Protein AF-0000000083048872 (afdb_homodimer)

Radius of gyration: 31.87 Å; Cα contacts (8 Å, |Δi|>4): 1337; chains: 2; bounding box: 94×104×68 Å

Organism: Echeneis naucrates (NCBI:txid173247)

pLDDT: mean 91.4, std 7.82, range [51.62, 98.81]

Structure (mmCIF, N/CA/C/O backbone):
data_AF-0000000083048872-model_v1
#
loop_
_entity.id
_entity.type
_entity.pdbx_description
1 polymer 'Arf-GAP with dual PH domain-containing protein 1-like'
#
loop_
_atom_site.group_PDB
_atom_site.id
_atom_site.type_symbol
_atom_site.label_atom_id
_atom_site.label_alt_id
_atom_site.label_comp_id
_atom_site.label_asym_id
_atom_site.label_entity_id
_atom_site.label_seq_id
_atom_site.pdbx_PDB_ins_code
_atom_site.Cartn_x
_atom_site.Cartn_y
_atom_site.Cartn_z
_atom_site.occupancy
_atom_site.B_iso_or_equiv
_atom_site.auth_seq_id
_atom_site.auth_comp_id
_atom_site.auth_asym_id
_atom_site.auth_atom_id
_atom_site.pdbx_PDB_model_num
ATOM 1 N N . MET A 1 1 ? -45.781 -12.523 17.516 1 51.69 1 MET A N 1
ATOM 2 C CA . MET A 1 1 ? -44.875 -11.492 17.031 1 51.69 1 MET A CA 1
ATOM 3 C C . MET A 1 1 ? -44.5 -11.75 15.586 1 51.69 1 MET A C 1
ATOM 5 O O . MET A 1 1 ? -44.094 -12.867 15.234 1 51.69 1 MET A O 1
ATOM 9 N N . SER A 1 2 ? -44.812 -10.898 14.773 1 65.94 2 SER A N 1
ATOM 10 C CA . SER A 1 2 ? -44.469 -11.078 13.367 1 65.94 2 SER A CA 1
ATOM 11 C C . SER A 1 2 ? -42.969 -11.156 13.164 1 65.94 2 SER A C 1
ATOM 13 O O . SER A 1 2 ? -42.188 -10.758 14.039 1 65.94 2 SER A O 1
ATOM 15 N N . ALA A 1 3 ? -42.594 -11.883 12.203 1 63.06 3 ALA A N 1
ATOM 16 C CA . ALA A 1 3 ? -41.188 -12.008 11.867 1 63.06 3 ALA A CA 1
ATOM 17 C C . ALA A 1 3 ? -40.5 -10.648 11.883 1 63.06 3 ALA A C 1
ATOM 19 O O . ALA A 1 3 ? -39.344 -10.523 12.328 1 63.06 3 ALA A O 1
ATOM 20 N N . ASN A 1 4 ? -41.25 -9.75 11.406 1 70.5 4 ASN A N 1
ATOM 21 C CA . ASN A 1 4 ? -40.719 -8.391 11.352 1 70.5 4 ASN A CA 1
ATOM 22 C C . ASN A 1 4 ? -40.531 -7.809 12.75 1 70.5 4 ASN A C 1
ATOM 24 O O . ASN A 1 4 ? -39.531 -7.102 13.008 1 70.5 4 ASN A O 1
ATOM 28 N N . GLU A 1 5 ? -41.438 -8.156 13.648 1 72.94 5 GLU A N 1
ATOM 29 C CA . GLU A 1 5 ? -41.344 -7.664 15.016 1 72.94 5 GLU A CA 1
ATOM 30 C C . GLU A 1 5 ? -40.156 -8.297 15.758 1 72.94 5 GLU A C 1
ATOM 32 O O . GLU A 1 5 ? -39.5 -7.633 16.547 1 72.94 5 GLU A O 1
ATOM 37 N N . ARG A 1 6 ? -40 -9.477 15.555 1 75.31 6 ARG A N 1
ATOM 38 C CA . ARG A 1 6 ? -38.875 -10.18 16.188 1 75.31 6 ARG A CA 1
ATOM 39 C C . ARG A 1 6 ? -37.531 -9.625 15.703 1 75.31 6 ARG A C 1
ATOM 41 O O . ARG A 1 6 ? -36.625 -9.422 16.5 1 75.31 6 ARG A O 1
ATOM 48 N N . ALA A 1 7 ? -37.438 -9.477 14.375 1 74.25 7 ALA A N 1
ATOM 49 C CA . ALA A 1 7 ? -36.188 -8.945 13.797 1 74.25 7 ALA A CA 1
ATOM 50 C C . ALA A 1 7 ? -35.906 -7.551 14.336 1 74.25 7 ALA A C 1
ATOM 52 O O . ALA A 1 7 ? -34.75 -7.23 14.641 1 74.25 7 ALA A O 1
ATOM 53 N N . THR A 1 8 ? -36.969 -6.789 14.547 1 76.5 8 THR A N 1
ATOM 54 C CA . THR A 1 8 ? -36.781 -5.434 15.055 1 76.5 8 THR A CA 1
ATOM 55 C C . THR A 1 8 ? -36.312 -5.453 16.5 1 76.5 8 THR A C 1
ATOM 57 O O . THR A 1 8 ? -35.469 -4.648 16.891 1 76.5 8 THR A O 1
ATOM 60 N N . ARG A 1 9 ? -36.938 -6.348 17.234 1 79.06 9 ARG A N 1
ATOM 61 C CA . ARG A 1 9 ? -36.531 -6.473 18.641 1 79.06 9 ARG A CA 1
ATOM 62 C C . ARG A 1 9 ? -35.094 -6.945 18.75 1 79.06 9 ARG A C 1
ATOM 64 O O . ARG A 1 9 ? -34.312 -6.438 19.578 1 79.06 9 ARG A O 1
ATOM 71 N N . ALA A 1 10 ? -34.781 -7.93 17.984 1 80 10 ALA A N 1
ATOM 72 C CA . ALA A 1 10 ? -33.406 -8.453 17.984 1 80 10 ALA A CA 1
ATOM 73 C C . ALA A 1 10 ? -32.406 -7.363 17.625 1 80 10 ALA A C 1
ATOM 75 O O . ALA A 1 10 ? -31.344 -7.258 18.234 1 80 10 ALA A O 1
ATOM 76 N N . LEU A 1 11 ? -32.75 -6.562 16.656 1 83.5 11 LEU A N 1
ATOM 77 C CA . LEU A 1 11 ? -31.891 -5.48 16.203 1 83.5 11 LEU A CA 1
ATOM 78 C C . LEU A 1 11 ? -31.688 -4.445 17.312 1 83.5 11 LEU A C 1
ATOM 80 O O . LEU A 1 11 ? -30.578 -3.949 17.5 1 83.5 11 LEU A O 1
ATOM 84 N N . ARG A 1 12 ? -32.75 -4.195 18.047 1 81.81 12 ARG A N 1
ATOM 85 C CA . ARG A 1 12 ? -32.688 -3.242 19.141 1 81.81 12 ARG A CA 1
ATOM 86 C C . ARG A 1 12 ? -31.766 -3.752 20.25 1 81.81 12 ARG A C 1
ATOM 88 O O . ARG A 1 12 ? -31.047 -2.971 20.875 1 81.81 12 ARG A O 1
ATOM 95 N N . GLU A 1 13 ? -31.828 -5.023 20.438 1 84.94 13 GLU A N 1
ATOM 96 C CA . GLU A 1 13 ? -30.984 -5.625 21.469 1 84.94 13 GLU A CA 1
ATOM 97 C C . GLU A 1 13 ? -29.516 -5.555 21.078 1 84.94 13 GLU A C 1
ATOM 99 O O . GLU A 1 13 ? -28.656 -5.254 21.922 1 84.94 13 GLU A O 1
ATOM 104 N N . ILE A 1 14 ? -29.266 -5.824 19.891 1 87.12 14 ILE A N 1
ATOM 105 C CA . ILE A 1 14 ? -27.891 -5.805 19.406 1 87.12 14 ILE A CA 1
ATOM 106 C C . ILE A 1 14 ? -27.344 -4.379 19.469 1 87.12 14 ILE A C 1
ATOM 108 O O . ILE A 1 14 ? -26.172 -4.164 19.797 1 87.12 14 ILE A O 1
ATOM 112 N N . LEU A 1 15 ? -28.188 -3.439 19.188 1 87.69 15 LEU A N 1
ATOM 113 C CA . LEU A 1 15 ? -27.812 -2.029 19.172 1 87.69 15 LEU A CA 1
ATOM 114 C C . LEU A 1 15 ? -27.375 -1.568 20.562 1 87.69 15 LEU A C 1
ATOM 116 O O . LEU A 1 15 ? -26.625 -0.609 20.688 1 87.69 15 LEU A O 1
ATOM 120 N N . GLN A 1 16 ? -27.797 -2.312 21.547 1 88.56 16 GLN A N 1
ATOM 121 C CA . GLN A 1 16 ? -27.484 -1.927 22.922 1 88.56 16 GLN A CA 1
ATOM 122 C C . GLN A 1 16 ? -26.141 -2.479 23.359 1 88.56 16 GLN A C 1
ATOM 124 O O . GLN A 1 16 ? -25.594 -2.053 24.375 1 88.56 16 GLN A O 1
ATOM 129 N N . ASN A 1 17 ? -25.641 -3.373 22.531 1 90 17 ASN A N 1
ATOM 130 C CA . ASN A 1 17 ? -24.328 -3.887 22.875 1 90 17 ASN A CA 1
ATOM 131 C C . ASN A 1 17 ? -23.266 -2.783 22.844 1 90 17 ASN A C 1
ATOM 133 O O . ASN A 1 17 ? -23.344 -1.87 22.016 1 90 17 ASN A O 1
ATOM 137 N N . PRO A 1 18 ? -22.281 -2.906 23.781 1 89.5 18 PRO A N 1
ATOM 138 C CA . PRO A 1 18 ? -21.219 -1.899 23.812 1 89.5 18 PRO A CA 1
ATOM 139 C C . PRO A 1 18 ? -20.531 -1.732 22.453 1 89.5 18 PRO A C 1
ATOM 141 O O . PRO A 1 18 ? -20.281 -2.721 21.766 1 89.5 18 PRO A O 1
ATOM 144 N N . GLY A 1 19 ? -20.391 -0.463 22.078 1 92.19 19 GLY A N 1
ATOM 145 C CA . GLY A 1 19 ? -19.688 -0.167 20.844 1 92.19 19 GLY A CA 1
ATOM 146 C C . GLY A 1 19 ? -20.609 0.177 19.688 1 92.19 19 GLY A C 1
ATOM 147 O O . GLY A 1 19 ? -20.188 0.778 18.703 1 92.19 19 GLY A O 1
ATOM 148 N N . ASN A 1 20 ? -21.859 -0.234 19.828 1 94.19 20 ASN A N 1
ATOM 149 C CA . ASN A 1 20 ? -22.797 -0.035 18.734 1 94.19 20 ASN A CA 1
ATOM 150 C C . ASN A 1 20 ? -23.438 1.355 18.781 1 94.19 20 ASN A C 1
ATOM 152 O O . ASN A 1 20 ? -24.234 1.708 17.906 1 94.19 20 ASN A O 1
ATOM 156 N N . ASP A 1 21 ? -23.031 2.15 19.75 1 95 21 ASP A N 1
ATOM 157 C CA . ASP A 1 21 ? -23.594 3.488 19.922 1 95 21 ASP A CA 1
ATOM 158 C C . ASP A 1 21 ? -22.812 4.516 19.109 1 95 21 ASP A C 1
ATOM 160 O O . ASP A 1 21 ? -23.141 5.707 19.125 1 95 21 ASP A O 1
ATOM 164 N N . ALA A 1 22 ? -21.812 3.986 18.469 1 96.31 22 ALA A N 1
ATOM 165 C CA . ALA A 1 22 ? -20.984 4.844 17.609 1 96.31 22 ALA A CA 1
ATOM 166 C C . ALA A 1 22 ? -20.797 4.215 16.234 1 96.31 22 ALA A C 1
ATOM 168 O O . ALA A 1 22 ? -20.703 2.992 16.109 1 96.31 22 ALA A O 1
ATOM 169 N N . CYS A 1 23 ? -20.75 5.031 15.266 1 96.75 23 CYS A N 1
ATOM 170 C CA . CYS A 1 23 ? -20.547 4.578 13.891 1 96.75 23 CYS A CA 1
ATOM 171 C C . CYS A 1 23 ? -19.281 3.736 13.773 1 96.75 23 CYS A C 1
ATOM 173 O O . CYS A 1 23 ? -18.234 4.113 14.305 1 96.75 23 CYS A O 1
ATOM 175 N N . ALA A 1 24 ? -19.359 2.652 13.07 1 94.62 24 ALA A N 1
ATOM 176 C CA . ALA A 1 24 ? -18.234 1.73 12.922 1 94.62 24 ALA A CA 1
ATOM 177 C C . ALA A 1 24 ? -17.094 2.371 12.125 1 94.62 24 ALA A C 1
ATOM 179 O O . ALA A 1 24 ? -15.922 2.053 12.328 1 94.62 24 ALA A O 1
ATOM 180 N N . ASP A 1 25 ? -17.422 3.26 11.203 1 95.38 25 ASP A N 1
ATOM 181 C CA . ASP A 1 25 ? -16.438 3.816 10.281 1 95.38 25 ASP A CA 1
ATOM 182 C C . ASP A 1 25 ? -15.805 5.082 10.844 1 95.38 25 ASP A C 1
ATOM 184 O O . ASP A 1 25 ? -14.594 5.266 10.766 1 95.38 25 ASP A O 1
ATOM 188 N N . CYS A 1 26 ? -16.656 5.996 11.461 1 96.75 26 CYS A N 1
ATOM 189 C CA . CYS A 1 26 ? -16.125 7.324 11.758 1 96.75 26 CYS A CA 1
ATOM 190 C C . CYS A 1 26 ? -16.344 7.68 13.227 1 96.75 26 CYS A C 1
ATOM 192 O O . CYS A 1 26 ? -15.945 8.758 13.664 1 96.75 26 CYS A O 1
ATOM 194 N N . GLY A 1 27 ? -17.109 6.887 13.945 1 96.31 27 GLY A N 1
ATOM 195 C CA . GLY A 1 27 ? -17.281 7.098 15.375 1 96.31 27 GLY A CA 1
ATOM 196 C C . GLY A 1 27 ? -18.406 8.07 15.695 1 96.31 27 GLY A C 1
ATOM 197 O O . GLY A 1 27 ? -18.641 8.375 16.875 1 96.31 27 GLY A O 1
ATOM 198 N N . ALA A 1 28 ? -19.109 8.578 14.695 1 97.62 28 ALA A N 1
ATOM 199 C CA . ALA A 1 28 ? -20.25 9.461 14.961 1 97.62 28 ALA A CA 1
ATOM 200 C C . ALA A 1 28 ? -21.25 8.797 15.906 1 97.62 28 ALA A C 1
ATOM 202 O O . ALA A 1 28 ? -21.5 7.594 15.805 1 97.62 28 ALA A O 1
ATOM 203 N N . PRO A 1 29 ? -21.859 9.523 16.766 1 96.88 29 PRO A N 1
ATOM 204 C CA . PRO A 1 29 ? -22.781 8.922 17.734 1 96.88 29 PRO A CA 1
ATOM 205 C C . PRO A 1 29 ? -24.109 8.516 17.109 1 96.88 29 PRO A C 1
ATOM 207 O O . PRO A 1 29 ? -24.5 9.047 16.062 1 96.88 29 PRO A O 1
ATOM 210 N N . ASP A 1 30 ? -24.688 7.547 17.703 1 94.31 30 ASP A N 1
ATOM 211 C CA . ASP A 1 30 ? -26.062 7.125 17.453 1 94.31 30 ASP A CA 1
ATOM 212 C C . ASP A 1 30 ? -26.266 6.777 15.977 1 94.31 30 ASP A C 1
ATOM 214 O O . ASP A 1 30 ? -27.125 7.359 15.32 1 94.31 30 ASP A O 1
ATOM 218 N N . PRO A 1 31 ? -25.594 5.742 15.57 1 96.06 31 PRO A N 1
ATOM 219 C CA . PRO A 1 31 ? -25.781 5.348 14.172 1 96.06 31 PRO A CA 1
ATOM 220 C C . PRO A 1 31 ? -27.203 4.879 13.883 1 96.06 31 PRO A C 1
ATOM 222 O O . PRO A 1 31 ? -27.812 4.168 14.688 1 96.06 31 PRO A O 1
ATOM 225 N N . GLY A 1 32 ? -27.781 5.332 12.734 1 95.31 32 GLY A N 1
ATOM 226 C CA . GLY A 1 32 ? -29.141 5 12.336 1 95.31 32 GLY A CA 1
ATOM 227 C C . GLY A 1 32 ? -29.203 4.074 11.133 1 95.31 32 GLY A C 1
ATOM 228 O O . GLY A 1 32 ? -30.281 3.75 10.656 1 95.31 32 GLY A O 1
ATOM 229 N N . TRP A 1 33 ? -28.078 3.631 10.695 1 95.56 33 TRP A N 1
ATOM 230 C CA . TRP A 1 33 ? -27.984 2.744 9.539 1 95.56 33 TRP A CA 1
ATOM 231 C C . TRP A 1 33 ? -27.125 1.525 9.859 1 95.56 33 TRP A C 1
ATOM 233 O O . TRP A 1 33 ? -26.438 1.494 10.883 1 95.56 33 TRP A O 1
ATOM 243 N N . GLY A 1 34 ? -27.25 0.498 8.977 1 93.56 34 GLY A N 1
ATOM 244 C CA . GLY A 1 34 ? -26.422 -0.688 9.109 1 93.56 34 GLY A CA 1
ATOM 245 C C . GLY A 1 34 ? -25.969 -1.253 7.77 1 93.56 34 GLY A C 1
ATOM 246 O O . GLY A 1 34 ? -26.656 -1.088 6.762 1 93.56 34 GLY A O 1
ATOM 247 N N . SER A 1 35 ? -24.812 -1.734 7.734 1 91.88 35 SER A N 1
ATOM 248 C CA . SER A 1 35 ? -24.375 -2.547 6.605 1 91.88 35 SER A CA 1
ATOM 249 C C . SER A 1 35 ? -24.75 -4.012 6.801 1 91.88 35 SER A C 1
ATOM 251 O O . SER A 1 35 ? -24.25 -4.672 7.711 1 91.88 35 SER A O 1
ATOM 253 N N . CYS A 1 36 ? -25.562 -4.562 5.91 1 87.94 36 CYS A N 1
ATOM 254 C CA . CYS A 1 36 ? -26.031 -5.938 6.051 1 87.94 36 CYS A CA 1
ATOM 255 C C . CYS A 1 36 ? -24.938 -6.926 5.633 1 87.94 36 CYS A C 1
ATOM 257 O O . CYS A 1 36 ? -24.938 -8.07 6.082 1 87.94 36 CYS A O 1
ATOM 259 N N . SER A 1 37 ? -24.047 -6.453 4.805 1 84.06 37 SER A N 1
ATOM 260 C CA . SER A 1 37 ? -22.969 -7.309 4.336 1 84.06 37 SER A CA 1
ATOM 261 C C . SER A 1 37 ? -21.844 -7.395 5.363 1 84.06 37 SER A C 1
ATOM 263 O O . SER A 1 37 ? -21.188 -8.43 5.488 1 84.06 37 SER A O 1
ATOM 265 N N . LEU A 1 38 ? -21.656 -6.336 6.16 1 85.06 38 LEU A N 1
ATOM 266 C CA . LEU A 1 38 ? -20.531 -6.285 7.102 1 85.06 38 LEU A CA 1
ATOM 267 C C . LEU A 1 38 ? -21.016 -6.562 8.523 1 85.06 38 LEU A C 1
ATOM 269 O O . LEU A 1 38 ? -20.219 -6.949 9.383 1 85.06 38 LEU A O 1
ATOM 273 N N . GLY A 1 39 ? -22.297 -6.352 8.742 1 87.94 39 GLY A N 1
ATOM 274 C CA . GLY A 1 39 ? -22.859 -6.547 10.07 1 87.94 39 GLY A CA 1
ATOM 275 C C . GLY A 1 39 ? -22.453 -5.465 11.055 1 87.94 39 GLY A C 1
ATOM 276 O O . GLY A 1 39 ? -22.109 -5.762 12.203 1 87.94 39 GLY A O 1
ATOM 277 N N . VAL A 1 40 ? -22.406 -4.203 10.57 1 92.56 40 VAL A N 1
ATOM 278 C CA . VAL A 1 40 ? -22 -3.105 11.438 1 92.56 40 VAL A CA 1
ATOM 279 C C . VAL A 1 40 ? -23.031 -1.985 11.383 1 92.56 40 VAL A C 1
ATOM 281 O O . VAL A 1 40 ? -23.812 -1.896 10.43 1 92.56 40 VAL A O 1
ATOM 284 N N . PHE A 1 41 ? -23 -1.194 12.445 1 95.31 41 PHE A N 1
ATOM 285 C CA . PHE A 1 41 ? -23.828 -0.005 12.523 1 95.31 41 PHE A CA 1
ATOM 286 C C . PHE A 1 41 ? -23.047 1.235 12.102 1 95.31 41 PHE A C 1
ATOM 288 O O . PHE A 1 41 ? -21.906 1.434 12.523 1 95.31 41 PHE A O 1
ATOM 295 N N . ILE A 1 42 ? -23.703 2.053 11.25 1 96.38 42 ILE A N 1
ATOM 296 C CA . ILE A 1 42 ? -22.984 3.195 10.695 1 96.38 42 ILE A CA 1
ATOM 297 C C . ILE A 1 42 ? -23.906 4.418 10.664 1 96.38 42 ILE A C 1
ATOM 299 O O . ILE A 1 42 ? -25.125 4.289 10.766 1 96.38 42 ILE A O 1
ATOM 303 N N . CYS A 1 43 ? -23.328 5.57 10.602 1 97.75 43 CYS A N 1
ATOM 304 C CA . CYS A 1 43 ? -24.078 6.816 10.578 1 97.75 43 CYS A CA 1
ATOM 305 C C . CYS A 1 43 ? -24.625 7.105 9.18 1 97.75 43 CYS A C 1
ATOM 307 O O . CYS A 1 43 ? -24.297 6.387 8.234 1 97.75 43 CYS A O 1
ATOM 309 N N . LEU A 1 44 ? -25.406 8.133 9.086 1 97.12 44 LEU A N 1
ATOM 310 C CA . LEU A 1 44 ? -26.047 8.508 7.828 1 97.12 44 LEU A CA 1
ATOM 311 C C . LEU A 1 44 ? -25 8.891 6.789 1 97.12 44 LEU A C 1
ATOM 313 O O . LEU A 1 44 ? -25.078 8.453 5.637 1 97.12 44 LEU A O 1
ATOM 317 N N . ALA A 1 45 ? -24 9.68 7.188 1 97.12 45 ALA A N 1
ATOM 318 C CA . ALA A 1 45 ? -22.969 10.133 6.262 1 97.12 45 ALA A CA 1
ATOM 319 C C . ALA A 1 45 ? -22.188 8.945 5.688 1 97.12 45 ALA A C 1
ATOM 321 O O . ALA A 1 45 ? -21.984 8.859 4.477 1 97.12 45 ALA A O 1
ATOM 322 N N . CYS A 1 46 ? -21.781 7.992 6.551 1 97.31 46 CYS A N 1
ATOM 323 C CA . CYS A 1 46 ? -21.016 6.828 6.109 1 97.31 46 CYS A CA 1
ATOM 324 C C . CYS A 1 46 ? -21.891 5.887 5.289 1 97.31 46 CYS A C 1
ATOM 326 O O . CYS A 1 46 ? -21.422 5.242 4.355 1 97.31 46 CYS A O 1
ATOM 328 N N . SER A 1 47 ? -23.141 5.777 5.625 1 97.12 47 SER A N 1
ATOM 329 C CA . SER A 1 47 ? -24.047 4.965 4.812 1 97.12 47 SER A CA 1
ATOM 330 C C . SER A 1 47 ? -24.094 5.461 3.371 1 97.12 47 SER A C 1
ATOM 332 O O . SER A 1 47 ? -24.188 4.668 2.436 1 97.12 47 SER A O 1
ATOM 334 N N . GLY A 1 48 ? -24.078 6.785 3.25 1 96.62 48 GLY A N 1
ATOM 335 C CA . GLY A 1 48 ? -24 7.355 1.915 1 96.62 48 GLY A CA 1
ATOM 336 C C . GLY A 1 48 ? -22.766 6.906 1.15 1 96.62 48 GLY A C 1
ATOM 337 O O . GLY A 1 48 ? -22.844 6.617 -0.045 1 96.62 48 GLY A O 1
ATOM 338 N N . ILE A 1 49 ? -21.641 6.797 1.812 1 96.38 49 ILE A N 1
ATOM 339 C CA . ILE A 1 49 ? -20.406 6.352 1.204 1 96.38 49 ILE A CA 1
ATOM 340 C C . ILE A 1 49 ? -20.516 4.879 0.811 1 96.38 49 ILE A C 1
ATOM 342 O O . ILE A 1 49 ? -20.141 4.5 -0.302 1 96.38 49 ILE A O 1
ATOM 346 N N . HIS A 1 50 ? -21.062 4.074 1.69 1 94.88 50 HIS A N 1
ATOM 347 C CA . HIS A 1 50 ? -21.25 2.648 1.436 1 94.88 50 HIS A CA 1
ATOM 348 C C . HIS A 1 50 ? -22.125 2.414 0.211 1 94.88 50 HIS A C 1
ATOM 350 O O . HIS A 1 50 ? -21.859 1.518 -0.59 1 94.88 50 HIS A O 1
ATOM 356 N N . ARG A 1 51 ? -23.125 3.207 0.049 1 94.19 51 ARG A N 1
ATOM 357 C CA . ARG A 1 51 ? -24.062 3.051 -1.057 1 94.19 51 ARG A CA 1
ATOM 358 C C . ARG A 1 51 ? -23.375 3.25 -2.398 1 94.19 51 ARG A C 1
ATOM 360 O O . ARG A 1 51 ? -23.781 2.668 -3.406 1 94.19 51 ARG A O 1
ATOM 367 N N . ASN A 1 52 ? -22.297 4.016 -2.342 1 91.12 52 ASN A N 1
ATOM 368 C CA . ASN A 1 52 ? -21.562 4.312 -3.566 1 91.12 52 ASN A CA 1
ATOM 369 C C . ASN A 1 52 ? -20.547 3.223 -3.889 1 91.12 52 ASN A C 1
ATOM 371 O O . ASN A 1 52 ? -19.875 3.277 -4.922 1 91.12 52 ASN A O 1
ATOM 375 N N . ILE A 1 53 ? -20.422 2.211 -3.041 1 88.38 53 ILE A N 1
ATOM 376 C CA . ILE A 1 53 ? -19.5 1.114 -3.277 1 88.38 53 ILE A CA 1
ATOM 377 C C . ILE A 1 53 ? -20.203 -0.221 -3.039 1 88.38 53 ILE A C 1
ATOM 379 O O . ILE A 1 53 ? -19.781 -1.004 -2.182 1 88.38 53 ILE A O 1
ATOM 383 N N . PRO A 1 54 ? -21.109 -0.53 -3.832 1 84.88 54 PRO A N 1
ATOM 384 C CA . PRO A 1 54 ? -21.984 -1.684 -3.611 1 84.88 54 PRO A CA 1
ATOM 385 C C . PRO A 1 54 ? -21.219 -3.01 -3.631 1 84.88 54 PRO A C 1
ATOM 387 O O . PRO A 1 54 ? -21.688 -4 -3.062 1 84.88 54 PRO A O 1
ATOM 390 N N . ASP A 1 55 ? -20.141 -3.039 -4.207 1 80.75 55 ASP A N 1
ATOM 391 C CA . ASP A 1 55 ? -19.359 -4.27 -4.246 1 80.75 55 ASP A CA 1
ATOM 392 C C . ASP A 1 55 ? -18.781 -4.602 -2.871 1 80.75 55 ASP A C 1
ATOM 394 O O . ASP A 1 55 ? -18.406 -5.746 -2.607 1 80.75 55 ASP A O 1
ATOM 398 N N . ILE A 1 56 ? -18.781 -3.607 -2.018 1 81.06 56 ILE A N 1
ATOM 399 C CA . ILE A 1 56 ? -18.156 -3.779 -0.711 1 81.06 56 ILE A CA 1
ATOM 400 C C . ILE A 1 56 ? -19.234 -3.939 0.358 1 81.06 56 ILE A C 1
ATOM 402 O O . ILE A 1 56 ? -19.078 -4.738 1.286 1 81.06 56 ILE A O 1
ATOM 406 N N . SER A 1 57 ? -20.312 -3.113 0.149 1 85.38 57 SER A N 1
ATOM 407 C CA . SER A 1 57 ? -21.25 -3.082 1.262 1 85.38 57 SER A CA 1
ATOM 408 C C . SER A 1 57 ? -22.656 -2.723 0.786 1 85.38 57 SER A C 1
ATOM 410 O O . SER A 1 57 ? -22.828 -1.887 -0.105 1 85.38 57 SER A O 1
ATOM 412 N N . LYS A 1 58 ? -23.625 -3.441 1.361 1 90.5 58 LYS A N 1
ATOM 413 C CA . LYS A 1 58 ? -25.031 -3.1 1.229 1 90.5 58 LYS A CA 1
ATOM 414 C C . LYS A 1 58 ? -25.594 -2.539 2.533 1 90.5 58 LYS A C 1
ATOM 416 O O . LYS A 1 58 ? -25.359 -3.104 3.605 1 90.5 58 LYS A O 1
ATOM 421 N N . VAL A 1 59 ? -26.328 -1.398 2.43 1 95.06 59 VAL A N 1
ATOM 422 C CA . VAL A 1 59 ? -26.719 -0.72 3.66 1 95.06 59 VAL A CA 1
ATOM 423 C C . VAL A 1 59 ? -28.234 -0.603 3.725 1 95.06 59 VAL A C 1
ATOM 425 O O . VAL A 1 59 ? -28.906 -0.618 2.691 1 95.06 59 VAL A O 1
ATOM 428 N N . LYS A 1 60 ? -28.75 -0.594 4.91 1 94.38 60 LYS A N 1
ATOM 429 C CA . LYS A 1 60 ? -30.172 -0.437 5.207 1 94.38 60 LYS A CA 1
ATOM 430 C C . LYS A 1 60 ? -30.391 0.529 6.371 1 94.38 60 LYS A C 1
ATOM 432 O O . LYS A 1 60 ? -29.516 0.673 7.23 1 94.38 60 LYS A O 1
ATOM 437 N N . SER A 1 61 ? -31.562 1.158 6.336 1 94.31 61 SER A N 1
ATOM 438 C CA . SER A 1 61 ? -31.969 1.962 7.484 1 94.31 61 SER A CA 1
ATOM 439 C C . SER A 1 61 ? -32.406 1.08 8.648 1 94.31 61 SER A C 1
ATOM 441 O O . SER A 1 61 ? -33.094 0.072 8.445 1 94.31 61 SER A O 1
ATOM 443 N N . LEU A 1 62 ? -32 1.467 9.836 1 91.12 62 LEU A N 1
ATOM 444 C CA . LEU A 1 62 ? -32.375 0.669 11 1 91.12 62 LEU A CA 1
ATOM 445 C C . LEU A 1 62 ? -33.844 0.827 11.32 1 91.12 62 LEU A C 1
ATOM 447 O O . LEU A 1 62 ? -34.469 -0.086 11.867 1 91.12 62 LEU A O 1
ATOM 451 N N . SER A 1 63 ? -34.406 1.95 10.992 1 89.19 63 SER A N 1
ATOM 452 C CA . SER A 1 63 ? -35.781 2.254 11.398 1 89.19 63 SER A CA 1
ATOM 453 C C . SER A 1 63 ? -36.781 1.932 10.281 1 89.19 63 SER A C 1
ATOM 455 O O . SER A 1 63 ? -37.938 1.61 10.547 1 89.19 63 SER A O 1
ATOM 457 N N . LEU A 1 64 ? -36.281 1.933 9.055 1 88.88 64 LEU A N 1
ATOM 458 C CA . LEU A 1 64 ? -37.25 1.901 7.953 1 88.88 64 LEU A CA 1
ATOM 459 C C . LEU A 1 64 ? -37.188 0.565 7.223 1 88.88 64 LEU A C 1
ATOM 461 O O . LEU A 1 64 ? -38.125 0.207 6.5 1 88.88 64 LEU A O 1
ATOM 465 N N . SER A 1 65 ? -36.156 -0.153 7.359 1 89.31 65 SER A N 1
ATOM 466 C CA . SER A 1 65 ? -35.938 -1.347 6.547 1 89.31 65 SER A CA 1
ATOM 467 C C . SER A 1 65 ? -36.219 -2.615 7.34 1 89.31 65 SER A C 1
ATOM 469 O O . SER A 1 65 ? -36.219 -2.598 8.57 1 89.31 65 SER A O 1
ATOM 471 N N . ARG A 1 66 ? -36.469 -3.678 6.559 1 85.81 66 ARG A N 1
ATOM 472 C CA . ARG A 1 66 ? -36.625 -5.008 7.145 1 85.81 66 ARG A CA 1
ATOM 473 C C . ARG A 1 66 ? -35.25 -5.711 7.215 1 85.81 66 ARG A C 1
ATOM 475 O O . ARG A 1 66 ? -34.469 -5.668 6.258 1 85.81 66 ARG A O 1
ATOM 482 N N . TRP A 1 67 ? -34.969 -6.262 8.391 1 86.31 67 TRP A N 1
ATOM 483 C CA . TRP A 1 67 ? -33.688 -6.957 8.594 1 86.31 67 TRP A CA 1
ATOM 484 C C . TRP A 1 67 ? -33.938 -8.445 8.805 1 86.31 67 TRP A C 1
ATOM 486 O O . TRP A 1 67 ? -34.906 -8.852 9.445 1 86.31 67 TRP A O 1
ATOM 496 N N . GLU A 1 68 ? -33.062 -9.164 8.211 1 82.06 68 GLU A N 1
ATOM 497 C CA . GLU A 1 68 ? -33.031 -10.602 8.461 1 82.06 68 GLU A CA 1
ATOM 498 C C . GLU A 1 68 ? -32.094 -10.961 9.594 1 82.06 68 GLU A C 1
ATOM 500 O O . GLU A 1 68 ? -31.125 -10.234 9.852 1 82.06 68 GLU A O 1
ATOM 505 N N . ASP A 1 69 ? -32.281 -12.117 10.211 1 72.94 69 ASP A N 1
ATOM 506 C CA . ASP A 1 69 ? -31.516 -12.531 11.383 1 72.94 69 ASP A CA 1
ATOM 507 C C . ASP A 1 69 ? -30.031 -12.633 11.055 1 72.94 69 ASP A C 1
ATOM 509 O O . ASP A 1 69 ? -29.188 -12.297 11.891 1 72.94 69 ASP A O 1
ATOM 513 N N . HIS A 1 70 ? -29.688 -13 9.906 1 76.31 70 HIS A N 1
ATOM 514 C CA . HIS A 1 70 ? -28.281 -13.273 9.594 1 76.31 70 HIS A CA 1
ATOM 515 C C . HIS A 1 70 ? -27.531 -11.984 9.242 1 76.31 70 HIS A C 1
ATOM 517 O O . HIS A 1 70 ? -26.312 -11.961 9.242 1 76.31 70 HIS A O 1
ATOM 523 N N . GLU A 1 71 ? -28.203 -10.812 9.102 1 78.5 71 GLU A N 1
ATOM 524 C CA . GLU A 1 71 ? -27.594 -9.594 8.586 1 78.5 71 GLU A CA 1
ATOM 525 C C . GLU A 1 71 ? -26.891 -8.82 9.688 1 78.5 71 GLU A C 1
ATOM 527 O O . GLU A 1 71 ? -25.953 -8.055 9.422 1 78.5 71 GLU A O 1
ATOM 532 N N . MET A 1 72 ? -27.266 -8.961 10.945 1 73.75 72 MET A N 1
ATOM 533 C CA . MET A 1 72 ? -26.656 -8.156 12 1 73.75 72 MET A CA 1
ATOM 534 C C . MET A 1 72 ? -26.141 -9.039 13.133 1 73.75 72 MET A C 1
ATOM 536 O O . MET A 1 72 ? -26.672 -9.016 14.234 1 73.75 72 MET A O 1
ATOM 540 N N . GLN A 1 73 ? -25.156 -9.859 12.797 1 67.88 73 GLN A N 1
ATOM 541 C CA . GLN A 1 73 ? -24.766 -10.812 13.828 1 67.88 73 GLN A CA 1
ATOM 542 C C . GLN A 1 73 ? -23.469 -10.383 14.508 1 67.88 73 GLN A C 1
ATOM 544 O O . GLN A 1 73 ? -23.188 -10.773 15.648 1 67.88 73 GLN A O 1
ATOM 549 N N . ASN A 1 74 ? -22.734 -9.523 14.086 1 76.25 74 ASN A N 1
ATOM 550 C CA . ASN A 1 74 ? -21.375 -9.336 14.609 1 76.25 74 ASN A CA 1
ATOM 551 C C . ASN A 1 74 ? -21.281 -8.086 15.477 1 76.25 74 ASN A C 1
ATOM 553 O O . ASN A 1 74 ? -21 -8.172 16.672 1 76.25 74 ASN A O 1
ATOM 557 N N . GLY A 1 75 ? -21.891 -6.918 15.055 1 86.75 75 GLY A N 1
ATOM 558 C CA . GLY A 1 75 ? -21.781 -5.66 15.773 1 86.75 75 GLY A CA 1
ATOM 559 C C . GLY A 1 75 ? -20.484 -4.926 15.484 1 86.75 75 GLY A C 1
ATOM 560 O O . GLY A 1 75 ? -19.562 -5.488 14.898 1 86.75 75 GLY A O 1
ATOM 561 N N . ASN A 1 76 ? -20.344 -3.723 15.992 1 92.69 76 ASN A N 1
ATOM 562 C CA . ASN A 1 76 ? -19.234 -2.84 15.625 1 92.69 76 ASN A CA 1
ATOM 563 C C . ASN A 1 76 ? -17.938 -3.248 16.312 1 92.69 76 ASN A C 1
ATOM 565 O O . ASN A 1 76 ? -16.859 -3.18 15.711 1 92.69 76 ASN A O 1
ATOM 569 N N . GLU A 1 77 ? -18 -3.742 17.5 1 89.88 77 GLU A N 1
ATOM 570 C CA . GLU A 1 77 ? -16.781 -4.078 18.234 1 89.88 77 GLU A CA 1
ATOM 571 C C . GLU A 1 77 ? -16.094 -5.305 17.641 1 89.88 77 GLU A C 1
ATOM 573 O O . GLU A 1 77 ? -14.875 -5.312 17.469 1 89.88 77 GLU A O 1
ATOM 578 N N . LEU A 1 78 ? -16.891 -6.336 17.406 1 84.88 78 LEU A N 1
ATOM 579 C CA . LEU A 1 78 ? -16.344 -7.555 16.828 1 84.88 78 LEU A CA 1
ATOM 580 C C . LEU A 1 78 ? -15.75 -7.281 15.445 1 84.88 78 LEU A C 1
ATOM 582 O O . LEU A 1 78 ? -14.648 -7.73 15.141 1 84.88 78 LEU A O 1
ATOM 586 N N . MET A 1 79 ? -16.453 -6.547 14.68 1 82.94 79 MET A N 1
ATOM 587 C CA . MET A 1 79 ? -16.016 -6.293 13.312 1 82.94 79 MET A CA 1
ATOM 588 C C . MET A 1 79 ? -14.781 -5.391 13.297 1 82.94 79 MET A C 1
ATOM 590 O O . MET A 1 79 ? -13.906 -5.547 12.445 1 82.94 79 MET A O 1
ATOM 594 N N . LYS A 1 80 ? -14.773 -4.445 14.203 1 86.12 80 LYS A N 1
ATOM 595 C CA . LYS A 1 80 ? -13.586 -3.611 14.359 1 86.12 80 LYS A CA 1
ATOM 596 C C . LYS A 1 80 ? -12.344 -4.461 14.609 1 86.12 80 LYS A C 1
ATOM 598 O O . LYS A 1 80 ? -11.297 -4.242 13.992 1 86.12 80 LYS A O 1
ATOM 603 N N . SER A 1 81 ? -12.5 -5.402 15.453 1 83.5 81 SER A N 1
ATOM 604 C CA . SER A 1 81 ? -11.375 -6.266 15.805 1 83.5 81 SER A CA 1
ATOM 605 C C . SER A 1 81 ? -10.922 -7.094 14.602 1 83.5 81 SER A C 1
ATOM 607 O O . SER A 1 81 ? -9.727 -7.277 14.383 1 83.5 81 SER A O 1
ATOM 609 N N . LYS A 1 82 ? -11.789 -7.504 13.82 1 77.19 82 LYS A N 1
ATOM 610 C CA . LYS A 1 82 ? -11.484 -8.344 12.664 1 77.19 82 LYS A CA 1
ATOM 611 C C . LYS A 1 82 ? -10.883 -7.52 11.531 1 77.19 82 LYS A C 1
ATOM 613 O O . LYS A 1 82 ? -9.836 -7.871 10.984 1 77.19 82 LYS A O 1
ATOM 618 N N . TYR A 1 83 ? -11.477 -6.449 11.273 1 77.69 83 TYR A N 1
ATOM 619 C CA . TYR A 1 83 ? -11.117 -5.66 10.102 1 77.69 83 TYR A CA 1
ATOM 620 C C . TYR A 1 83 ? -9.859 -4.832 10.367 1 77.69 83 TYR A C 1
ATOM 622 O O . TYR A 1 83 ? -9.062 -4.594 9.461 1 77.69 83 TYR A O 1
ATOM 630 N N . GLU A 1 84 ? -9.703 -4.441 11.586 1 82.81 84 GLU A N 1
ATOM 631 C CA . GLU A 1 84 ? -8.586 -3.549 11.883 1 82.81 84 GLU A CA 1
ATOM 632 C C . GLU A 1 84 ? -7.336 -4.336 12.258 1 82.81 84 GLU A C 1
ATOM 634 O O . GLU A 1 84 ? -6.25 -3.766 12.383 1 82.81 84 GLU A O 1
ATOM 639 N N . ALA A 1 85 ? -7.504 -5.645 12.336 1 75.75 85 ALA A N 1
ATOM 640 C CA . ALA A 1 85 ? -6.379 -6.473 12.758 1 75.75 85 ALA A CA 1
ATOM 641 C C . ALA A 1 85 ? -5.223 -6.375 11.766 1 75.75 85 ALA A C 1
ATOM 643 O O . ALA A 1 85 ? -4.055 -6.406 12.164 1 75.75 85 ALA A O 1
ATOM 644 N N . ALA A 1 86 ? -5.52 -6.102 10.539 1 75.88 86 ALA A N 1
ATOM 645 C CA . ALA A 1 86 ? -4.469 -6.125 9.523 1 75.88 86 ALA A CA 1
ATOM 646 C C . ALA A 1 86 ? -4.066 -4.707 9.117 1 75.88 86 ALA A C 1
ATOM 648 O O . ALA A 1 86 ? -3.18 -4.523 8.281 1 75.88 86 ALA A O 1
ATOM 649 N N . VAL A 1 87 ? -4.691 -3.746 9.75 1 85.31 87 VAL A N 1
ATOM 650 C CA . VAL A 1 87 ? -4.391 -2.361 9.398 1 85.31 87 VAL A CA 1
ATOM 651 C C . VAL A 1 87 ? -3.143 -1.898 10.141 1 85.31 87 VAL A C 1
ATOM 653 O O . VAL A 1 87 ? -3.061 -2.018 11.367 1 85.31 87 VAL A O 1
ATOM 656 N N . PRO A 1 88 ? -2.168 -1.415 9.375 1 85.75 88 PRO A N 1
ATOM 657 C CA . PRO A 1 88 ? -0.968 -0.928 10.055 1 85.75 88 PRO A CA 1
ATOM 658 C C . PRO A 1 88 ? -1.266 0.2 11.039 1 85.75 88 PRO A C 1
ATOM 660 O O . PRO A 1 88 ? -2.182 0.995 10.812 1 85.75 88 PRO A O 1
ATOM 663 N N . VAL A 1 89 ? -0.473 0.29 12.016 1 90.06 89 VAL A N 1
ATOM 664 C CA . VAL A 1 89 ? -0.709 1.216 13.117 1 90.06 89 VAL A CA 1
ATOM 665 C C . VAL A 1 89 ? -0.597 2.654 12.617 1 90.06 89 VAL A C 1
ATOM 667 O O . VAL A 1 89 ? -1.229 3.561 13.164 1 90.06 89 VAL A O 1
ATOM 670 N N . TYR A 1 90 ? 0.187 2.83 11.555 1 93.38 90 TYR A N 1
ATOM 671 C CA . TYR A 1 90 ? 0.413 4.184 11.055 1 93.38 90 TYR A CA 1
ATOM 672 C C . TYR A 1 90 ? -0.785 4.68 10.258 1 93.38 90 TYR A C 1
ATOM 674 O O . TYR A 1 90 ? -0.896 5.871 9.969 1 93.38 90 TYR A O 1
ATOM 682 N N . TYR A 1 91 ? -1.624 3.738 9.828 1 95.25 91 TYR A N 1
ATOM 683 C CA . TYR A 1 91 ? -2.746 4.117 8.969 1 95.25 91 TYR A CA 1
ATOM 684 C C . TYR A 1 91 ? -3.744 4.977 9.734 1 95.25 91 TYR A C 1
ATOM 686 O O . TYR A 1 91 ? -4.164 4.625 10.836 1 95.25 91 TYR A O 1
ATOM 694 N N . TYR A 1 92 ? -4.168 6.082 9.148 1 96.62 92 TYR A N 1
ATOM 695 C CA . TYR A 1 92 ? -5.043 7.043 9.805 1 96.62 92 TYR A CA 1
ATOM 696 C C . TYR A 1 92 ? -6.484 6.547 9.828 1 96.62 92 TYR A C 1
ATOM 698 O O . TYR A 1 92 ? -7.055 6.227 8.789 1 96.62 92 TYR A O 1
ATOM 706 N N . LYS A 1 93 ? -7.008 6.41 11.055 1 94.5 93 LYS A N 1
ATOM 707 C CA . LYS A 1 93 ? -8.43 6.105 11.219 1 94.5 93 LYS A CA 1
ATOM 708 C C . LYS A 1 93 ? -9.258 7.379 11.289 1 94.5 93 LYS A C 1
ATOM 710 O O . LYS A 1 93 ? -9.133 8.156 12.234 1 94.5 93 LYS A O 1
ATOM 715 N N . PRO A 1 94 ? -10.172 7.551 10.344 1 96.31 94 PRO A N 1
ATOM 716 C CA . PRO A 1 94 ? -10.914 8.812 10.281 1 96.31 94 PRO A CA 1
ATOM 717 C C . PRO A 1 94 ? -11.961 8.938 11.391 1 96.31 94 PRO A C 1
ATOM 7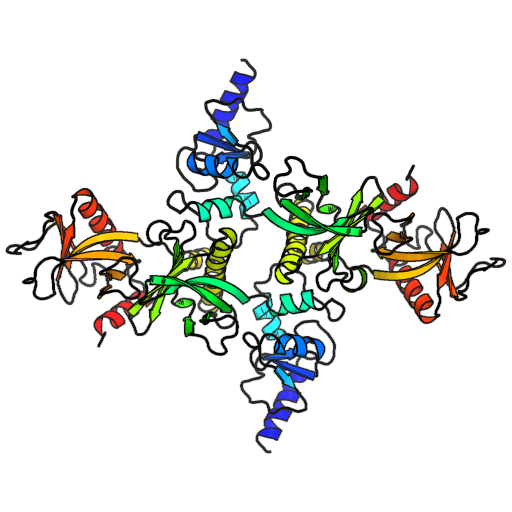19 O O . PRO A 1 94 ? -12.422 7.93 11.93 1 96.31 94 PRO A O 1
ATOM 722 N N . THR A 1 95 ? -12.289 10.18 11.719 1 96.38 95 THR A N 1
ATOM 723 C CA . THR A 1 95 ? -13.414 10.539 12.578 1 96.38 95 THR A CA 1
ATOM 724 C C . THR A 1 95 ? -14.523 11.195 11.766 1 96.38 95 THR A C 1
ATOM 726 O O . THR A 1 95 ? -14.344 11.484 10.578 1 96.38 95 THR A O 1
ATOM 729 N N . HIS A 1 96 ? -15.656 11.391 12.438 1 96.44 96 HIS A N 1
ATOM 730 C CA . HIS A 1 96 ? -16.797 11.977 11.75 1 96.44 96 HIS A CA 1
ATOM 731 C C . HIS A 1 96 ? -16.531 13.414 11.344 1 96.44 96 HIS A C 1
ATOM 733 O O . HIS A 1 96 ? -17.266 13.992 10.539 1 96.44 96 HIS A O 1
ATOM 739 N N . LYS A 1 97 ? -15.414 14.008 11.828 1 94.75 97 LYS A N 1
ATOM 740 C CA . LYS A 1 97 ? -15.055 15.383 11.5 1 94.75 97 LYS A CA 1
ATOM 741 C C . LYS A 1 97 ? -14.156 15.445 10.266 1 94.75 97 LYS A C 1
ATOM 743 O O . LYS A 1 97 ? -13.93 16.516 9.703 1 94.75 97 LYS A O 1
ATOM 748 N N . ASP A 1 98 ? -13.648 14.281 9.828 1 96.62 98 ASP A N 1
ATOM 749 C CA . ASP A 1 98 ? -12.703 14.234 8.719 1 96.62 98 ASP A CA 1
ATOM 750 C C . ASP A 1 98 ? -13.422 14.32 7.375 1 96.62 98 ASP A C 1
ATOM 752 O O . ASP A 1 98 ? -14.633 14.102 7.293 1 96.62 98 ASP A O 1
ATOM 756 N N . CYS A 1 99 ? -12.664 14.703 6.414 1 96.62 99 CYS A N 1
ATOM 757 C CA . CYS A 1 99 ? -13.219 14.875 5.074 1 96.62 99 CYS A CA 1
ATOM 758 C C . CYS A 1 99 ? -13.641 13.539 4.477 1 96.62 99 CYS A C 1
ATOM 760 O O . CYS A 1 99 ? -13.266 12.484 4.984 1 96.62 99 CYS A O 1
ATOM 762 N N . GLN A 1 100 ? -14.375 13.539 3.439 1 96.19 100 GLN A N 1
ATOM 763 C CA . GLN A 1 100 ? -15.016 12.367 2.846 1 96.19 100 GLN A CA 1
ATOM 764 C C . GLN A 1 100 ? -13.977 11.391 2.299 1 96.19 100 GLN A C 1
ATOM 766 O O . GLN A 1 100 ? -14.133 10.18 2.428 1 96.19 100 GLN A O 1
ATOM 771 N N . VAL A 1 101 ? -12.922 11.906 1.705 1 97.56 101 VAL A N 1
ATOM 772 C CA . VAL A 1 101 ? -11.953 11.039 1.034 1 97.56 101 VAL A CA 1
ATOM 773 C C . VAL A 1 101 ? -11.289 10.117 2.055 1 97.56 101 VAL A C 1
ATOM 775 O O . VAL A 1 101 ? -11.016 8.953 1.767 1 97.56 101 VAL A O 1
ATOM 778 N N . LEU A 1 102 ? -11.023 10.625 3.232 1 97.69 102 LEU A N 1
ATOM 779 C CA . LEU A 1 102 ? -10.422 9.812 4.285 1 97.69 102 LEU A CA 1
ATOM 780 C C . LEU A 1 102 ? -11.367 8.688 4.699 1 97.69 102 LEU A C 1
ATOM 782 O O . LEU A 1 102 ? -10.945 7.531 4.82 1 97.69 102 LEU A O 1
ATOM 786 N N . ARG A 1 103 ? -12.609 8.984 4.887 1 96.56 103 ARG A N 1
ATOM 787 C CA . ARG A 1 103 ? -13.594 7.992 5.297 1 96.56 103 ARG A CA 1
ATOM 788 C C . ARG A 1 103 ? -13.828 6.965 4.191 1 96.56 103 ARG A C 1
ATOM 790 O O . ARG A 1 103 ? -13.938 5.77 4.465 1 96.56 103 ARG A O 1
ATOM 797 N N . GLU A 1 104 ? -13.883 7.473 3.029 1 96.38 104 GLU A N 1
ATOM 798 C CA . GLU A 1 104 ? -14.094 6.586 1.888 1 96.38 104 GLU A CA 1
ATOM 799 C C . GLU A 1 104 ? -12.969 5.555 1.775 1 96.38 104 GLU A C 1
ATOM 801 O O . GLU A 1 104 ? -13.234 4.367 1.588 1 96.38 104 GLU A O 1
ATOM 806 N N . GLN A 1 105 ? -11.734 6.008 1.863 1 95.81 105 GLN A N 1
ATOM 807 C CA . GLN A 1 105 ? -10.602 5.094 1.708 1 95.81 105 GLN A CA 1
ATOM 808 C C . GLN A 1 105 ? -10.484 4.156 2.908 1 95.81 105 GLN A C 1
ATOM 810 O O . GLN A 1 105 ? -10.047 3.014 2.768 1 95.81 105 GLN A O 1
ATOM 815 N N . TRP A 1 106 ? -10.93 4.621 4.066 1 94.94 106 TRP A N 1
ATOM 816 C CA . TRP A 1 106 ? -11.008 3.75 5.234 1 94.94 106 TRP A CA 1
ATOM 817 C C . TRP A 1 106 ? -11.984 2.604 4.992 1 94.94 106 TRP A C 1
ATOM 819 O O . TRP A 1 106 ? -11.68 1.445 5.281 1 94.94 106 TRP A O 1
ATOM 829 N N . ILE A 1 107 ? -13.117 2.939 4.422 1 92.62 107 ILE A N 1
ATOM 830 C CA . ILE A 1 107 ? -14.164 1.955 4.152 1 92.62 107 ILE A CA 1
ATOM 831 C C . ILE A 1 107 ? -13.68 0.977 3.082 1 92.62 107 ILE A C 1
ATOM 833 O O . ILE A 1 107 ? -14.008 -0.211 3.127 1 92.62 107 ILE A O 1
ATOM 837 N N . ARG A 1 108 ? -12.82 1.47 2.232 1 92 108 ARG A N 1
ATOM 838 C CA . ARG A 1 108 ? -12.32 0.654 1.129 1 92 108 ARG A CA 1
ATOM 839 C C . ARG A 1 108 ? -11.117 -0.172 1.56 1 92 108 ARG A C 1
ATOM 841 O O . ARG A 1 108 ? -10.648 -1.037 0.814 1 92 108 ARG A O 1
ATOM 848 N N . GLU A 1 109 ? -10.617 0.148 2.746 1 89.12 109 GLU A N 1
ATOM 849 C CA . GLU A 1 109 ? -9.43 -0.568 3.195 1 89.12 109 GLU A CA 1
ATOM 850 C C . GLU A 1 109 ? -9.648 -2.078 3.178 1 89.12 109 GLU A C 1
ATOM 852 O O . GLU A 1 109 ? -10.727 -2.555 3.543 1 89.12 109 GLU A O 1
ATOM 857 N N . GLY A 1 110 ? -8.75 -2.85 2.639 1 84 110 GLY A N 1
ATOM 858 C CA . GLY A 1 110 ? -8.883 -4.293 2.523 1 84 110 GLY A CA 1
ATOM 859 C C . GLY A 1 110 ? -9.422 -4.738 1.176 1 84 110 GLY A C 1
ATOM 860 O O . GLY A 1 110 ? -9.594 -5.934 0.935 1 84 110 GLY A O 1
ATOM 861 N N . THR A 1 111 ? -9.742 -3.777 0.433 1 89.25 111 THR A N 1
ATOM 862 C CA . THR A 1 111 ? -10.227 -4.066 -0.913 1 89.25 111 THR A CA 1
ATOM 863 C C . THR A 1 111 ? -9.297 -3.465 -1.962 1 89.25 111 THR A C 1
ATOM 865 O O . THR A 1 111 ? -8.797 -2.35 -1.791 1 89.25 111 THR A O 1
ATOM 868 N N . ARG A 1 112 ? -8.992 -4.211 -2.922 1 92.75 112 ARG A N 1
ATOM 869 C CA . ARG A 1 112 ? -8.281 -3.678 -4.082 1 92.75 112 ARG A CA 1
ATOM 870 C C . ARG A 1 112 ? -9.172 -3.697 -5.32 1 92.75 112 ARG A C 1
ATOM 872 O O . ARG A 1 112 ? -9.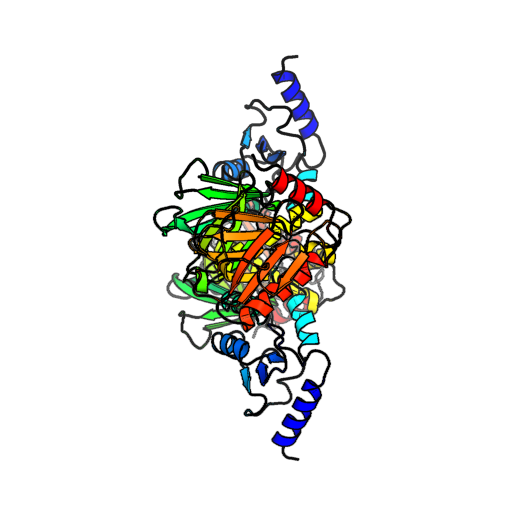789 -4.719 -5.633 1 92.75 112 ARG A O 1
ATOM 879 N N . ASP A 1 113 ? -9.258 -2.541 -5.918 1 92.75 113 ASP A N 1
ATOM 880 C CA . ASP A 1 113 ? -10.086 -2.324 -7.102 1 92.75 113 ASP A CA 1
ATOM 881 C C . ASP A 1 113 ? -9.289 -1.634 -8.203 1 92.75 113 ASP A C 1
ATOM 883 O O . ASP A 1 113 ? -8.734 -0.553 -7.996 1 92.75 113 ASP A O 1
ATOM 887 N N . GLY A 1 114 ? -9.234 -2.342 -9.375 1 93.25 114 GLY A N 1
ATOM 888 C CA . GLY A 1 114 ? -8.461 -1.74 -10.453 1 93.25 114 GLY A CA 1
ATOM 889 C C . GLY A 1 114 ? -8.617 -2.469 -11.773 1 93.25 114 GLY A C 1
ATOM 890 O O . GLY A 1 114 ? -9.297 -3.494 -11.852 1 93.25 114 GLY A O 1
ATOM 891 N N . MET A 1 115 ? -7.973 -1.874 -12.789 1 96 115 MET A N 1
ATOM 892 C CA . MET A 1 115 ? -8.047 -2.426 -14.141 1 96 115 MET A CA 1
ATOM 893 C C . MET A 1 115 ? -6.785 -3.213 -14.477 1 96 115 MET A C 1
ATOM 895 O O . MET A 1 115 ? -5.68 -2.799 -14.125 1 96 115 MET A O 1
ATOM 899 N N . LEU A 1 116 ? -6.93 -4.367 -15.07 1 97.94 116 LEU A N 1
ATOM 900 C CA . LEU A 1 116 ? -5.828 -5.156 -15.609 1 97.94 116 LEU A CA 1
ATOM 901 C C . LEU A 1 116 ? -6.121 -5.59 -17.047 1 97.94 116 LEU A C 1
ATOM 903 O O . LEU A 1 116 ? -7.285 -5.75 -17.422 1 97.94 116 LEU A O 1
ATOM 907 N N . MET A 1 117 ? -5.062 -5.629 -17.828 1 98.19 117 MET A N 1
ATOM 908 C CA . MET A 1 117 ? -5.195 -6.254 -19.141 1 98.19 117 MET A CA 1
ATOM 909 C C . MET A 1 117 ? -5.262 -7.773 -19.016 1 98.19 117 MET A C 1
ATOM 911 O O . MET A 1 117 ? -4.352 -8.398 -18.469 1 98.19 117 MET A O 1
ATOM 915 N N . LYS A 1 118 ? -6.285 -8.32 -19.438 1 97.88 118 LYS A N 1
ATOM 916 C CA . LYS A 1 118 ? -6.496 -9.766 -19.344 1 97.88 118 LYS A CA 1
ATOM 917 C C . LYS A 1 118 ? -6.586 -10.398 -20.734 1 97.88 118 LYS A C 1
ATOM 919 O O . LYS A 1 118 ? -7.258 -9.867 -21.625 1 97.88 118 LYS A O 1
ATOM 924 N N . ARG A 1 119 ? -5.926 -11.516 -20.891 1 97.62 119 ARG A N 1
ATOM 925 C CA . ARG A 1 119 ? -5.977 -12.234 -22.156 1 97.62 119 ARG A CA 1
ATOM 926 C C . ARG A 1 119 ? -7.309 -12.961 -22.312 1 97.62 119 ARG A C 1
ATOM 928 O O . ARG A 1 119 ? -7.777 -13.617 -21.391 1 97.62 119 ARG A O 1
ATOM 935 N N . GLY A 1 120 ? -7.867 -12.727 -23.547 1 94.62 120 GLY A N 1
ATOM 936 C CA . GLY A 1 120 ? -9.094 -13.453 -23.828 1 94.62 120 GLY A CA 1
ATOM 937 C C . GLY A 1 120 ? -8.883 -14.953 -23.969 1 94.62 120 GLY A C 1
ATOM 938 O O . GLY A 1 120 ? -7.871 -15.398 -24.5 1 94.62 120 GLY A O 1
ATOM 939 N N . ARG A 1 121 ? -9.828 -15.695 -23.562 1 87.38 121 ARG A N 1
ATOM 940 C CA . ARG A 1 121 ? -9.75 -17.156 -23.578 1 87.38 121 ARG A CA 1
ATOM 941 C C . ARG A 1 121 ? -9.648 -17.672 -25 1 87.38 121 ARG A C 1
ATOM 943 O O . ARG A 1 121 ? -8.805 -18.531 -25.297 1 87.38 121 ARG A O 1
ATOM 950 N N . ASP A 1 122 ? -10.438 -17.062 -25.891 1 84.88 122 ASP A N 1
ATOM 951 C CA . ASP A 1 122 ? -10.578 -17.641 -27.234 1 84.88 122 ASP A CA 1
ATOM 952 C C . ASP A 1 122 ? -9.836 -16.797 -28.266 1 84.88 122 ASP A C 1
ATOM 954 O O . ASP A 1 122 ? -9.148 -17.328 -29.141 1 84.88 122 ASP A O 1
ATOM 958 N N . ASN A 1 123 ? -9.898 -15.484 -28.125 1 86.19 123 ASN A N 1
ATOM 959 C CA . ASN A 1 123 ? -9.367 -14.617 -29.156 1 86.19 123 ASN A CA 1
ATOM 960 C C . ASN A 1 123 ? -7.91 -14.25 -28.891 1 86.19 123 ASN A C 1
ATOM 962 O O . ASN A 1 123 ? -7.219 -13.75 -29.781 1 86.19 123 ASN A O 1
ATOM 966 N N . GLY A 1 124 ? -7.41 -14.469 -27.719 1 89.44 124 GLY A N 1
ATOM 967 C CA . GLY A 1 124 ? -6.012 -14.258 -27.391 1 89.44 124 GLY A CA 1
ATOM 968 C C . GLY A 1 124 ? -5.648 -12.789 -27.25 1 89.44 124 GLY A C 1
ATOM 969 O O . GLY A 1 124 ? -4.484 -12.453 -27.016 1 89.44 124 GLY A O 1
ATOM 970 N N . GLN A 1 125 ? -6.621 -11.898 -27.359 1 94.62 125 GLN A N 1
ATOM 971 C CA . GLN A 1 125 ? -6.379 -10.469 -27.234 1 94.62 125 GLN A CA 1
ATOM 972 C C . GLN A 1 125 ? -6.484 -10.008 -25.797 1 94.62 125 GLN A C 1
ATOM 974 O O . GLN A 1 125 ? -7.352 -10.469 -25.047 1 94.62 125 GLN A O 1
ATOM 979 N N . PHE A 1 126 ? -5.574 -9.117 -25.469 1 97.31 126 PHE A N 1
ATOM 980 C CA . PHE A 1 126 ? -5.656 -8.555 -24.141 1 97.31 126 PHE A CA 1
ATOM 981 C C . PHE A 1 126 ? -6.652 -7.398 -24.094 1 97.31 126 PHE A C 1
ATOM 983 O O . PHE A 1 126 ? -6.547 -6.453 -24.875 1 97.31 126 PHE A O 1
ATOM 990 N N . LEU A 1 127 ? -7.59 -7.527 -23.188 1 96.69 127 LEU A N 1
ATOM 991 C CA . LEU A 1 127 ? -8.586 -6.484 -23 1 96.69 127 LEU A CA 1
ATOM 992 C C . LEU A 1 127 ? -8.602 -6.012 -21.547 1 96.69 127 LEU A C 1
ATOM 994 O O . LEU A 1 127 ? -8.336 -6.797 -20.625 1 96.69 127 LEU A O 1
ATOM 998 N N . SER A 1 128 ? -8.898 -4.738 -21.453 1 96.81 128 SER A N 1
ATOM 999 C CA . SER A 1 128 ? -8.953 -4.164 -20.109 1 96.81 128 SER A CA 1
ATOM 1000 C C . SER A 1 128 ? -10.156 -4.688 -19.328 1 96.81 128 SER A C 1
ATOM 1002 O O . SER A 1 128 ? -11.289 -4.617 -19.812 1 96.81 128 SER A O 1
ATOM 1004 N N . ARG A 1 129 ? -9.93 -5.328 -18.156 1 97.5 129 ARG A N 1
ATOM 1005 C CA . ARG A 1 129 ? -10.969 -5.824 -17.266 1 97.5 129 ARG A CA 1
ATOM 1006 C C . ARG A 1 129 ? -10.805 -5.27 -15.859 1 97.5 129 ARG A C 1
ATOM 1008 O O . ARG A 1 129 ? -9.688 -4.973 -15.43 1 97.5 129 ARG A O 1
ATOM 1015 N N . ARG A 1 130 ? -11.953 -5.082 -15.188 1 95.94 130 ARG A N 1
ATOM 1016 C CA . ARG A 1 130 ? -11.93 -4.613 -13.812 1 95.94 130 ARG A CA 1
ATOM 1017 C C . ARG A 1 130 ? -11.812 -5.781 -12.836 1 95.94 130 ARG A C 1
ATOM 1019 O O . ARG A 1 130 ? -12.547 -6.762 -12.945 1 95.94 130 ARG A O 1
ATOM 1026 N N . PHE A 1 131 ? -10.891 -5.691 -11.938 1 97 131 PHE A N 1
ATOM 1027 C CA . PHE A 1 131 ? -10.695 -6.711 -10.914 1 97 131 PHE A CA 1
ATOM 1028 C C . PHE A 1 131 ? -10.953 -6.145 -9.523 1 97 131 PHE A C 1
ATOM 1030 O O . PHE A 1 131 ? -10.625 -4.992 -9.242 1 97 131 PHE A O 1
ATOM 1037 N N . VAL A 1 132 ? -11.625 -6.922 -8.703 1 95 132 VAL A N 1
ATOM 1038 C CA . VAL A 1 132 ? -11.898 -6.535 -7.324 1 95 132 VAL A CA 1
ATOM 1039 C C . VAL A 1 132 ? -11.484 -7.66 -6.379 1 95 132 VAL A C 1
ATOM 1041 O O . VAL A 1 132 ? -11.969 -8.789 -6.488 1 95 132 VAL A O 1
ATOM 1044 N N . LEU A 1 133 ? -10.516 -7.379 -5.551 1 95.94 133 LEU A N 1
ATOM 1045 C CA . LEU A 1 133 ? -10.062 -8.297 -4.508 1 95.94 133 LEU A CA 1
ATOM 1046 C C . LEU A 1 133 ? -10.617 -7.891 -3.146 1 95.94 133 LEU A C 1
ATOM 1048 O O . LEU A 1 133 ? -10.367 -6.777 -2.678 1 95.94 133 LEU A O 1
ATOM 1052 N N . LEU A 1 134 ? -11.391 -8.75 -2.557 1 91.5 134 LEU A N 1
ATOM 1053 C CA . LEU A 1 134 ? -12.031 -8.461 -1.278 1 91.5 134 LEU A CA 1
ATOM 1054 C C . LEU A 1 134 ? -11.469 -9.352 -0.175 1 91.5 134 LEU A C 1
ATOM 1056 O O . LEU A 1 134 ? -11.688 -10.57 -0.185 1 91.5 134 LEU A O 1
ATOM 1060 N N . GLU A 1 135 ? -10.836 -8.789 0.739 1 87.88 135 GLU A N 1
ATOM 1061 C CA . GLU A 1 135 ? -10.242 -9.539 1.842 1 87.88 135 GLU A CA 1
ATOM 1062 C C . GLU A 1 135 ? -11.305 -10.188 2.715 1 87.88 135 GLU A C 1
ATOM 1064 O O . GLU A 1 135 ? -11.164 -11.344 3.121 1 87.88 135 GLU A O 1
ATOM 1069 N N . ARG A 1 136 ? -12.359 -9.547 2.936 1 80.5 136 ARG A N 1
ATOM 1070 C CA . ARG A 1 136 ? -13.406 -10.031 3.832 1 80.5 136 ARG A CA 1
ATOM 1071 C C . ARG A 1 136 ? -14.055 -11.289 3.281 1 80.5 136 ARG A C 1
ATOM 1073 O O . ARG A 1 136 ? -14.375 -12.211 4.035 1 80.5 136 ARG A O 1
ATOM 1080 N N . GLU A 1 137 ? -14.25 -11.266 1.967 1 84.69 137 GLU A N 1
ATOM 1081 C CA . GLU A 1 137 ? -14.906 -12.398 1.319 1 84.69 137 GLU A CA 1
ATOM 1082 C C . GLU A 1 137 ? -13.891 -13.445 0.885 1 84.69 137 GLU A C 1
ATOM 1084 O O . GLU A 1 137 ? -14.258 -14.594 0.599 1 84.69 137 GLU A O 1
ATOM 1089 N N . GLY A 1 138 ? -12.648 -13.039 0.846 1 90.94 138 GLY A N 1
ATOM 1090 C CA . GLY A 1 138 ? -11.633 -13.945 0.333 1 90.94 138 GLY A CA 1
ATOM 1091 C C . GLY A 1 138 ? -11.844 -14.312 -1.124 1 90.94 138 GLY A C 1
ATOM 1092 O O . GLY A 1 138 ? -11.773 -15.484 -1.49 1 90.94 138 GLY A O 1
ATOM 1093 N N . THR A 1 139 ? -12.18 -13.273 -1.909 1 94.69 139 THR A N 1
ATOM 1094 C CA . THR A 1 139 ? -12.477 -13.578 -3.307 1 94.69 139 THR A CA 1
ATOM 1095 C C . THR A 1 139 ? -11.82 -12.547 -4.227 1 94.69 139 THR A C 1
ATOM 1097 O O . THR A 1 139 ? -11.609 -11.398 -3.836 1 94.69 139 THR A O 1
ATOM 1100 N N . LEU A 1 140 ? -11.438 -13 -5.359 1 97.25 140 LEU A N 1
ATOM 1101 C CA . LEU A 1 140 ? -11.039 -12.18 -6.504 1 97.25 140 LEU A CA 1
ATOM 1102 C C . LEU A 1 140 ? -12.094 -12.242 -7.605 1 97.25 140 LEU A C 1
ATOM 1104 O O . LEU A 1 140 ? -12.406 -13.328 -8.109 1 97.25 140 LEU A O 1
ATOM 1108 N N . LYS A 1 141 ? -12.633 -11.109 -7.945 1 96.19 141 LYS A N 1
ATOM 1109 C CA . LYS A 1 141 ? -13.641 -11.016 -8.992 1 96.19 141 LYS A CA 1
ATOM 1110 C C . LYS A 1 141 ? -13.133 -10.195 -10.172 1 96.19 141 LYS A C 1
ATOM 1112 O O . LYS A 1 141 ? -12.281 -9.32 -10.008 1 96.19 141 LYS A O 1
ATOM 1117 N N . TYR A 1 142 ? -13.531 -10.609 -11.344 1 95.88 142 TYR A N 1
ATOM 1118 C CA . TYR A 1 142 ? -13.273 -9.68 -12.438 1 95.88 142 TYR A CA 1
ATOM 1119 C C . TYR A 1 142 ? -14.523 -9.461 -13.281 1 95.88 142 TYR A C 1
ATOM 1121 O O . TYR A 1 142 ? -15.438 -10.289 -13.273 1 95.88 142 TYR A O 1
ATOM 1129 N N . PHE A 1 143 ? -14.57 -8.234 -13.867 1 95.62 143 PHE A N 1
ATOM 1130 C CA . PHE A 1 143 ? -15.703 -7.738 -14.641 1 95.62 143 PHE A CA 1
ATOM 1131 C C . PHE A 1 143 ? -15.266 -7.395 -16.062 1 95.62 143 PHE A C 1
ATOM 1133 O O . PHE A 1 143 ? -14.141 -6.945 -16.281 1 95.62 143 PHE A O 1
ATOM 1140 N N . THR A 1 144 ? -16.125 -7.574 -17 1 92.81 144 THR A N 1
ATOM 1141 C CA . THR A 1 144 ? -15.797 -7.359 -18.406 1 92.81 144 THR A CA 1
ATOM 1142 C C . THR A 1 144 ? -15.68 -5.871 -18.719 1 92.81 144 THR A C 1
ATOM 1144 O O . THR A 1 144 ? -14.992 -5.477 -19.656 1 92.81 144 THR A O 1
ATOM 1147 N N . LYS A 1 145 ? -16.406 -5.086 -18 1 87.5 145 LYS A N 1
ATOM 1148 C CA . LYS A 1 145 ? -16.328 -3.633 -18.141 1 87.5 145 LYS A CA 1
ATOM 1149 C C . LYS A 1 145 ? -16.438 -2.947 -16.781 1 87.5 145 LYS A C 1
ATOM 1151 O O . LYS A 1 145 ? -16.828 -3.566 -15.797 1 87.5 145 LYS A O 1
ATOM 1156 N N . TYR A 1 146 ? -16.047 -1.74 -16.734 1 82.69 146 TYR A N 1
ATOM 1157 C CA . TYR A 1 146 ? -15.961 -0.976 -15.5 1 82.69 146 TYR A CA 1
ATOM 1158 C C . TYR A 1 146 ? -17.328 -0.872 -14.828 1 82.69 146 TYR A C 1
ATOM 1160 O O . TYR A 1 146 ? -17.438 -0.959 -13.602 1 82.69 146 TYR A O 1
ATOM 1168 N N . ASP A 1 147 ? -18.391 -0.785 -15.586 1 83.62 147 ASP A N 1
ATOM 1169 C CA . ASP A 1 147 ? -19.703 -0.543 -15.023 1 83.62 147 ASP A CA 1
ATOM 1170 C C . ASP A 1 147 ? -20.562 -1.813 -15.047 1 83.62 147 ASP A C 1
ATOM 1172 O O . ASP A 1 147 ? -21.781 -1.754 -14.891 1 83.62 147 ASP A O 1
ATOM 1176 N N . ALA A 1 148 ? -19.859 -2.943 -15.219 1 88.19 148 ALA A N 1
ATOM 1177 C CA . ALA A 1 148 ? -20.594 -4.199 -15.234 1 88.19 148 ALA A CA 1
ATOM 1178 C C . ALA A 1 148 ? -21.219 -4.492 -13.867 1 88.19 148 ALA A C 1
ATOM 1180 O O . ALA A 1 148 ? -20.562 -4.289 -12.836 1 88.19 148 ALA A O 1
ATOM 1181 N N . LYS A 1 149 ? -22.406 -4.902 -13.828 1 84.19 149 LYS A N 1
ATOM 1182 C CA . LYS A 1 149 ? -23.141 -5.148 -12.586 1 84.19 149 LYS A CA 1
ATOM 1183 C C . LYS A 1 149 ? -22.766 -6.492 -11.977 1 84.19 149 LYS A C 1
ATOM 1185 O O . LYS A 1 149 ? -22.641 -6.617 -10.758 1 84.19 149 LYS A O 1
ATOM 1190 N N . GLU A 1 150 ? -22.516 -7.488 -12.867 1 92.19 150 GLU A N 1
ATOM 1191 C CA . GLU A 1 150 ? -22.188 -8.828 -12.391 1 92.19 150 GLU A CA 1
ATOM 1192 C C . GLU A 1 150 ? -20.781 -9.234 -12.82 1 92.19 150 GLU A C 1
ATOM 1194 O O . GLU A 1 150 ? -20.344 -8.938 -13.938 1 92.19 150 GLU A O 1
ATOM 1199 N N . PRO A 1 151 ? -20.125 -9.875 -11.875 1 94.44 151 PRO A N 1
ATOM 1200 C CA . PRO A 1 151 ? -18.797 -10.336 -12.242 1 94.44 151 PRO A CA 1
ATOM 1201 C C . PRO A 1 151 ? -18.828 -11.492 -13.242 1 94.44 151 PRO A C 1
ATOM 1203 O O . PRO A 1 151 ? -19.766 -12.289 -13.234 1 94.44 151 PRO A O 1
ATOM 1206 N N . LYS A 1 152 ? -17.859 -11.492 -14.117 1 95.12 152 LYS A N 1
ATOM 1207 C CA . LYS A 1 152 ? -17.703 -12.609 -15.039 1 95.12 152 LYS A CA 1
ATOM 1208 C C . LYS A 1 152 ? -17.203 -13.859 -14.312 1 95.12 152 LYS A C 1
ATOM 1210 O O . LYS A 1 152 ? -17.562 -14.977 -14.688 1 95.12 152 LYS A O 1
ATOM 1215 N N . ALA A 1 153 ? -16.422 -13.656 -13.227 1 94.81 153 ALA A N 1
ATOM 1216 C CA . ALA A 1 153 ? -15.914 -14.766 -12.414 1 94.81 153 ALA A CA 1
ATOM 1217 C C . ALA A 1 153 ? -15.703 -14.344 -10.969 1 94.81 153 ALA A C 1
ATOM 1219 O O . ALA A 1 153 ? -15.383 -13.18 -10.695 1 94.81 153 ALA A O 1
ATOM 1220 N N . VAL A 1 154 ? -16.016 -15.234 -10.109 1 95.62 154 VAL A N 1
ATOM 1221 C CA . VAL A 1 154 ? -15.734 -15.102 -8.688 1 95.62 154 VAL A CA 1
ATOM 1222 C C . VAL A 1 154 ? -14.805 -16.234 -8.242 1 95.62 154 VAL A C 1
ATOM 1224 O O . VAL A 1 154 ? -15.203 -17.391 -8.188 1 95.62 154 VAL A O 1
ATOM 1227 N N . ILE A 1 155 ? -13.602 -15.875 -7.859 1 96.88 155 ILE A N 1
ATOM 1228 C CA . ILE A 1 155 ? -12.578 -16.859 -7.555 1 96.88 155 ILE A CA 1
ATOM 1229 C C . ILE A 1 155 ? -12.234 -16.812 -6.07 1 96.88 155 ILE A C 1
ATOM 1231 O O . ILE A 1 155 ? -11.883 -15.75 -5.543 1 96.88 155 ILE A O 1
ATOM 1235 N N . LYS A 1 156 ? -12.281 -17.938 -5.457 1 95.19 156 LYS A N 1
ATOM 1236 C CA . LYS A 1 156 ? -11.852 -18 -4.062 1 95.19 156 LYS A CA 1
ATOM 1237 C C . LYS A 1 156 ? -10.328 -17.906 -3.959 1 95.19 156 LYS A C 1
ATOM 1239 O O . LYS A 1 156 ? -9.609 -18.625 -4.668 1 95.19 156 LYS A O 1
ATOM 1244 N N . VAL A 1 157 ? -9.875 -17.094 -3.076 1 94.5 157 VAL A N 1
ATOM 1245 C CA . VAL A 1 157 ? -8.461 -16.766 -3.027 1 94.5 157 VAL A CA 1
ATOM 1246 C C . VAL A 1 157 ? -7.656 -17.969 -2.559 1 94.5 157 VAL A C 1
ATOM 1248 O O . VAL A 1 157 ? -6.48 -18.125 -2.904 1 94.5 157 VAL A O 1
ATOM 1251 N N . ASP A 1 158 ? -8.25 -18.828 -1.806 1 91.19 158 ASP A N 1
ATOM 1252 C CA . ASP A 1 158 ? -7.547 -20 -1.293 1 91.19 158 ASP A CA 1
ATOM 1253 C C . ASP A 1 158 ? -7.242 -21 -2.412 1 91.19 158 ASP A C 1
ATOM 1255 O O . ASP A 1 158 ? -6.406 -21.891 -2.248 1 91.19 158 ASP A O 1
ATOM 1259 N N . SER A 1 159 ? -7.863 -20.844 -3.564 1 91.94 159 SER A N 1
ATOM 1260 C CA . SER A 1 159 ? -7.625 -21.734 -4.695 1 91.94 159 SER A CA 1
ATOM 1261 C C . SER A 1 159 ? -6.676 -21.094 -5.707 1 91.94 159 SER A C 1
ATOM 1263 O O . SER A 1 159 ? -6.293 -21.734 -6.688 1 91.94 159 SER A O 1
ATOM 1265 N N . ILE A 1 160 ? -6.25 -19.938 -5.438 1 96.06 160 ILE A N 1
ATOM 1266 C CA . ILE A 1 160 ? -5.516 -19.156 -6.426 1 96.06 160 ILE A CA 1
ATOM 1267 C C . ILE A 1 160 ? -4.016 -19.391 -6.254 1 96.06 160 ILE A C 1
ATOM 1269 O O . ILE A 1 160 ? -3.516 -19.469 -5.129 1 96.06 160 ILE A O 1
ATOM 1273 N N . ASN A 1 161 ? -3.342 -19.594 -7.324 1 97 161 ASN A N 1
ATOM 1274 C CA . ASN A 1 161 ? -1.902 -19.375 -7.418 1 97 161 ASN A CA 1
ATOM 1275 C C . ASN A 1 161 ? -1.568 -18.25 -8.398 1 97 161 ASN A C 1
ATOM 1277 O O . ASN A 1 161 ? -2.342 -17.969 -9.312 1 97 161 ASN A O 1
ATOM 1281 N N . ALA A 1 162 ? -0.522 -17.531 -8.117 1 98.19 162 ALA A N 1
ATOM 1282 C CA . ALA A 1 162 ? -0.084 -16.438 -8.992 1 98.19 162 ALA A CA 1
ATOM 1283 C C . ALA A 1 162 ? 1.428 -16.484 -9.203 1 98.19 162 ALA A C 1
ATOM 1285 O O . ALA A 1 162 ? 2.186 -16.641 -8.242 1 98.19 162 ALA A O 1
ATOM 1286 N N . THR A 1 163 ? 1.827 -16.422 -10.438 1 97.75 163 THR A N 1
ATOM 1287 C CA . THR A 1 163 ? 3.244 -16.469 -10.781 1 97.75 163 THR A CA 1
ATOM 1288 C C . THR A 1 163 ? 3.557 -15.547 -11.953 1 97.75 163 THR A C 1
ATOM 1290 O O . THR A 1 163 ? 2.828 -15.531 -12.945 1 97.75 163 THR A O 1
ATOM 1293 N N . PHE A 1 164 ? 4.625 -14.781 -11.805 1 98.44 164 PHE A N 1
ATOM 1294 C CA . PHE A 1 164 ? 5.031 -13.922 -12.914 1 98.44 164 PHE A CA 1
ATOM 1295 C C . PHE A 1 164 ? 5.621 -14.75 -14.047 1 98.44 164 PHE A C 1
ATOM 1297 O O . PHE A 1 164 ? 6.488 -15.594 -13.828 1 98.44 164 PHE A O 1
ATOM 1304 N N . GLN A 1 165 ? 5.082 -14.492 -15.266 1 97.69 165 GLN A N 1
ATOM 1305 C CA . GLN A 1 165 ? 5.5 -15.195 -16.484 1 97.69 165 GLN A CA 1
ATOM 1306 C C . GLN A 1 165 ? 5.695 -14.227 -17.641 1 97.69 165 GLN A C 1
ATOM 1308 O O . GLN A 1 165 ? 5.023 -14.336 -18.672 1 97.69 165 GLN A O 1
ATOM 1313 N N . PRO A 1 166 ? 6.727 -13.359 -17.562 1 97.81 166 PRO A N 1
ATOM 1314 C CA . PRO A 1 166 ? 6.875 -12.328 -18.594 1 97.81 166 PRO A CA 1
ATOM 1315 C C . PRO A 1 166 ? 7.191 -12.914 -19.969 1 97.81 166 PRO A C 1
ATOM 1317 O O . PRO A 1 166 ? 6.637 -12.477 -20.969 1 97.81 166 PRO A O 1
ATOM 1320 N N . GLU A 1 167 ? 8.07 -13.883 -20.047 1 96.69 167 GLU A N 1
ATOM 1321 C CA . GLU A 1 167 ? 8.461 -14.469 -21.328 1 96.69 167 GLU A CA 1
ATOM 1322 C C . GLU A 1 167 ? 7.289 -15.195 -21.984 1 96.69 167 GLU A C 1
ATOM 1324 O O . GLU A 1 167 ? 7.039 -15.023 -23.188 1 96.69 167 GLU A O 1
ATOM 1329 N N . LYS A 1 168 ? 6.605 -15.977 -21.234 1 96.75 168 LYS A N 1
ATOM 1330 C CA . LYS A 1 168 ? 5.461 -16.734 -21.719 1 96.75 168 LYS A CA 1
ATOM 1331 C C . LYS A 1 168 ? 4.363 -15.805 -22.234 1 96.75 168 LYS A C 1
ATOM 1333 O O . LYS A 1 168 ? 3.785 -16.047 -23.297 1 96.75 168 LYS A O 1
ATOM 1338 N N . ILE A 1 169 ? 4.094 -14.742 -21.516 1 97.5 169 ILE A N 1
ATOM 1339 C CA . ILE A 1 169 ? 2.98 -13.836 -21.781 1 97.5 169 ILE A CA 1
ATOM 1340 C C . ILE A 1 169 ? 3.416 -12.773 -22.797 1 97.5 169 ILE A C 1
ATOM 1342 O O . ILE A 1 169 ? 2.58 -12.188 -23.484 1 97.5 169 ILE A O 1
ATOM 1346 N N . GLY A 1 170 ? 4.723 -12.578 -22.922 1 96.88 170 GLY A N 1
ATOM 1347 C CA . GLY A 1 170 ? 5.227 -11.562 -23.844 1 96.88 170 GLY A CA 1
ATOM 1348 C C . GLY A 1 170 ? 5.109 -10.156 -23.297 1 96.88 170 GLY A C 1
ATOM 1349 O O . GLY A 1 170 ? 4.898 -9.203 -24.047 1 96.88 170 GLY A O 1
ATOM 1350 N N . ASN A 1 171 ? 5.016 -9.961 -22.031 1 97.62 171 ASN A N 1
ATOM 1351 C CA . ASN A 1 171 ? 4.969 -8.695 -21.312 1 97.62 171 ASN A CA 1
ATOM 1352 C C . ASN A 1 171 ? 5.809 -8.742 -20.047 1 97.62 171 ASN A C 1
ATOM 1354 O O . ASN A 1 171 ? 5.688 -9.664 -19.234 1 97.62 171 ASN A O 1
ATOM 1358 N N . PRO A 1 172 ? 6.684 -7.785 -19.828 1 97.81 172 PRO A N 1
ATOM 1359 C CA . PRO A 1 172 ? 7.574 -7.812 -18.672 1 97.81 172 PRO A CA 1
ATOM 1360 C C . PRO A 1 172 ? 6.82 -7.832 -17.344 1 97.81 172 PRO A C 1
ATOM 1362 O O . PRO A 1 172 ? 7.375 -8.227 -16.312 1 97.81 172 PRO A O 1
ATOM 1365 N N . ASN A 1 173 ? 5.527 -7.449 -17.391 1 98.44 173 ASN A N 1
ATOM 1366 C CA . ASN A 1 173 ? 4.703 -7.418 -16.188 1 98.44 173 ASN A CA 1
ATOM 1367 C C . ASN A 1 173 ? 3.605 -8.477 -16.219 1 98.44 173 ASN A C 1
ATOM 1369 O O . ASN A 1 173 ? 2.543 -8.305 -15.625 1 98.44 173 ASN A O 1
ATOM 1373 N N . GLY A 1 174 ? 3.854 -9.5 -16.969 1 98.69 174 GLY A N 1
ATOM 1374 C CA . GLY A 1 174 ? 2.85 -10.539 -17.141 1 98.69 174 GLY A CA 1
ATOM 1375 C C . GLY A 1 174 ? 2.727 -11.445 -15.93 1 98.69 174 GLY A C 1
ATOM 1376 O O . GLY A 1 174 ? 3.725 -11.984 -15.438 1 98.69 174 GLY A O 1
ATOM 1377 N N . LEU A 1 175 ? 1.518 -11.602 -15.43 1 98.81 175 LEU A N 1
ATOM 1378 C CA . LEU A 1 175 ? 1.186 -12.438 -14.281 1 98.81 175 LEU A CA 1
ATOM 1379 C C . LEU A 1 175 ? 0.208 -13.539 -14.672 1 98.81 175 LEU A C 1
ATOM 1381 O O . LEU A 1 175 ? -0.811 -13.273 -15.312 1 98.81 175 LEU A O 1
ATOM 1385 N N . GLN A 1 176 ? 0.562 -14.75 -14.383 1 98.69 176 GLN A N 1
ATOM 1386 C CA . GLN A 1 176 ? -0.34 -15.875 -14.586 1 98.69 176 GLN A CA 1
ATOM 1387 C C . GLN A 1 176 ? -1.055 -16.25 -13.289 1 98.69 176 GLN A C 1
ATOM 1389 O O . GLN A 1 176 ? -0.41 -16.5 -12.266 1 98.69 176 GLN A O 1
ATOM 1394 N N . ILE A 1 177 ? -2.305 -16.234 -13.359 1 98.44 177 ILE A N 1
ATOM 1395 C CA . ILE A 1 177 ? -3.139 -16.641 -12.234 1 98.44 177 ILE A CA 1
ATOM 1396 C C . ILE A 1 177 ? -3.793 -17.984 -12.547 1 98.44 177 ILE A C 1
ATOM 1398 O O . ILE A 1 177 ? -4.367 -18.172 -13.625 1 98.44 177 ILE A O 1
ATOM 1402 N N . THR A 1 178 ? -3.633 -18.922 -11.672 1 97.5 178 THR A N 1
ATOM 1403 C CA . THR A 1 178 ? -4.266 -20.234 -11.82 1 97.5 178 THR A CA 1
ATOM 1404 C C . THR A 1 178 ? -5.211 -20.516 -10.656 1 97.5 178 THR A C 1
ATOM 1406 O O . THR A 1 178 ? -4.953 -20.094 -9.531 1 97.5 178 THR A O 1
ATOM 1409 N N . TYR A 1 179 ? -6.258 -21.094 -10.977 1 95.56 179 TYR A N 1
ATOM 1410 C CA . TYR A 1 179 ? -7.203 -21.484 -9.938 1 95.56 179 TYR A CA 1
ATOM 1411 C C . TYR A 1 179 ? -8.008 -22.703 -10.367 1 95.56 179 TYR A C 1
ATOM 1413 O O . TYR A 1 179 ? -8.031 -23.047 -11.555 1 95.56 179 TYR A O 1
ATOM 1421 N N . LEU A 1 180 ? -8.602 -23.375 -9.391 1 89 180 LEU A N 1
ATOM 1422 C CA . LEU A 1 180 ? -9.383 -24.562 -9.68 1 89 180 LEU A CA 1
ATOM 1423 C C . LEU A 1 180 ? -10.828 -24.203 -10.016 1 89 180 LEU A C 1
ATOM 1425 O O . LEU A 1 180 ? -11.477 -23.469 -9.273 1 89 180 LEU A O 1
ATOM 1429 N N . LYS A 1 181 ? -11.266 -24.578 -11.18 1 87.88 181 LYS A N 1
ATOM 1430 C CA . LYS A 1 181 ? -12.656 -24.453 -11.617 1 87.88 181 LYS A CA 1
ATOM 1431 C C . LYS A 1 181 ? -13.203 -25.797 -12.086 1 87.88 181 LYS A C 1
ATOM 1433 O O . LYS A 1 181 ? -12.727 -26.359 -13.078 1 87.88 181 LYS A O 1
ATOM 1438 N N . ASP A 1 182 ? -14.227 -26.281 -11.469 1 82.94 182 ASP A N 1
ATOM 1439 C CA . ASP A 1 182 ? -14.844 -27.562 -11.82 1 82.94 182 ASP A CA 1
ATOM 1440 C C . ASP A 1 182 ? -13.797 -28.672 -11.906 1 82.94 182 ASP A C 1
ATOM 1442 O O . ASP A 1 182 ? -13.734 -29.406 -12.898 1 82.94 182 ASP A O 1
ATOM 1446 N N . TYR A 1 183 ? -12.805 -28.734 -11.016 1 79.62 183 TYR A N 1
ATOM 1447 C CA . TYR A 1 183 ? -11.805 -29.781 -10.82 1 79.62 183 TYR A CA 1
ATOM 1448 C C . TYR A 1 183 ? -10.695 -29.672 -11.859 1 79.62 183 TYR A C 1
ATOM 1450 O O . TYR A 1 183 ? -9.859 -30.562 -11.984 1 79.62 183 TYR A O 1
ATOM 1458 N N . SER A 1 184 ? -10.789 -28.578 -12.609 1 88.25 184 SER A N 1
ATOM 1459 C CA . SER A 1 184 ? -9.719 -28.328 -13.57 1 88.25 184 SER A CA 1
ATOM 1460 C C . SER A 1 184 ? -9.023 -27 -13.289 1 88.25 184 SER A C 1
ATOM 1462 O O . SER A 1 184 ? -9.648 -26.062 -12.789 1 88.25 184 SER A O 1
ATOM 1464 N N . THR A 1 185 ? -7.77 -27.031 -13.609 1 92.75 185 THR A N 1
ATOM 1465 C CA . THR A 1 185 ? -7.008 -25.797 -13.406 1 92.75 185 THR A CA 1
ATOM 1466 C C . THR A 1 185 ? -7.273 -24.797 -14.523 1 92.75 185 THR A C 1
ATOM 1468 O O . THR A 1 185 ? -7.121 -25.125 -15.703 1 92.75 185 THR A O 1
ATOM 1471 N N . ARG A 1 186 ? -7.73 -23.688 -14.156 1 95.88 186 ARG A N 1
ATOM 1472 C CA . ARG A 1 186 ? -7.949 -22.594 -15.094 1 95.88 186 ARG A CA 1
ATOM 1473 C C . ARG A 1 186 ? -6.789 -21.594 -15.062 1 95.88 186 ARG A C 1
ATOM 1475 O O . ARG A 1 186 ? -6.355 -21.172 -13.984 1 95.88 186 ARG A O 1
ATOM 1482 N N . ASN A 1 187 ? -6.234 -21.312 -16.297 1 97.38 187 ASN A N 1
ATOM 1483 C CA . ASN A 1 187 ? -5.18 -20.312 -16.422 1 97.38 187 ASN A CA 1
ATOM 1484 C C . ASN A 1 187 ? -5.738 -18.953 -16.844 1 97.38 187 ASN A C 1
ATOM 1486 O O . ASN A 1 187 ? -6.59 -18.875 -17.719 1 97.38 187 ASN A O 1
ATOM 1490 N N . MET A 1 188 ? -5.34 -17.969 -16.141 1 97.62 188 MET A N 1
ATOM 1491 C CA . MET A 1 188 ? -5.637 -16.578 -16.5 1 97.62 188 MET A CA 1
ATOM 1492 C C . MET A 1 188 ? -4.355 -15.758 -16.609 1 97.62 188 MET A C 1
ATOM 1494 O O . MET A 1 188 ? -3.465 -15.875 -15.773 1 97.62 188 MET A O 1
ATOM 1498 N N . PHE A 1 189 ? -4.262 -15.008 -17.703 1 98.62 189 PHE A N 1
ATOM 1499 C CA . PHE A 1 189 ? -3.068 -14.203 -17.953 1 98.62 189 PHE A CA 1
ATOM 1500 C C . PHE A 1 189 ? -3.4 -12.719 -17.938 1 98.62 189 PHE A C 1
ATOM 1502 O O . PHE A 1 189 ? -4.258 -12.258 -18.688 1 98.62 189 PHE A O 1
ATOM 1509 N N . VAL A 1 190 ? -2.68 -11.992 -17.047 1 98.69 190 VAL A N 1
ATOM 1510 C CA . VAL A 1 190 ? -2.967 -10.57 -16.922 1 98.69 190 VAL A CA 1
ATOM 1511 C C . VAL A 1 190 ? -1.659 -9.773 -16.891 1 98.69 190 VAL A C 1
ATOM 1513 O O . VAL A 1 190 ? -0.585 -10.352 -16.688 1 98.69 190 VAL A O 1
ATOM 1516 N N . TYR A 1 191 ? -1.723 -8.508 -17.219 1 98.75 191 TYR A N 1
ATOM 1517 C CA . TYR A 1 191 ? -0.601 -7.602 -16.984 1 98.75 191 TYR A CA 1
ATOM 1518 C C . TYR A 1 191 ? -1.09 -6.18 -16.75 1 98.75 191 TYR A C 1
ATOM 1520 O O . TYR A 1 191 ? -2.275 -5.887 -16.906 1 98.75 191 TYR A O 1
ATOM 1528 N N . HIS A 1 192 ? -0.361 -5.402 -16.156 1 98.44 192 HIS A N 1
ATOM 1529 C CA . HIS A 1 192 ? -0.522 -3.955 -16.062 1 98.44 192 HIS A CA 1
ATOM 1530 C C . HIS A 1 192 ? 0.684 -3.23 -16.656 1 98.44 192 HIS A C 1
ATOM 1532 O O . HIS A 1 192 ? 1.809 -3.729 -16.578 1 98.44 192 HIS A O 1
ATOM 1538 N N . GLU A 1 193 ? 0.434 -2.113 -17.281 1 96.88 193 GLU A N 1
ATOM 1539 C CA . GLU A 1 193 ? 1.539 -1.365 -17.875 1 96.88 193 GLU A CA 1
ATOM 1540 C C . GLU A 1 193 ? 2.523 -0.895 -16.812 1 96.88 193 GLU A C 1
ATOM 1542 O O . GLU A 1 193 ? 3.727 -0.806 -17.062 1 96.88 193 GLU A O 1
ATOM 1547 N N . ASN A 1 194 ? 1.99 -0.589 -15.688 1 94.75 194 ASN A N 1
ATOM 1548 C CA . ASN A 1 194 ? 2.807 -0.143 -14.562 1 94.75 194 ASN A CA 1
ATOM 1549 C C . ASN A 1 194 ? 3.273 -1.318 -13.703 1 94.75 194 ASN A C 1
ATOM 1551 O O . ASN A 1 194 ? 2.453 -2.039 -13.133 1 94.75 194 ASN A O 1
ATOM 1555 N N . GLY A 1 195 ? 4.578 -1.479 -13.57 1 96.44 195 GLY A N 1
ATOM 1556 C CA . GLY A 1 195 ? 5.148 -2.576 -12.805 1 96.44 195 GLY A CA 1
ATOM 1557 C C . GLY A 1 195 ? 4.75 -2.549 -11.336 1 96.44 195 GLY A C 1
ATOM 1558 O O . GLY A 1 195 ? 4.555 -3.6 -10.727 1 96.44 195 GLY A O 1
ATOM 1559 N N . LYS A 1 196 ? 4.609 -1.396 -10.773 1 94.56 196 LYS A N 1
ATOM 1560 C CA . LYS A 1 196 ? 4.207 -1.279 -9.375 1 94.56 196 LYS A CA 1
ATOM 1561 C C . LYS A 1 196 ? 2.791 -1.812 -9.164 1 94.56 196 LYS A C 1
ATOM 1563 O O . LYS A 1 196 ? 2.521 -2.5 -8.18 1 94.56 196 LYS A O 1
ATOM 1568 N N . GLU A 1 197 ? 1.921 -1.545 -10.133 1 95.5 197 GLU A N 1
ATOM 1569 C CA . GLU A 1 197 ? 0.526 -1.957 -10.008 1 95.5 197 GLU A CA 1
ATOM 1570 C C . GLU A 1 197 ? 0.395 -3.477 -10.023 1 95.5 197 GLU A C 1
ATOM 1572 O O . GLU A 1 197 ? -0.323 -4.055 -9.203 1 95.5 197 GLU A O 1
ATOM 1577 N N . ILE A 1 198 ? 1.061 -4.117 -10.93 1 98.25 198 ILE A N 1
ATOM 1578 C CA . ILE A 1 198 ? 0.918 -5.562 -11.055 1 98.25 198 ILE A CA 1
ATOM 1579 C C . ILE A 1 198 ? 1.524 -6.254 -9.836 1 98.25 198 ILE A C 1
ATOM 1581 O O . ILE A 1 198 ? 0.987 -7.25 -9.344 1 98.25 198 ILE A O 1
ATOM 1585 N N . VAL A 1 199 ? 2.648 -5.727 -9.32 1 97.94 199 VAL A N 1
ATOM 1586 C CA . VAL A 1 199 ? 3.279 -6.312 -8.141 1 97.94 199 VAL A CA 1
ATOM 1587 C C . VAL A 1 199 ? 2.41 -6.066 -6.914 1 97.94 199 VAL A C 1
ATOM 1589 O O . VAL A 1 199 ? 2.322 -6.918 -6.027 1 97.94 199 VAL A O 1
ATOM 1592 N N . ASP A 1 200 ? 1.762 -4.922 -6.863 1 95.81 200 ASP A N 1
ATOM 1593 C CA . ASP A 1 200 ? 0.822 -4.645 -5.781 1 95.81 200 ASP A CA 1
ATOM 1594 C C . ASP A 1 200 ? -0.341 -5.633 -5.797 1 95.81 200 ASP A C 1
ATOM 1596 O O . ASP A 1 200 ? -0.789 -6.094 -4.746 1 95.81 200 ASP A O 1
ATOM 1600 N N . TRP A 1 201 ? -0.843 -5.922 -6.977 1 98 201 TRP A N 1
ATOM 1601 C CA . TRP A 1 201 ? -1.895 -6.926 -7.102 1 98 201 TRP A CA 1
ATOM 1602 C C . TRP A 1 201 ? -1.409 -8.281 -6.609 1 98 201 TRP A C 1
ATOM 1604 O O . TRP A 1 201 ? -2.111 -8.969 -5.859 1 98 201 TRP A O 1
ATOM 1614 N N . PHE A 1 202 ? -0.241 -8.625 -7.012 1 98.5 202 PHE A N 1
ATOM 1615 C CA . PHE A 1 202 ? 0.377 -9.891 -6.621 1 98.5 202 PHE A CA 1
ATOM 1616 C C . PHE A 1 202 ? 0.475 -10 -5.105 1 98.5 202 PHE A C 1
ATOM 1618 O O . PHE A 1 202 ? 0.044 -10.992 -4.52 1 98.5 202 PHE A O 1
ATOM 1625 N N . ASN A 1 203 ? 0.948 -8.961 -4.48 1 97.06 203 ASN A N 1
ATOM 1626 C CA . ASN A 1 203 ? 1.119 -8.977 -3.033 1 97.06 203 ASN A CA 1
ATOM 1627 C C . ASN A 1 203 ? -0.217 -8.852 -2.309 1 97.06 203 ASN A C 1
ATOM 1629 O O . ASN A 1 203 ? -0.377 -9.359 -1.196 1 97.06 203 ASN A O 1
ATOM 1633 N N . ALA A 1 204 ? -1.15 -8.172 -2.959 1 96.31 204 ALA A N 1
ATOM 1634 C CA . ALA A 1 204 ? -2.488 -8.117 -2.375 1 96.31 204 ALA A CA 1
ATOM 1635 C C . ALA A 1 204 ? -3.105 -9.516 -2.299 1 96.31 204 ALA A C 1
ATOM 1637 O O . ALA A 1 204 ? -3.748 -9.859 -1.306 1 96.31 204 ALA A O 1
ATOM 1638 N N . ILE A 1 205 ? -2.924 -10.281 -3.334 1 97.69 205 ILE A N 1
ATOM 1639 C CA . ILE A 1 205 ? -3.406 -11.656 -3.334 1 97.69 205 ILE A CA 1
ATOM 1640 C C . ILE A 1 205 ? -2.748 -12.43 -2.195 1 97.69 205 ILE A C 1
ATOM 1642 O O . ILE A 1 205 ? -3.428 -13.133 -1.439 1 97.69 205 ILE A O 1
ATOM 1646 N N . ARG A 1 206 ? -1.482 -12.25 -2.035 1 97 206 ARG A N 1
ATOM 1647 C CA . ARG A 1 206 ? -0.734 -12.922 -0.977 1 97 206 ARG A CA 1
ATOM 1648 C C . ARG A 1 206 ? -1.231 -12.492 0.4 1 97 206 ARG A C 1
ATOM 1650 O O . ARG A 1 206 ? -1.349 -13.32 1.307 1 97 206 ARG A O 1
ATOM 1657 N N . ALA A 1 207 ? -1.531 -11.219 0.517 1 94.25 207 ALA A N 1
ATOM 1658 C CA . ALA A 1 207 ? -2.029 -10.695 1.789 1 94.25 207 ALA A CA 1
ATOM 1659 C C . ALA A 1 207 ? -3.367 -11.336 2.154 1 94.25 207 ALA A C 1
ATOM 1661 O O . ALA A 1 207 ? -3.57 -11.75 3.299 1 94.25 207 ALA A O 1
ATOM 1662 N N . VAL A 1 208 ? -4.258 -11.398 1.204 1 94.25 208 VAL A N 1
ATOM 1663 C CA . VAL A 1 208 ? -5.578 -11.961 1.449 1 94.25 208 VAL A CA 1
ATOM 1664 C C . VAL A 1 208 ? -5.457 -13.461 1.724 1 94.25 208 VAL A C 1
ATOM 1666 O O . VAL A 1 208 ? -6.16 -14 2.582 1 94.25 208 VAL A O 1
ATOM 1669 N N . GLN A 1 209 ? -4.547 -14.109 1.041 1 95.75 209 GLN A N 1
ATOM 1670 C CA . GLN A 1 209 ? -4.293 -15.523 1.299 1 95.75 209 GLN A CA 1
ATOM 1671 C C . GLN A 1 209 ? -3.785 -15.734 2.721 1 95.75 209 GLN A C 1
ATOM 1673 O O . GLN A 1 209 ? -4.227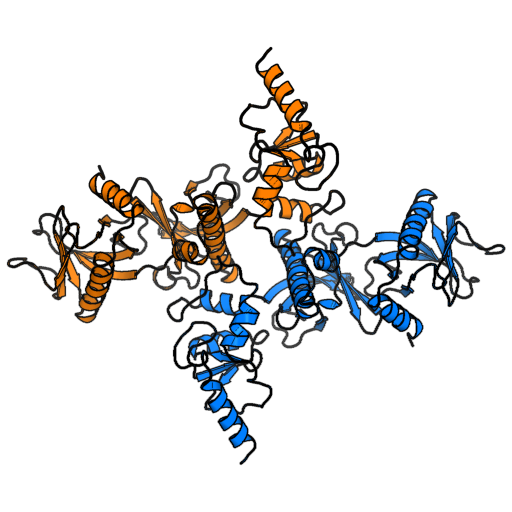 -16.656 3.41 1 95.75 209 GLN A O 1
ATOM 1678 N N . LEU A 1 210 ? -2.859 -14.938 3.109 1 93.38 210 LEU A N 1
ATOM 1679 C CA . LEU A 1 210 ? -2.312 -15.055 4.457 1 93.38 210 LEU A CA 1
ATOM 1680 C C . LEU A 1 210 ? -3.406 -14.867 5.504 1 93.38 210 LEU A C 1
ATOM 1682 O O . LEU A 1 210 ? -3.471 -15.617 6.48 1 93.38 210 LEU A O 1
ATOM 1686 N N . HIS A 1 211 ? -4.184 -13.883 5.254 1 89.38 211 HIS A N 1
ATOM 1687 C CA . HIS A 1 211 ? -5.297 -13.648 6.168 1 89.38 211 HIS A CA 1
ATOM 1688 C C . HIS A 1 211 ? -6.211 -14.859 6.246 1 89.38 211 HIS A C 1
ATOM 1690 O O . HIS A 1 211 ? -6.613 -15.273 7.34 1 89.38 211 HIS A O 1
ATOM 1696 N N . TYR A 1 212 ? -6.57 -15.367 5.137 1 90.38 212 TYR A N 1
ATOM 1697 C CA . TYR A 1 212 ? -7.406 -16.562 5.07 1 90.38 212 TYR A CA 1
ATOM 1698 C C . TYR A 1 212 ? -6.789 -17.703 5.863 1 90.38 212 TYR A C 1
ATOM 1700 O O . TYR A 1 212 ? -7.469 -18.359 6.656 1 90.38 212 TYR A O 1
ATOM 1708 N N . LEU A 1 213 ? -5.52 -17.922 5.715 1 92.12 213 LEU A N 1
ATOM 1709 C CA . LEU A 1 213 ? -4.82 -19.031 6.352 1 92.12 213 LEU A CA 1
ATOM 1710 C C . LEU A 1 213 ? -4.723 -18.828 7.859 1 92.12 213 LEU A C 1
ATOM 1712 O O . LEU A 1 213 ? -4.836 -19.781 8.633 1 92.12 213 LEU A O 1
ATOM 1716 N N . LYS A 1 214 ? -4.5 -17.578 8.242 1 89.38 214 LYS A N 1
ATOM 1717 C CA . LYS A 1 214 ? -4.414 -17.281 9.664 1 89.38 214 LYS A CA 1
ATOM 1718 C C . LYS A 1 214 ? -5.738 -17.562 10.367 1 89.38 214 LYS A C 1
ATOM 1720 O O . LYS A 1 214 ? -5.758 -17.984 11.523 1 89.38 214 LYS A O 1
ATOM 1725 N N . VAL A 1 215 ? -6.828 -17.344 9.664 1 85 215 VAL A N 1
ATOM 1726 C CA . VAL A 1 215 ? -8.156 -17.609 10.219 1 85 215 VAL A CA 1
ATOM 1727 C C . VAL A 1 215 ? -8.422 -19.109 10.219 1 85 215 VAL A C 1
ATOM 1729 O O . VAL A 1 215 ? -8.953 -19.641 11.195 1 85 215 VAL A O 1
ATOM 1732 N N . ALA A 1 216 ? -8.023 -19.766 9.219 1 87.25 216 ALA A N 1
ATOM 1733 C CA . ALA A 1 216 ? -8.266 -21.203 9.07 1 87.25 216 ALA A CA 1
ATOM 1734 C C . ALA A 1 216 ? -7.363 -22 10.008 1 87.25 216 ALA A C 1
ATOM 1736 O O . ALA A 1 216 ? -7.754 -23.062 10.5 1 87.25 216 ALA A O 1
ATOM 1737 N N . PHE A 1 217 ? -6.164 -21.422 10.297 1 90.56 217 PHE A N 1
ATOM 1738 C CA . PHE A 1 217 ? -5.188 -22.094 11.141 1 90.56 217 PHE A CA 1
ATOM 1739 C C . PHE A 1 217 ? -4.645 -21.141 12.203 1 90.56 217 PHE A C 1
ATOM 1741 O O . PHE A 1 217 ? -3.467 -20.781 12.18 1 90.56 217 PHE A O 1
ATOM 1748 N N . PRO A 1 218 ? -5.355 -20.828 13.281 1 89.38 218 PRO A N 1
ATOM 1749 C CA . PRO A 1 218 ? -4.977 -19.828 14.273 1 89.38 218 PRO A CA 1
ATOM 1750 C C . PRO A 1 218 ? -3.707 -20.203 15.031 1 89.38 218 PRO A C 1
ATOM 1752 O O . PRO A 1 218 ? -2.994 -19.312 15.523 1 89.38 218 PRO A O 1
ATOM 1755 N N . GLY A 1 219 ? -3.324 -21.375 15.039 1 90.88 219 GLY A N 1
ATOM 1756 C CA . GLY A 1 219 ? -2.139 -21.781 15.781 1 90.88 219 GLY A CA 1
ATOM 1757 C C . GLY A 1 219 ? -0.887 -21.828 14.93 1 90.88 219 GLY A C 1
ATOM 1758 O O . GLY A 1 219 ? 0.22 -21.984 15.445 1 90.88 219 GLY A O 1
ATOM 1759 N N . ALA A 1 220 ? -1.017 -21.516 13.664 1 93.12 220 ALA A N 1
ATOM 1760 C CA . ALA A 1 220 ? 0.123 -21.609 12.75 1 93.12 220 ALA A CA 1
ATOM 1761 C C . ALA A 1 220 ? 0.964 -20.328 12.797 1 93.12 220 ALA A C 1
ATOM 1763 O O . ALA A 1 220 ? 0.432 -19.234 12.977 1 93.12 220 ALA A O 1
ATOM 1764 N N . THR A 1 221 ? 2.271 -20.453 12.688 1 94.69 221 THR A N 1
ATOM 1765 C CA . THR A 1 221 ? 3.189 -19.328 12.641 1 94.69 221 THR A CA 1
ATOM 1766 C C . THR A 1 221 ? 3.312 -18.781 11.219 1 94.69 221 THR A C 1
ATOM 1768 O O . THR A 1 221 ? 2.967 -19.469 10.258 1 94.69 221 THR A O 1
ATOM 1771 N N . ASP A 1 222 ? 3.791 -17.562 11.094 1 91.81 222 ASP A N 1
ATOM 1772 C CA . ASP A 1 222 ? 4.043 -16.969 9.781 1 91.81 222 ASP A CA 1
ATOM 1773 C C . ASP A 1 222 ? 5.004 -17.844 8.961 1 91.81 222 ASP A C 1
ATOM 1775 O O . ASP A 1 222 ? 4.832 -17.984 7.754 1 91.81 222 ASP A O 1
ATOM 1779 N N . ALA A 1 223 ? 5.938 -18.422 9.633 1 92.44 223 ALA A N 1
ATOM 1780 C CA . ALA A 1 223 ? 6.945 -19.234 8.961 1 92.44 223 ALA A CA 1
ATOM 1781 C C . ALA A 1 223 ? 6.312 -20.469 8.312 1 92.44 223 ALA A C 1
ATOM 1783 O O . ALA A 1 223 ? 6.766 -20.922 7.266 1 92.44 223 ALA A O 1
ATOM 1784 N N . GLU A 1 224 ? 5.242 -20.891 8.844 1 92.69 224 GLU A N 1
ATOM 1785 C CA . GLU A 1 224 ? 4.547 -22.062 8.32 1 92.69 224 GLU A CA 1
ATOM 1786 C C . GLU A 1 224 ? 3.592 -21.688 7.195 1 92.69 224 GLU A C 1
ATOM 1788 O O . GLU A 1 224 ? 3.342 -22.484 6.293 1 92.69 224 GLU A O 1
ATOM 1793 N N . LEU A 1 225 ? 3.098 -20.453 7.277 1 94.06 225 LEU A N 1
ATOM 1794 C CA . LEU A 1 225 ? 2.012 -20.062 6.387 1 94.06 225 LEU A CA 1
ATOM 1795 C C . LEU A 1 225 ? 2.557 -19.438 5.105 1 94.06 225 LEU A C 1
ATOM 1797 O O . LEU A 1 225 ? 1.978 -19.609 4.031 1 94.06 225 LEU A O 1
ATOM 1801 N N . VAL A 1 226 ? 3.674 -18.797 5.16 1 93.5 226 VAL A N 1
ATOM 1802 C CA . VAL A 1 226 ? 4.203 -18 4.059 1 93.5 226 VAL A CA 1
ATOM 1803 C C . VAL A 1 226 ? 4.488 -18.891 2.857 1 93.5 226 VAL A C 1
ATOM 1805 O O . VAL A 1 226 ? 4.141 -18.547 1.725 1 93.5 226 VAL A O 1
ATOM 1808 N N . PRO A 1 227 ? 4.98 -20.141 3.102 1 90.25 227 PRO A N 1
ATOM 1809 C CA . PRO A 1 227 ? 5.254 -21.016 1.956 1 90.25 227 PRO A CA 1
ATOM 1810 C C . PRO A 1 227 ? 3.979 -21.484 1.263 1 90.25 227 PRO A C 1
ATOM 1812 O O . PRO A 1 227 ? 4.043 -22.047 0.168 1 90.25 227 PRO A O 1
ATOM 1815 N N . LYS A 1 228 ? 2.871 -21.219 1.83 1 91.25 228 LYS A N 1
ATOM 1816 C CA . LYS A 1 228 ? 1.604 -21.703 1.295 1 91.25 228 LYS A CA 1
ATOM 1817 C C . LYS A 1 228 ? 0.891 -20.625 0.489 1 91.25 228 LYS A C 1
ATOM 1819 O O . LYS A 1 228 ? -0.197 -20.859 -0.043 1 91.25 228 LYS A O 1
ATOM 1824 N N . LEU A 1 229 ? 1.476 -19.484 0.405 1 95.62 229 LEU A N 1
ATOM 1825 C CA . LEU A 1 229 ? 0.853 -18.422 -0.366 1 95.62 229 LEU A CA 1
ATOM 1826 C C . LEU A 1 229 ? 1.029 -18.656 -1.863 1 95.62 229 LEU A C 1
ATOM 1828 O O . LEU A 1 229 ? 0.712 -19.734 -2.367 1 95.62 229 LEU A O 1
ATOM 1832 N N . THR A 1 230 ? 1.493 -17.797 -2.625 1 96.19 230 THR A N 1
ATOM 1833 C CA . THR A 1 230 ? 1.761 -18.016 -4.043 1 96.19 230 THR A CA 1
ATOM 1834 C C . THR A 1 230 ? 3.115 -18.688 -4.234 1 96.19 230 THR A C 1
ATOM 1836 O O . THR A 1 230 ? 3.998 -18.578 -3.385 1 96.19 230 THR A O 1
ATOM 1839 N N . ARG A 1 231 ? 3.209 -19.453 -5.309 1 93.69 231 ARG A N 1
ATOM 1840 C CA . ARG A 1 231 ? 4.449 -20.188 -5.562 1 93.69 231 ARG A CA 1
ATOM 1841 C C . ARG A 1 231 ? 4.781 -20.188 -7.051 1 93.69 231 ARG A C 1
ATOM 1843 O O . ARG A 1 231 ? 3.889 -20.078 -7.891 1 93.69 231 ARG A O 1
ATOM 1850 N N . ASN A 1 232 ? 6.027 -20.312 -7.266 1 95.81 232 ASN A N 1
ATOM 1851 C CA . ASN A 1 232 ? 6.469 -20.516 -8.641 1 95.81 232 ASN A CA 1
ATOM 1852 C C . ASN A 1 232 ? 6.281 -21.953 -9.094 1 95.81 232 ASN A C 1
ATOM 1854 O O . ASN A 1 232 ? 6.285 -22.875 -8.273 1 95.81 232 ASN A O 1
ATOM 1858 N N . PHE A 1 233 ? 6.102 -22.078 -10.398 1 97.06 233 PHE A N 1
ATOM 1859 C CA . PHE A 1 233 ? 6.09 -23.422 -10.953 1 97.06 233 PHE A CA 1
ATOM 1860 C C . PHE A 1 233 ? 7.461 -24.078 -10.812 1 97.06 233 PHE A C 1
ATOM 1862 O O . PHE A 1 233 ? 8.492 -23.406 -10.945 1 97.06 233 PHE A O 1
ATOM 1869 N N . LEU A 1 234 ? 7.453 -25.375 -10.539 1 96.88 234 LEU A N 1
ATOM 1870 C CA . LEU A 1 234 ? 8.711 -26.094 -10.406 1 96.88 234 LEU A CA 1
ATOM 1871 C C . LEU A 1 234 ? 9.445 -26.172 -11.734 1 96.88 234 LEU A C 1
ATOM 1873 O O . LEU A 1 234 ? 10.672 -26.047 -11.781 1 96.88 234 LEU A O 1
ATOM 1877 N N . LYS A 1 235 ? 8.68 -26.391 -12.742 1 97.56 235 LYS A N 1
ATOM 1878 C CA . LYS A 1 235 ? 9.266 -26.438 -14.086 1 97.56 235 LYS A CA 1
ATOM 1879 C C . LYS A 1 235 ? 8.188 -26.281 -15.156 1 97.56 235 LYS A C 1
ATOM 1881 O O . LYS A 1 235 ? 7.059 -26.734 -14.984 1 97.56 235 LYS A O 1
ATOM 1886 N N . GLU A 1 236 ? 8.547 -25.609 -16.203 1 97.88 236 GLU A N 1
ATOM 1887 C CA . GLU A 1 236 ? 7.727 -25.531 -17.406 1 97.88 236 GLU A CA 1
ATOM 1888 C C . GLU A 1 236 ? 8.562 -25.812 -18.656 1 97.88 236 GLU A C 1
ATOM 1890 O O . GLU A 1 236 ? 9.766 -25.547 -18.688 1 97.88 236 GLU A O 1
ATOM 1895 N N . GLY A 1 237 ? 7.938 -26.375 -19.656 1 97.44 237 GLY A N 1
ATOM 1896 C CA . GLY A 1 237 ? 8.641 -26.641 -20.906 1 97.44 237 GLY A CA 1
ATOM 1897 C C . GLY A 1 237 ? 7.914 -27.609 -21.797 1 97.44 237 GLY A C 1
ATOM 1898 O O . GLY A 1 237 ? 6.891 -28.188 -21.422 1 97.44 237 GLY A O 1
ATOM 1899 N N . TYR A 1 238 ? 8.516 -27.812 -22.953 1 97.19 238 TYR A N 1
ATOM 1900 C CA . TYR A 1 238 ? 7.914 -28.719 -23.938 1 97.19 238 TYR A CA 1
ATOM 1901 C C . TYR A 1 238 ? 8.398 -30.141 -23.734 1 97.19 238 TYR A C 1
ATOM 1903 O O . TYR A 1 238 ? 9.57 -30.375 -23.438 1 97.19 238 TYR A O 1
ATOM 1911 N N . MET A 1 239 ? 7.508 -31.031 -23.859 1 97.56 239 MET A N 1
ATOM 1912 C CA . MET A 1 239 ? 7.75 -32.469 -24.047 1 97.56 239 MET A CA 1
ATOM 1913 C C . MET A 1 239 ? 6.75 -33.062 -25.031 1 97.56 239 MET A C 1
ATOM 1915 O O . MET A 1 239 ? 5.797 -32.406 -25.438 1 97.56 239 MET A O 1
ATOM 1919 N N . GLU A 1 240 ? 7.117 -34.219 -25.469 1 96.31 240 GLU A N 1
ATOM 1920 C CA . GLU A 1 240 ? 6.129 -34.969 -26.234 1 96.31 240 GLU A CA 1
ATOM 1921 C C . GLU A 1 240 ? 5.484 -36.062 -25.375 1 96.31 240 GLU A C 1
ATOM 1923 O O . GLU A 1 240 ? 6.125 -36.625 -24.484 1 96.31 240 GLU A O 1
ATOM 1928 N N . LYS A 1 241 ? 4.297 -36.25 -25.672 1 94.5 241 LYS A N 1
ATOM 1929 C CA . LYS A 1 241 ? 3.6 -37.312 -24.953 1 94.5 241 LYS A CA 1
ATOM 1930 C C . LYS A 1 241 ? 2.744 -38.156 -25.906 1 94.5 241 LYS A C 1
ATOM 1932 O O . LYS A 1 241 ? 2.326 -37.656 -26.953 1 94.5 241 LYS A O 1
ATOM 1937 N N . THR A 1 242 ? 2.51 -39.406 -25.5 1 92 242 THR A N 1
ATOM 1938 C CA . THR A 1 242 ? 1.604 -40.281 -26.266 1 92 242 THR A CA 1
ATOM 1939 C C . THR A 1 242 ? 0.302 -40.5 -25.5 1 92 242 THR A C 1
ATOM 1941 O O . THR A 1 242 ? 0.169 -40.062 -24.344 1 92 242 THR A O 1
ATOM 1944 N N . GLY A 1 243 ? -0.724 -41.031 -26.156 1 87.31 243 GLY A N 1
ATOM 1945 C CA . GLY A 1 243 ? -2.031 -41.25 -25.562 1 87.31 243 GLY A CA 1
ATOM 1946 C C . GLY A 1 243 ? -2.062 -42.469 -24.625 1 87.31 243 GLY A C 1
ATOM 1947 O O . GLY A 1 243 ? -1.052 -43.125 -24.438 1 87.31 243 GLY A O 1
ATOM 1948 N N . PRO A 1 244 ? -3.234 -42.625 -23.984 1 82.06 244 PRO A N 1
ATOM 1949 C CA . PRO A 1 244 ? -3.365 -43.688 -23 1 82.06 244 PRO A CA 1
ATOM 1950 C C . PRO A 1 244 ? -3.139 -45.062 -23.578 1 82.06 244 PRO A C 1
ATOM 1952 O O . PRO A 1 244 ? -2.732 -46 -22.875 1 82.06 244 PRO A O 1
ATOM 1955 N N . ARG A 1 245 ? -3.449 -45.219 -24.875 1 82.19 245 ARG A N 1
ATOM 1956 C CA . ARG A 1 245 ? -3.299 -46.531 -25.516 1 82.19 245 ARG A CA 1
ATOM 1957 C C . ARG A 1 245 ? -1.853 -46.75 -25.938 1 82.19 245 ARG A C 1
ATOM 1959 O O . ARG A 1 245 ? -1.464 -47.875 -26.234 1 82.19 245 ARG A O 1
ATOM 1966 N N . GLN A 1 246 ? -1.041 -45.656 -25.922 1 77 246 GLN A N 1
ATOM 1967 C CA . GLN A 1 246 ? 0.384 -45.719 -26.219 1 77 246 GLN A CA 1
ATOM 1968 C C . GLN A 1 246 ? 0.618 -46.25 -27.641 1 77 246 GLN A C 1
ATOM 1970 O O . GLN A 1 246 ? 1.644 -46.875 -27.922 1 77 246 GLN A O 1
ATOM 1975 N N . THR A 1 247 ? -0.338 -46.25 -28.375 1 77.69 247 THR A N 1
ATOM 1976 C CA . THR A 1 247 ? -0.238 -46.625 -29.781 1 77.69 247 THR A CA 1
ATOM 1977 C C . THR A 1 247 ? -0.285 -45.375 -30.672 1 77.69 247 THR A C 1
ATOM 1979 O O . THR A 1 247 ? 0.094 -45.438 -31.844 1 77.69 247 THR A O 1
ATOM 1982 N N . GLU A 1 248 ? -0.646 -44.375 -30.031 1 81.31 248 GLU A N 1
ATOM 1983 C CA . GLU A 1 248 ? -0.736 -43.125 -30.75 1 81.31 248 GLU A CA 1
ATOM 1984 C C . GLU A 1 248 ? 0.629 -42.469 -30.859 1 81.31 248 GLU A C 1
ATOM 1986 O O . GLU A 1 248 ? 1.539 -42.75 -30.094 1 81.31 248 GLU A O 1
ATOM 1991 N N . GLY A 1 249 ? 0.765 -41.594 -31.828 1 86.31 249 GLY A N 1
ATOM 1992 C CA . GLY A 1 249 ? 2 -40.844 -32 1 86.31 249 GLY A CA 1
ATOM 1993 C C . GLY A 1 249 ? 2.264 -39.875 -30.875 1 86.31 249 GLY A C 1
ATOM 1994 O O . GLY A 1 249 ? 1.333 -39.438 -30.188 1 86.31 249 GLY A O 1
ATOM 1995 N N . PHE A 1 250 ? 3.525 -39.656 -30.641 1 92.94 250 PHE A N 1
ATOM 1996 C CA . PHE A 1 250 ? 3.92 -38.656 -29.656 1 92.94 250 PHE A CA 1
ATOM 1997 C C . PHE A 1 250 ? 3.609 -37.25 -30.156 1 92.94 250 PHE A C 1
ATOM 1999 O O . PHE A 1 250 ? 3.895 -36.938 -31.312 1 92.94 250 PHE A O 1
ATOM 2006 N N . LYS A 1 251 ? 2.953 -36.531 -29.359 1 93.5 251 LYS A N 1
ATOM 2007 C CA . LYS A 1 251 ? 2.6 -35.156 -29.703 1 93.5 251 LYS A CA 1
ATOM 2008 C C . LYS A 1 251 ? 3.258 -34.156 -28.75 1 93.5 251 LYS A C 1
ATOM 2010 O O . LYS A 1 251 ? 3.33 -34.375 -27.547 1 93.5 251 LYS A O 1
ATOM 2015 N N . LYS A 1 252 ? 3.715 -33.062 -29.312 1 95.88 252 LYS A N 1
ATOM 2016 C CA . LYS A 1 252 ? 4.359 -32 -28.547 1 95.88 252 LYS A CA 1
ATOM 2017 C C . LYS A 1 252 ? 3.336 -31.234 -27.734 1 95.88 252 LYS A C 1
ATOM 2019 O O . LYS A 1 252 ? 2.312 -30.797 -28.266 1 95.88 252 LYS A O 1
ATOM 2024 N N . ARG A 1 253 ? 3.566 -31.078 -26.422 1 97.38 253 ARG A N 1
ATOM 2025 C CA . ARG A 1 253 ? 2.715 -30.328 -25.516 1 97.38 253 ARG A CA 1
ATOM 2026 C C . ARG A 1 253 ? 3.551 -29.469 -24.578 1 97.38 253 ARG A C 1
ATOM 2028 O O . ARG A 1 253 ? 4.738 -29.734 -24.375 1 97.38 253 ARG A O 1
ATOM 2035 N N . TRP A 1 254 ? 2.955 -28.391 -24.109 1 98.19 254 TRP A N 1
ATOM 2036 C CA . TRP A 1 254 ? 3.562 -27.562 -23.078 1 98.19 254 TRP A CA 1
ATOM 2037 C C . TRP A 1 254 ? 3.23 -28.094 -21.688 1 98.19 254 TRP A C 1
ATOM 2039 O O . TRP A 1 254 ? 2.059 -28.234 -21.328 1 98.19 254 TRP A O 1
ATOM 2049 N N . PHE A 1 255 ? 4.27 -28.359 -20.922 1 98.5 255 PHE A N 1
ATOM 2050 C CA . PHE A 1 255 ? 4.051 -28.938 -19.609 1 98.5 255 PHE A CA 1
ATOM 2051 C C . PHE A 1 255 ? 4.355 -27.922 -18.516 1 98.5 255 PHE A C 1
ATOM 2053 O O . PHE A 1 255 ? 5.309 -27.156 -18.625 1 98.5 255 PHE A O 1
ATOM 2060 N N . THR A 1 256 ? 3.529 -27.875 -17.484 1 98.2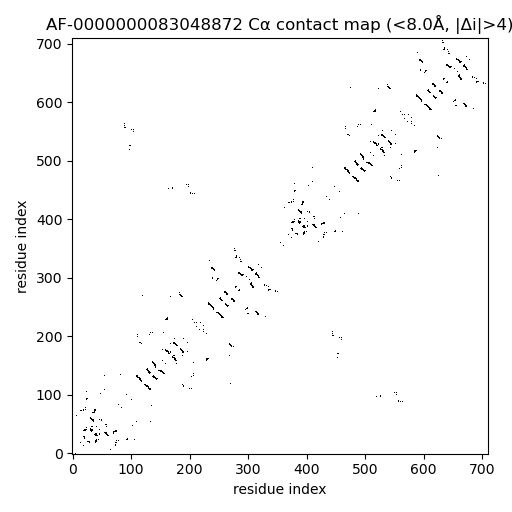5 256 THR A N 1
ATOM 2061 C CA . THR A 1 256 ? 3.736 -27.094 -16.266 1 98.25 256 THR A CA 1
ATOM 2062 C C . THR A 1 256 ? 3.643 -27.984 -15.039 1 98.25 256 THR A C 1
ATOM 2064 O O . THR A 1 256 ? 2.633 -28.656 -14.828 1 98.25 256 THR A O 1
ATOM 2067 N N . LEU A 1 257 ? 4.703 -28.016 -14.305 1 98.12 257 LEU A N 1
ATOM 2068 C CA . LEU A 1 257 ? 4.695 -28.734 -13.039 1 98.12 257 LEU A CA 1
ATOM 2069 C C . LEU A 1 257 ? 4.465 -27.781 -11.867 1 98.12 257 LEU A C 1
ATOM 2071 O O . LEU A 1 257 ? 5.367 -27.031 -11.492 1 98.12 257 LEU A O 1
ATOM 2075 N N . ASP A 1 258 ? 3.301 -27.828 -11.336 1 95.31 258 ASP A N 1
ATOM 2076 C CA . ASP A 1 258 ? 2.904 -27.047 -10.172 1 95.31 258 ASP A CA 1
ATOM 2077 C C . ASP A 1 258 ? 2.76 -27.922 -8.93 1 95.31 258 ASP A C 1
ATOM 2079 O O . ASP A 1 258 ? 1.655 -28.344 -8.594 1 95.31 258 ASP A O 1
ATOM 2083 N N . HIS A 1 259 ? 3.852 -28 -8.203 1 92.19 259 HIS A N 1
ATOM 2084 C CA . HIS A 1 259 ? 3.91 -28.891 -7.039 1 92.19 259 HIS A CA 1
ATOM 2085 C C . HIS A 1 259 ? 3.625 -30.328 -7.434 1 92.19 259 HIS A C 1
ATOM 2087 O O . HIS A 1 259 ? 4.418 -30.953 -8.141 1 92.19 259 HIS A O 1
ATOM 2093 N N . ARG A 1 260 ? 2.398 -30.859 -7.031 1 94.88 260 ARG A N 1
ATOM 2094 C CA . ARG A 1 260 ? 2.104 -32.25 -7.32 1 94.88 260 ARG A CA 1
ATOM 2095 C C . ARG A 1 260 ? 1.202 -32.375 -8.547 1 94.88 260 ARG A C 1
ATOM 2097 O O . ARG A 1 260 ? 0.716 -33.469 -8.852 1 94.88 260 ARG A O 1
ATOM 2104 N N . ARG A 1 261 ? 1.043 -31.297 -9.258 1 94.38 261 ARG A N 1
ATOM 2105 C CA . ARG A 1 261 ? 0.168 -31.281 -10.422 1 94.38 261 ARG A CA 1
ATOM 2106 C C . ARG A 1 261 ? 0.965 -31.047 -11.703 1 94.38 261 ARG A C 1
ATOM 2108 O O . ARG A 1 261 ? 1.609 -30.016 -11.859 1 94.38 261 ARG A O 1
ATOM 2115 N N . LEU A 1 262 ? 0.925 -32.031 -12.562 1 97 262 LEU A N 1
ATOM 2116 C CA . LEU A 1 262 ? 1.531 -31.906 -13.883 1 97 262 LEU A CA 1
ATOM 2117 C C . LEU A 1 262 ? 0.467 -31.656 -14.945 1 97 262 LEU A C 1
ATOM 2119 O O . LEU A 1 262 ? -0.382 -32.5 -15.195 1 97 262 LEU A O 1
ATOM 2123 N N . MET A 1 263 ? 0.553 -30.5 -15.531 1 97.12 263 MET A N 1
ATOM 2124 C CA . MET A 1 263 ? -0.415 -30.141 -16.562 1 97.12 263 MET A CA 1
ATOM 2125 C C . MET A 1 263 ? 0.24 -30.109 -17.938 1 97.12 263 MET A C 1
ATOM 2127 O O . MET A 1 263 ? 1.424 -29.797 -18.062 1 97.12 263 MET A O 1
ATOM 2131 N N . TYR A 1 264 ? -0.522 -30.516 -18.906 1 97.38 264 TYR A N 1
ATOM 2132 C CA . TYR A 1 264 ? -0.029 -30.359 -20.281 1 97.38 264 TYR A CA 1
ATOM 2133 C C . TYR A 1 264 ? -1.058 -29.641 -21.156 1 97.38 264 TYR A C 1
ATOM 2135 O O . TYR A 1 264 ? -2.262 -29.859 -21 1 97.38 264 TYR A O 1
ATOM 2143 N N . LEU A 1 265 ? -0.537 -28.719 -21.906 1 97.31 265 LEU A N 1
ATOM 2144 C CA . LEU A 1 265 ? -1.349 -27.844 -22.75 1 97.31 265 LEU A CA 1
ATOM 2145 C C . LEU A 1 265 ? -0.891 -27.906 -24.203 1 97.31 265 LEU A C 1
ATOM 2147 O O . LEU A 1 265 ? 0.258 -28.25 -24.484 1 97.31 265 LEU A O 1
ATOM 2151 N N . LYS A 1 266 ? -1.814 -27.641 -25.078 1 96.12 266 LYS A N 1
ATOM 2152 C CA . LYS A 1 266 ? -1.431 -27.484 -26.484 1 96.12 266 LYS A CA 1
ATOM 2153 C C . LYS A 1 266 ? -0.621 -26.203 -26.688 1 96.12 266 LYS A C 1
ATOM 2155 O O . LYS A 1 266 ? 0.442 -26.234 -27.312 1 96.12 266 LYS A O 1
ATOM 2160 N N . ASP A 1 267 ? -1.171 -25.125 -26.203 1 95.12 267 ASP A N 1
ATOM 2161 C CA . ASP A 1 267 ? -0.513 -23.828 -26.219 1 95.12 267 ASP A CA 1
ATOM 2162 C C . ASP A 1 267 ? -0.22 -23.359 -24.797 1 95.12 267 ASP A C 1
ATOM 2164 O O . ASP A 1 267 ? -1.051 -23.516 -23.891 1 95.12 267 ASP A O 1
ATOM 2168 N N . PRO A 1 268 ? 0.995 -22.797 -24.609 1 96.94 268 PRO A N 1
ATOM 2169 C CA . PRO A 1 268 ? 1.357 -22.344 -23.266 1 96.94 268 PRO A CA 1
ATOM 2170 C C . PRO A 1 268 ? 0.344 -21.359 -22.688 1 96.94 268 PRO A C 1
ATOM 2172 O O . PRO A 1 268 ? 0.239 -21.219 -21.469 1 96.94 268 PRO A O 1
ATOM 2175 N N . LEU A 1 269 ? -0.436 -20.688 -23.547 1 97.56 269 LEU A N 1
ATOM 2176 C CA . LEU A 1 269 ? -1.348 -19.656 -23.062 1 97.56 269 LEU A CA 1
ATOM 2177 C C . LEU A 1 269 ? -2.791 -20.141 -23.094 1 97.56 269 LEU A C 1
ATOM 2179 O O . LEU A 1 269 ? -3.725 -19.344 -23.062 1 97.56 269 LEU A O 1
ATOM 2183 N N . ASP A 1 270 ? -2.971 -21.422 -23.172 1 96.31 270 ASP A N 1
ATOM 2184 C CA . ASP A 1 270 ? -4.32 -21.969 -23.141 1 96.31 270 ASP A CA 1
ATOM 2185 C C . ASP A 1 270 ? -4.961 -21.766 -21.766 1 96.31 270 ASP A C 1
ATOM 2187 O O . ASP A 1 270 ? -4.289 -21.891 -20.734 1 96.31 270 ASP A O 1
ATOM 2191 N N . ALA A 1 271 ? -6.238 -21.547 -21.766 1 95.62 271 ALA A N 1
ATOM 2192 C CA . ALA A 1 271 ? -6.996 -21.312 -20.547 1 95.62 271 ALA A CA 1
ATOM 2193 C C . ALA A 1 271 ? -7.109 -22.594 -19.719 1 95.62 271 ALA A C 1
ATOM 2195 O O . ALA A 1 271 ? -7.188 -22.547 -18.484 1 95.62 271 ALA A O 1
ATOM 2196 N N . TYR A 1 272 ? -7.18 -23.703 -20.453 1 95.06 272 TYR A N 1
ATOM 2197 C CA . TYR A 1 272 ? -7.293 -24.984 -19.781 1 95.06 272 TYR A CA 1
ATOM 2198 C C . TYR A 1 272 ? -6.262 -25.969 -20.312 1 95.06 272 TYR A C 1
ATOM 2200 O O . TYR A 1 272 ? -5.941 -25.969 -21.5 1 95.06 272 TYR A O 1
ATOM 2208 N N . ALA A 1 273 ? -5.836 -26.766 -19.359 1 94.12 273 ALA A N 1
ATOM 2209 C CA . ALA A 1 273 ? -4.961 -27.859 -19.766 1 94.12 273 ALA A CA 1
ATOM 2210 C C . ALA A 1 273 ? -5.746 -28.953 -20.5 1 94.12 273 ALA A C 1
ATOM 2212 O O . ALA A 1 273 ? -6.941 -29.141 -20.234 1 94.12 273 ALA A O 1
ATOM 2213 N N . LYS A 1 274 ? -5.145 -29.547 -21.422 1 93.62 274 LYS A N 1
ATOM 2214 C CA . LYS A 1 274 ? -5.734 -30.719 -22.078 1 93.62 274 LYS A CA 1
ATOM 2215 C C . LYS A 1 274 ? -5.875 -31.875 -21.094 1 93.62 274 LYS A C 1
ATOM 2217 O O . LYS A 1 274 ? -6.785 -32.688 -21.234 1 93.62 274 LYS A O 1
ATOM 2222 N N . GLY A 1 275 ? -4.953 -31.859 -20.156 1 93.44 275 GLY A N 1
ATOM 2223 C CA . GLY A 1 275 ? -4.973 -32.875 -19.109 1 93.44 275 GLY A CA 1
ATOM 2224 C C . GLY A 1 275 ? -4.062 -32.562 -17.938 1 93.44 275 GLY A C 1
ATOM 2225 O O . GLY A 1 275 ? -3.201 -31.672 -18.047 1 93.44 275 GLY A O 1
ATOM 2226 N N . GLU A 1 276 ? -4.363 -33.219 -16.828 1 93.81 276 GLU A N 1
ATOM 2227 C CA . GLU A 1 276 ? -3.602 -33.031 -15.602 1 93.81 276 GLU A CA 1
ATOM 2228 C C . GLU A 1 276 ? -3.291 -34.375 -14.953 1 93.81 276 GLU A C 1
ATOM 2230 O O . GLU A 1 276 ? -4.121 -35.312 -14.969 1 93.81 276 GLU A O 1
ATOM 2235 N N . VAL A 1 277 ? -2.094 -34.438 -14.453 1 93.56 277 VAL A N 1
ATOM 2236 C CA . VAL A 1 277 ? -1.65 -35.656 -13.773 1 93.56 277 VAL A CA 1
ATOM 2237 C C . VAL A 1 277 ? -1.255 -35.344 -12.336 1 93.56 277 VAL A C 1
ATOM 2239 O O . VAL A 1 277 ? -0.493 -34.375 -12.094 1 93.56 277 VAL A O 1
ATOM 2242 N N . PHE A 1 278 ? -1.832 -36.062 -11.383 1 95.06 278 PHE A N 1
ATOM 2243 C CA . PHE A 1 278 ? -1.401 -35.906 -10 1 95.06 278 PHE A CA 1
ATOM 2244 C C . PHE A 1 278 ? -0.177 -36.781 -9.727 1 95.06 278 PHE A C 1
ATOM 2246 O O . PHE A 1 278 ? -0.151 -37.969 -10.086 1 95.06 278 PHE A O 1
ATOM 2253 N N . LEU A 1 279 ? 0.778 -36.188 -9.117 1 96.69 279 LEU A N 1
ATOM 2254 C CA . LEU A 1 279 ? 2.004 -36.906 -8.773 1 96.69 279 LEU A CA 1
ATOM 2255 C C . LEU A 1 279 ? 2.113 -37.094 -7.262 1 96.69 279 LEU A C 1
ATOM 2257 O O . LEU A 1 279 ? 2.572 -36.188 -6.551 1 96.69 279 LEU A O 1
ATOM 2261 N N . GLY A 1 280 ? 1.788 -38.25 -6.789 1 96.62 280 GLY A N 1
ATOM 2262 C CA . GLY A 1 280 ? 1.857 -38.562 -5.371 1 96.62 280 GLY A CA 1
ATOM 2263 C C . GLY A 1 280 ? 3.227 -39.062 -4.934 1 96.62 280 GLY A C 1
ATOM 2264 O O . GLY A 1 280 ? 4.211 -38.875 -5.648 1 96.62 280 GLY A O 1
ATOM 2265 N N . SER A 1 281 ? 3.223 -39.594 -3.721 1 96.75 281 SER A N 1
ATOM 2266 C CA . SER A 1 281 ? 4.477 -40.062 -3.152 1 96.75 281 SER A CA 1
ATOM 2267 C C . SER A 1 281 ? 4.801 -41.469 -3.648 1 96.75 281 SER A C 1
ATOM 2269 O O . SER A 1 281 ? 3.906 -42.219 -4.047 1 96.75 281 SER A O 1
ATOM 2271 N N . ARG A 1 282 ? 6.098 -41.781 -3.572 1 96.06 282 ARG A N 1
ATOM 2272 C CA . ARG A 1 282 ? 6.574 -43.094 -3.994 1 96.06 282 ARG A CA 1
ATOM 2273 C C . ARG A 1 282 ? 5.895 -44.219 -3.197 1 96.06 282 ARG A C 1
ATOM 2275 O O . ARG A 1 282 ? 5.641 -45.281 -3.727 1 96.06 282 ARG A O 1
ATOM 2282 N N . ASP A 1 283 ? 5.629 -43.938 -1.958 1 94.25 283 ASP A N 1
ATOM 2283 C CA . ASP A 1 283 ? 5.004 -44.906 -1.067 1 94.25 283 ASP A CA 1
ATOM 2284 C C . ASP A 1 283 ? 3.576 -45.219 -1.511 1 94.25 283 ASP A C 1
ATOM 2286 O O . ASP A 1 283 ? 2.998 -46.219 -1.097 1 94.25 283 ASP A O 1
ATOM 2290 N N . HIS A 1 284 ? 3.055 -44.469 -2.363 1 93.31 284 HIS A N 1
ATOM 2291 C CA . HIS A 1 284 ? 1.665 -44.625 -2.768 1 93.31 284 HIS A CA 1
ATOM 2292 C C . HIS A 1 284 ? 1.563 -45 -4.246 1 93.31 284 HIS A C 1
ATOM 2294 O O . HIS A 1 284 ? 0.542 -44.75 -4.887 1 93.31 284 HIS A O 1
ATOM 2300 N N . GLY A 1 285 ? 2.654 -45.438 -4.84 1 94.5 285 GLY A N 1
ATOM 2301 C CA . GLY A 1 285 ? 2.584 -46.062 -6.16 1 94.5 285 GLY A CA 1
ATOM 2302 C C . GLY A 1 285 ? 3.029 -45.125 -7.266 1 94.5 285 GLY A C 1
ATOM 2303 O O . GLY A 1 285 ? 2.826 -45.406 -8.453 1 94.5 285 GLY A O 1
ATOM 2304 N N . TYR A 1 286 ? 3.652 -44.031 -6.879 1 97.31 286 TYR A N 1
ATOM 2305 C CA . TYR A 1 286 ? 4.133 -43.094 -7.891 1 97.31 286 TYR A CA 1
ATOM 2306 C C . TYR A 1 286 ? 5.637 -43.219 -8.094 1 97.31 286 TYR A C 1
ATOM 2308 O O . TYR A 1 286 ? 6.395 -43.281 -7.121 1 97.31 286 TYR A O 1
ATOM 2316 N N . ASN A 1 287 ? 5.996 -43.344 -9.367 1 97.5 287 ASN A N 1
ATOM 2317 C CA . ASN A 1 287 ? 7.41 -43.469 -9.688 1 97.5 287 ASN A CA 1
ATOM 2318 C C . ASN A 1 287 ? 7.746 -42.844 -11.031 1 97.5 287 ASN A C 1
ATOM 2320 O O . ASN A 1 287 ? 6.855 -42.594 -11.852 1 97.5 287 ASN A O 1
ATOM 2324 N N . VAL A 1 288 ? 9.07 -42.531 -11.195 1 98.19 288 VAL A N 1
ATOM 2325 C CA . VAL A 1 288 ? 9.555 -41.969 -12.453 1 98.19 288 VAL A CA 1
ATOM 2326 C C . VAL A 1 288 ? 10.836 -42.688 -12.875 1 98.19 288 VAL A C 1
ATOM 2328 O O . VAL A 1 288 ? 11.664 -43.031 -12.039 1 98.19 288 VAL A O 1
ATOM 2331 N N . SER A 1 289 ? 10.969 -43 -14.102 1 96.38 289 SER A N 1
ATOM 2332 C CA . SER A 1 289 ? 12.164 -43.625 -14.625 1 96.38 289 SER A CA 1
ATOM 2333 C C . SER A 1 289 ? 12.602 -43 -15.945 1 96.38 289 SER A C 1
ATOM 2335 O O . SER A 1 289 ? 11.797 -42.375 -16.641 1 96.38 289 SER A O 1
ATOM 2337 N N . LEU A 1 290 ? 13.867 -43.219 -16.188 1 95.94 290 LEU A N 1
ATOM 2338 C CA . LEU A 1 290 ? 14.43 -42.75 -17.453 1 95.94 290 LEU A CA 1
ATOM 2339 C C . LEU A 1 290 ? 14.125 -43.75 -18.562 1 95.94 290 LEU A C 1
ATOM 2341 O O . LEU A 1 290 ? 14.18 -44.969 -18.328 1 95.94 290 LEU A O 1
ATOM 2345 N N . GLY A 1 291 ? 13.789 -43.125 -19.641 1 93.25 291 GLY A N 1
ATOM 2346 C CA . GLY A 1 291 ? 13.57 -44 -20.797 1 93.25 291 GLY A CA 1
ATOM 2347 C C . GLY A 1 291 ? 12.117 -44.406 -20.969 1 93.25 291 GLY A C 1
ATOM 2348 O O . GLY A 1 291 ? 11.258 -44.031 -20.172 1 93.25 291 GLY A O 1
ATOM 2349 N N . LEU A 1 292 ? 11.852 -45.125 -22.094 1 92.69 292 LEU A N 1
ATOM 2350 C CA . LEU A 1 292 ? 10.531 -45.656 -22.406 1 92.69 292 LEU A CA 1
ATOM 2351 C C . LEU A 1 292 ? 10.484 -47.188 -22.219 1 92.69 292 LEU A C 1
ATOM 2353 O O . LEU A 1 292 ? 11.523 -47.844 -22.312 1 92.69 292 LEU A O 1
ATOM 2357 N N . PRO A 1 293 ? 9.312 -47.688 -21.875 1 89.44 293 PRO A N 1
ATOM 2358 C CA . PRO A 1 293 ? 9.203 -49.156 -21.781 1 89.44 293 PRO A CA 1
ATOM 2359 C C . PRO A 1 293 ? 9.633 -49.844 -23.078 1 89.44 293 PRO A C 1
ATOM 2361 O O . PRO A 1 293 ? 9.516 -49.281 -24.156 1 89.44 293 PRO A O 1
ATOM 2364 N N . ALA A 1 294 ? 10.023 -51.094 -22.844 1 85.19 294 ALA A N 1
ATOM 2365 C CA . ALA A 1 294 ? 10.453 -51.906 -23.984 1 85.19 294 ALA A CA 1
ATOM 2366 C C . ALA A 1 294 ? 9.312 -52.062 -25 1 85.19 294 ALA A C 1
ATOM 2368 O O . ALA A 1 294 ? 8.172 -52.312 -24.609 1 85.19 294 ALA A O 1
ATOM 2369 N N . GLY A 1 295 ? 9.617 -51.875 -26.266 1 80.25 295 GLY A N 1
ATOM 2370 C CA . GLY A 1 295 ? 8.625 -52.094 -27.312 1 80.25 295 GLY A CA 1
ATOM 2371 C C . GLY A 1 295 ? 7.852 -50.812 -27.672 1 80.25 295 GLY A C 1
ATOM 2372 O O . GLY A 1 295 ? 6.988 -50.844 -28.547 1 80.25 295 GLY A O 1
ATOM 2373 N N . THR A 1 296 ? 8.141 -49.781 -26.906 1 82.5 296 THR A N 1
ATOM 2374 C CA . THR A 1 296 ? 7.414 -48.531 -27.203 1 82.5 296 THR A CA 1
ATOM 2375 C C . THR A 1 296 ? 7.832 -47.969 -28.547 1 82.5 296 THR A C 1
ATOM 2377 O O . THR A 1 296 ? 9.023 -47.844 -28.844 1 82.5 296 THR A O 1
ATOM 2380 N N . HIS A 1 297 ? 6.914 -47.969 -29.484 1 74.31 297 HIS A N 1
ATOM 2381 C CA . HIS A 1 297 ? 7.18 -47.344 -30.781 1 74.31 297 HIS A CA 1
ATOM 2382 C C . HIS A 1 297 ? 7.238 -45.812 -30.656 1 74.31 297 HIS A C 1
ATOM 2384 O O . HIS A 1 297 ? 6.246 -45.188 -30.297 1 74.31 297 HIS A O 1
ATOM 2390 N N . CYS A 1 298 ? 8.422 -45.25 -30.75 1 67.88 298 CYS A N 1
ATOM 2391 C CA . CYS A 1 298 ? 8.57 -43.812 -30.672 1 67.88 298 CYS A CA 1
ATOM 2392 C C . CYS A 1 298 ? 8.586 -43.188 -32.062 1 67.88 298 CYS A C 1
ATOM 2394 O O . CYS A 1 298 ? 9.508 -43.406 -32.844 1 67.88 298 CYS A O 1
ATOM 2396 N N . ASN A 1 299 ? 7.484 -42.844 -32.438 1 70.19 299 ASN A N 1
ATOM 2397 C CA . ASN A 1 299 ? 7.438 -42.125 -33.688 1 70.19 299 ASN A CA 1
ATOM 2398 C C . ASN A 1 299 ? 7.719 -40.625 -33.5 1 70.19 299 ASN A C 1
ATOM 2400 O O . ASN A 1 299 ? 7.52 -39.812 -34.406 1 70.19 299 ASN A O 1
ATOM 2404 N N . GLY A 1 300 ? 8.031 -40.25 -32.344 1 70.12 300 GLY A N 1
ATOM 2405 C CA . GLY A 1 300 ? 8.32 -38.844 -32.094 1 70.12 300 GLY A CA 1
ATOM 2406 C C . GLY A 1 300 ? 9.727 -38.438 -32.5 1 70.12 300 GLY A C 1
ATOM 2407 O O . GLY A 1 300 ? 10.547 -39.312 -32.812 1 70.12 300 GLY A O 1
ATOM 2408 N N . ALA A 1 301 ? 9.961 -37.219 -32.688 1 82.44 301 ALA A N 1
ATOM 2409 C CA . ALA A 1 301 ? 11.242 -36.656 -33.094 1 82.44 301 ALA A CA 1
ATOM 2410 C C . ALA A 1 301 ? 12.25 -36.688 -31.953 1 82.44 301 ALA A C 1
ATOM 2412 O O . ALA A 1 301 ? 13.461 -36.625 -32.188 1 82.44 301 ALA A O 1
ATOM 2413 N N . TRP A 1 302 ? 11.695 -36.938 -30.766 1 90.25 302 TRP A N 1
ATOM 2414 C CA . TRP A 1 302 ? 12.578 -36.781 -29.609 1 90.25 302 TRP A CA 1
ATOM 2415 C C . TRP A 1 302 ? 12.922 -38.156 -29.016 1 90.25 302 TRP A C 1
ATOM 2417 O O . TRP A 1 302 ? 12.102 -39.062 -29.031 1 90.25 302 TRP A O 1
ATOM 2427 N N . GLN A 1 303 ? 14.148 -38.312 -28.484 1 88.56 303 GLN A N 1
ATOM 2428 C CA . GLN A 1 303 ? 14.656 -39.656 -28.188 1 88.56 303 GLN A CA 1
ATOM 2429 C C . GLN A 1 303 ? 14.828 -39.844 -26.672 1 88.56 303 GLN A C 1
ATOM 2431 O O . GLN A 1 303 ? 15.023 -40.969 -26.203 1 88.56 303 GLN A O 1
ATOM 2436 N N . HIS A 1 304 ? 14.758 -38.75 -25.906 1 94.81 304 HIS A N 1
ATOM 2437 C CA . HIS A 1 304 ? 15 -38.875 -24.484 1 94.81 304 HIS A CA 1
ATOM 2438 C C . HIS A 1 304 ? 13.703 -39.094 -23.719 1 94.81 304 HIS A C 1
ATOM 2440 O O . HIS A 1 304 ? 13.023 -38.125 -23.359 1 94.81 304 HIS A O 1
ATOM 2446 N N . GLY A 1 305 ? 13.5 -40.344 -23.312 1 95.44 305 GLY A N 1
ATOM 2447 C CA . GLY A 1 305 ? 12.203 -40.719 -22.797 1 95.44 305 GLY A CA 1
ATOM 2448 C C . GLY A 1 305 ? 12.117 -40.625 -21.281 1 95.44 305 GLY A C 1
ATOM 2449 O O . GLY A 1 305 ? 13.125 -40.812 -20.578 1 95.44 305 GLY A O 1
ATOM 2450 N N . ILE A 1 306 ? 10.961 -40.344 -20.781 1 97.31 306 ILE A N 1
ATOM 2451 C CA . ILE A 1 306 ? 10.602 -40.344 -19.359 1 97.31 306 ILE A CA 1
ATOM 2452 C C . ILE A 1 306 ? 9.328 -41.156 -19.156 1 97.31 306 ILE A C 1
ATOM 2454 O O . ILE A 1 306 ? 8.352 -40.969 -19.891 1 97.31 306 ILE A O 1
ATOM 2458 N N . THR A 1 307 ? 9.32 -42.062 -18.25 1 96.94 307 THR A N 1
ATOM 2459 C CA . THR A 1 307 ? 8.125 -42.812 -17.906 1 96.94 307 THR A CA 1
ATOM 2460 C C . THR A 1 307 ? 7.656 -42.5 -16.5 1 96.94 307 THR A C 1
ATOM 2462 O O . THR A 1 307 ? 8.398 -42.688 -15.531 1 96.94 307 THR A O 1
ATOM 2465 N N . ILE A 1 308 ? 6.477 -42.031 -16.406 1 97.5 308 ILE A N 1
ATOM 2466 C CA . ILE A 1 308 ? 5.852 -41.781 -15.109 1 97.5 308 ILE A CA 1
ATOM 2467 C C . ILE A 1 308 ? 4.844 -42.906 -14.797 1 97.5 308 ILE A C 1
ATOM 2469 O O . ILE A 1 308 ? 3.938 -43.156 -15.594 1 97.5 308 ILE A O 1
ATOM 2473 N N . GLU A 1 309 ? 5.027 -43.469 -13.656 1 96.25 309 GLU A N 1
ATOM 2474 C CA . GLU A 1 309 ? 4.117 -44.531 -13.18 1 96.25 309 GLU A CA 1
ATOM 2475 C C . GLU A 1 309 ? 3.156 -43.969 -12.125 1 96.25 309 GLU A C 1
ATOM 2477 O O . GLU A 1 309 ? 3.586 -43.375 -11.133 1 96.25 309 GLU A O 1
ATOM 2482 N N . THR A 1 310 ? 1.903 -44.094 -12.383 1 94.56 310 THR A N 1
ATOM 2483 C CA . THR A 1 310 ? 0.852 -43.812 -11.414 1 94.56 310 THR A CA 1
ATOM 2484 C C . THR A 1 310 ? 0.062 -45.062 -11.086 1 94.56 310 THR A C 1
ATOM 2486 O O . THR A 1 310 ? 0.186 -46.094 -11.773 1 94.56 310 THR A O 1
ATOM 2489 N N . PRO A 1 311 ? -0.721 -45.031 -9.93 1 92.38 311 PRO A N 1
ATOM 2490 C CA . PRO A 1 311 ? -1.525 -46.219 -9.609 1 92.38 311 PRO A CA 1
ATOM 2491 C C . PRO A 1 311 ? -2.512 -46.562 -10.719 1 92.38 311 PRO A C 1
ATOM 2493 O O . PRO A 1 311 ? -2.885 -47.75 -10.859 1 92.38 311 PRO A O 1
ATOM 2496 N N . GLU A 1 312 ? -2.811 -45.719 -11.625 1 88.94 312 GLU A N 1
ATOM 2497 C CA . GLU A 1 312 ? -3.844 -45.938 -12.633 1 88.94 312 GLU A CA 1
ATOM 2498 C C . GLU A 1 312 ? -3.229 -46.312 -13.984 1 88.94 312 GLU A C 1
ATOM 2500 O O . GLU A 1 312 ? -3.768 -47.125 -14.711 1 88.94 312 GLU A O 1
ATOM 2505 N N . ARG A 1 313 ? -2.178 -45.625 -14.281 1 91.12 313 ARG A N 1
ATOM 2506 C CA . ARG A 1 313 ? -1.611 -45.875 -15.609 1 91.12 313 ARG A CA 1
ATOM 2507 C C . ARG A 1 313 ? -0.191 -45.312 -15.703 1 91.12 313 ARG A C 1
ATOM 2509 O O . ARG A 1 313 ? 0.315 -44.719 -14.758 1 91.12 313 ARG A O 1
ATOM 2516 N N . LEU A 1 314 ? 0.407 -45.656 -16.922 1 93.19 314 LEU A N 1
ATOM 2517 C CA . LEU A 1 314 ? 1.726 -45.156 -17.266 1 93.19 314 LEU A CA 1
ATOM 2518 C C . LEU A 1 314 ? 1.608 -43.938 -18.188 1 93.19 314 LEU A C 1
ATOM 2520 O O . LEU A 1 314 ? 0.764 -43.938 -19.094 1 93.19 314 LEU A O 1
ATOM 2524 N N . PHE A 1 315 ? 2.383 -42.969 -17.891 1 95.69 315 PHE A N 1
ATOM 2525 C CA . PHE A 1 315 ? 2.514 -41.812 -18.797 1 95.69 315 PHE A CA 1
ATOM 2526 C C . PHE A 1 315 ? 3.9 -41.781 -19.422 1 95.69 315 PHE A C 1
ATOM 2528 O O . PHE A 1 315 ? 4.91 -41.875 -18.719 1 95.69 315 PHE A O 1
ATOM 2535 N N . LEU A 1 316 ? 3.924 -41.688 -20.734 1 95.19 316 LEU A N 1
ATOM 2536 C CA . LEU A 1 316 ? 5.184 -41.719 -21.469 1 95.19 316 LEU A CA 1
ATOM 2537 C C . LEU A 1 316 ? 5.465 -40.344 -22.094 1 95.19 316 LEU A C 1
ATOM 2539 O O . LEU A 1 316 ? 4.633 -39.844 -22.844 1 95.19 316 LEU A O 1
ATOM 2543 N N . PHE A 1 317 ? 6.656 -39.844 -21.812 1 96.12 317 PHE A N 1
ATOM 2544 C CA . PHE A 1 317 ? 7.082 -38.562 -22.344 1 96.12 317 PHE A CA 1
ATOM 2545 C C . PHE A 1 317 ? 8.43 -38.688 -23.031 1 96.12 317 PHE A C 1
ATOM 2547 O O . PHE A 1 317 ? 9.188 -39.625 -22.781 1 96.12 317 PHE A O 1
ATOM 2554 N N . THR A 1 318 ? 8.695 -37.75 -23.922 1 96.19 318 THR A N 1
ATOM 2555 C CA . THR A 1 318 ? 10.023 -37.656 -24.516 1 96.19 318 THR A CA 1
ATOM 2556 C C . THR A 1 318 ? 10.508 -36.219 -24.516 1 96.19 318 THR A C 1
ATOM 2558 O O . THR A 1 318 ? 9.711 -35.281 -24.672 1 96.19 318 THR A O 1
ATOM 2561 N N . CYS A 1 319 ? 11.781 -36 -24.297 1 96.75 319 CYS A N 1
ATOM 2562 C CA . CYS A 1 319 ? 12.406 -34.688 -24.328 1 96.75 319 CYS A CA 1
ATOM 2563 C C . CYS A 1 319 ? 13.344 -34.562 -25.531 1 96.75 319 CYS A C 1
ATOM 2565 O O . CYS A 1 319 ? 13.859 -35.562 -26.031 1 96.75 319 CYS A O 1
ATOM 2567 N N . GLU A 1 320 ? 13.539 -33.344 -25.922 1 94.62 320 GLU A N 1
ATOM 2568 C CA . GLU A 1 320 ? 14.422 -33.094 -27.047 1 94.62 320 GLU A CA 1
ATOM 2569 C C . GLU A 1 320 ? 15.891 -33.281 -26.656 1 94.62 320 GLU A C 1
ATOM 2571 O O . GLU A 1 320 ? 16.656 -33.906 -27.391 1 94.62 320 GLU A O 1
ATOM 2576 N N . MET A 1 321 ? 16.234 -32.75 -25.547 1 96.12 321 MET A N 1
ATOM 2577 C CA . MET A 1 321 ? 17.625 -32.781 -25.078 1 96.12 321 MET A CA 1
ATOM 2578 C C . MET A 1 321 ? 17.734 -33.656 -23.812 1 96.12 321 MET A C 1
ATOM 2580 O O . MET A 1 321 ? 16.797 -33.719 -23.016 1 96.12 321 MET A O 1
ATOM 2584 N N . GLU A 1 322 ? 18.875 -34.188 -23.641 1 96.19 322 GLU A N 1
ATOM 2585 C CA . GLU A 1 322 ? 19.156 -35 -22.453 1 96.19 322 GLU A CA 1
ATOM 2586 C C . GLU A 1 322 ? 19.141 -34.156 -21.188 1 96.19 322 GLU A C 1
ATOM 2588 O O . GLU A 1 322 ? 18.719 -34.594 -20.125 1 96.19 322 GLU A O 1
ATOM 2593 N N . SER A 1 323 ? 19.641 -33 -21.328 1 97.12 323 SER A N 1
ATOM 2594 C CA . SER A 1 323 ? 19.656 -32.094 -20.188 1 97.12 323 SER A CA 1
ATOM 2595 C C . SER A 1 323 ? 18.234 -31.812 -19.688 1 97.12 323 SER A C 1
ATOM 2597 O O . SER A 1 323 ? 18 -31.766 -18.469 1 97.12 323 SER A O 1
ATOM 2599 N N . ASP A 1 324 ? 17.344 -31.641 -20.609 1 97 324 ASP A N 1
ATOM 2600 C CA . ASP A 1 324 ? 15.945 -31.422 -20.25 1 97 324 ASP A CA 1
ATOM 2601 C C . ASP A 1 324 ? 15.359 -32.656 -19.562 1 97 324 ASP A C 1
ATOM 2603 O O . ASP A 1 324 ? 14.625 -32.531 -18.578 1 97 324 ASP A O 1
ATOM 2607 N N . GLN A 1 325 ? 15.641 -33.781 -20.141 1 97.81 325 GLN A N 1
ATOM 2608 C CA . GLN A 1 325 ? 15.172 -35.031 -19.562 1 97.81 325 GLN A CA 1
ATOM 2609 C C . GLN A 1 325 ? 15.609 -35.156 -18.094 1 97.81 325 GLN A C 1
ATOM 2611 O O . GLN A 1 325 ? 14.805 -35.469 -17.234 1 97.81 325 GLN A O 1
ATOM 2616 N N . GLN A 1 326 ? 16.844 -34.844 -17.891 1 97.94 326 GLN A N 1
ATOM 2617 C CA . GLN A 1 326 ? 17.422 -34.969 -16.547 1 97.94 326 GLN A CA 1
ATOM 2618 C C . GLN A 1 326 ? 16.781 -33.969 -15.586 1 97.94 326 GLN A C 1
ATOM 2620 O O . GLN A 1 326 ? 16.531 -34.281 -14.422 1 97.94 326 GLN A O 1
ATOM 2625 N N . GLU A 1 327 ? 16.562 -32.812 -16.016 1 97.88 327 GLU A N 1
ATOM 2626 C CA . GLU A 1 327 ? 15.953 -31.797 -15.172 1 97.88 327 GLU A CA 1
ATOM 2627 C C . GLU A 1 327 ? 14.531 -32.188 -14.781 1 97.88 327 GLU A C 1
ATOM 2629 O O . GLU A 1 327 ? 14.141 -32.031 -13.625 1 97.88 327 GLU A O 1
ATOM 2634 N N . TRP A 1 328 ? 13.742 -32.594 -15.742 1 98.44 328 TRP A N 1
ATOM 2635 C CA . TRP A 1 328 ? 12.375 -33.031 -15.461 1 98.44 328 TRP A CA 1
ATOM 2636 C C . TRP A 1 328 ? 12.359 -34.156 -14.453 1 98.44 328 TRP A C 1
ATOM 2638 O O . TRP A 1 328 ? 11.602 -34.125 -13.477 1 98.44 328 TRP A O 1
ATOM 2648 N N . VAL A 1 329 ? 13.18 -35.094 -14.703 1 98.44 329 VAL A N 1
ATOM 2649 C CA . VAL A 1 329 ? 13.203 -36.281 -13.844 1 98.44 329 VAL A CA 1
ATOM 2650 C C . VAL A 1 329 ? 13.609 -35.875 -12.43 1 98.44 329 VAL A C 1
ATOM 2652 O O . VAL A 1 329 ? 13.078 -36.406 -11.445 1 98.44 329 VAL A O 1
ATOM 2655 N N . LYS A 1 330 ? 14.547 -35 -12.375 1 98.19 330 LYS A N 1
ATOM 2656 C CA . LYS A 1 330 ? 14.969 -34.5 -11.062 1 98.19 330 LYS A CA 1
ATOM 2657 C C . LYS A 1 330 ? 13.797 -33.906 -10.305 1 98.19 330 LYS A C 1
ATOM 2659 O O . LYS A 1 330 ? 13.594 -34.188 -9.125 1 98.19 330 LYS A O 1
ATOM 2664 N N . HIS A 1 331 ? 13.023 -33.062 -10.938 1 98.25 331 HIS A N 1
ATOM 2665 C CA . HIS A 1 331 ? 11.859 -32.438 -10.32 1 98.25 331 HIS A CA 1
ATOM 2666 C C . HIS A 1 331 ? 10.797 -33.469 -9.953 1 98.25 331 HIS A C 1
ATOM 2668 O O . HIS A 1 331 ? 10.195 -33.375 -8.883 1 98.25 331 HIS A O 1
ATOM 2674 N N . PHE A 1 332 ? 10.57 -34.438 -10.844 1 98.44 332 PHE A N 1
ATOM 2675 C CA . PHE A 1 332 ? 9.602 -35.469 -10.555 1 98.44 332 PHE A CA 1
ATOM 2676 C C . PHE A 1 332 ? 10.016 -36.281 -9.328 1 98.44 332 PHE A C 1
ATOM 2678 O O . PHE A 1 332 ? 9.195 -36.562 -8.453 1 98.44 332 PHE A O 1
ATOM 2685 N N . ASN A 1 333 ? 11.258 -36.594 -9.312 1 98.12 333 ASN A N 1
ATOM 2686 C CA . ASN A 1 333 ? 11.781 -37.312 -8.172 1 98.12 333 ASN A CA 1
ATOM 2687 C C . ASN A 1 333 ? 11.609 -36.562 -6.871 1 98.12 333 ASN A C 1
ATOM 2689 O O . ASN A 1 333 ? 11.219 -37.125 -5.852 1 98.12 333 ASN A O 1
ATOM 2693 N N . ASN A 1 334 ? 11.945 -35.344 -6.922 1 97.62 334 ASN A N 1
ATOM 2694 C CA . ASN A 1 334 ? 11.812 -34.5 -5.734 1 97.62 334 ASN A CA 1
ATOM 2695 C C . ASN A 1 334 ? 10.375 -34.469 -5.223 1 97.62 334 ASN A C 1
ATOM 2697 O O . ASN A 1 334 ? 10.141 -34.562 -4.016 1 97.62 334 ASN A O 1
ATOM 2701 N N . VAL A 1 335 ? 9.461 -34.406 -6.102 1 97.38 335 VAL A N 1
ATOM 2702 C CA . VAL A 1 335 ? 8.047 -34.344 -5.75 1 97.38 335 VAL A CA 1
ATOM 2703 C C . VAL A 1 335 ? 7.609 -35.688 -5.168 1 97.38 335 VAL A C 1
ATOM 2705 O O . VAL A 1 335 ? 6.949 -35.719 -4.129 1 97.38 335 VAL A O 1
ATOM 2708 N N . MET A 1 336 ? 8.008 -36.75 -5.742 1 97.5 336 MET A N 1
ATOM 2709 C CA . MET A 1 336 ? 7.543 -38.062 -5.367 1 97.5 336 MET A CA 1
ATOM 2710 C C . MET A 1 336 ? 8.219 -38.531 -4.082 1 97.5 336 MET A C 1
ATOM 2712 O O . MET A 1 336 ? 7.691 -39.406 -3.379 1 97.5 336 MET A O 1
ATOM 2716 N N . ASN A 1 337 ? 9.352 -37.938 -3.783 1 97.12 337 ASN A N 1
ATOM 2717 C CA . ASN A 1 337 ? 10.062 -38.312 -2.568 1 97.12 337 ASN A CA 1
ATOM 2718 C C . ASN A 1 337 ? 9.508 -37.594 -1.347 1 97.12 337 ASN A C 1
ATOM 2720 O O . ASN A 1 337 ? 9.75 -38 -0.211 1 97.12 337 ASN A O 1
ATOM 2724 N N . ALA A 1 338 ? 8.852 -36.562 -1.555 1 95.56 338 ALA A N 1
ATOM 2725 C CA . ALA A 1 338 ? 8.273 -35.812 -0.453 1 95.56 338 ALA A CA 1
ATOM 2726 C C . ALA A 1 338 ? 6.98 -36.438 0.042 1 95.56 338 ALA A C 1
ATOM 2728 O O . ALA A 1 338 ? 6.18 -36.938 -0.755 1 95.56 338 ALA A O 1
ATOM 2729 N N . PRO A 1 339 ? 6.812 -36.5 1.396 1 94.25 339 PRO A N 1
ATOM 2730 C CA . PRO A 1 339 ? 5.543 -37 1.914 1 94.25 339 PRO A CA 1
ATOM 2731 C C . PRO A 1 339 ? 4.352 -36.125 1.544 1 94.25 339 PRO A C 1
ATOM 2733 O O . PRO A 1 339 ? 4.516 -34.938 1.318 1 94.25 339 PRO A O 1
ATOM 2736 N N . MET A 1 340 ? 3.215 -36.781 1.493 1 93.81 340 MET A N 1
ATOM 2737 C CA . MET A 1 340 ? 1.999 -36.031 1.149 1 93.81 340 MET A CA 1
ATOM 2738 C C . MET A 1 340 ? 1.299 -35.531 2.404 1 93.81 340 MET A C 1
ATOM 2740 O O . MET A 1 340 ? 1.258 -36.219 3.424 1 93.81 340 MET A O 1
ATOM 2744 N N . SER A 1 341 ? 0.83 -34.312 2.334 1 88.44 341 SER A N 1
ATOM 2745 C CA . SER A 1 341 ? 0.004 -33.781 3.404 1 88.44 341 SER A CA 1
ATOM 2746 C C . SER A 1 341 ? -1.427 -34.281 3.322 1 88.44 341 SER A C 1
ATOM 2748 O O . SER A 1 341 ? -1.833 -34.844 2.299 1 88.44 341 SER A O 1
ATOM 2750 N N . PRO A 1 342 ? -2.189 -34.125 4.438 1 87.56 342 PRO A N 1
ATOM 2751 C CA . PRO A 1 342 ? -3.59 -34.562 4.402 1 87.56 342 PRO A CA 1
ATOM 2752 C C . PRO A 1 342 ? -4.375 -33.906 3.268 1 87.56 342 PRO A C 1
ATOM 2754 O O . PRO A 1 342 ? -5.215 -34.562 2.637 1 87.56 342 PRO A O 1
ATOM 2757 N N . GLN A 1 343 ? -4.09 -32.719 3.012 1 83.88 343 GLN A N 1
ATOM 2758 C CA . GLN A 1 343 ? -4.773 -31.984 1.945 1 83.88 343 GLN A CA 1
ATOM 2759 C C . GLN A 1 343 ? -4.441 -32.594 0.579 1 83.88 343 GLN A C 1
ATOM 2761 O O . GLN A 1 343 ? -5.289 -32.594 -0.315 1 83.88 343 GLN A O 1
ATOM 2766 N N . GLU A 1 344 ? -3.311 -33.094 0.442 1 89.56 344 GLU A N 1
ATOM 2767 C CA . GLU A 1 344 ? -2.863 -33.656 -0.829 1 89.56 344 GLU A CA 1
ATOM 2768 C C . GLU A 1 344 ? -3.512 -35 -1.093 1 89.56 344 GLU A C 1
ATOM 2770 O O . GLU A 1 344 ? -3.768 -35.375 -2.244 1 89.56 344 GLU A O 1
ATOM 2775 N N . TYR A 1 345 ? -3.807 -35.688 -0.021 1 91 345 TYR A N 1
ATOM 2776 C CA . TYR A 1 345 ? -4.547 -36.938 -0.185 1 91 345 TYR A CA 1
ATOM 2777 C C . TYR A 1 345 ? -5.949 -36.656 -0.721 1 91 345 TYR A C 1
ATOM 2779 O O . TYR A 1 345 ? -6.449 -37.406 -1.56 1 91 345 TYR A O 1
ATOM 2787 N N . THR A 1 346 ? -6.418 -35.625 -0.228 1 87.06 346 THR A N 1
ATOM 2788 C CA . THR A 1 346 ? -7.742 -35.219 -0.695 1 87.06 346 THR A CA 1
ATOM 2789 C C . THR A 1 346 ? -7.699 -34.844 -2.17 1 87.06 346 THR A C 1
ATOM 2791 O O . THR A 1 346 ? -8.602 -35.188 -2.936 1 87.06 346 THR A O 1
ATOM 2794 N N . MET A 1 347 ? -6.703 -34.188 -2.541 1 85.19 347 MET A N 1
ATOM 2795 C CA . MET A 1 347 ? -6.523 -33.781 -3.932 1 85.19 347 MET A CA 1
ATOM 2796 C C . MET A 1 347 ? -6.363 -35 -4.836 1 85.19 347 MET A C 1
ATOM 2798 O O . MET A 1 347 ? -6.93 -35.031 -5.93 1 85.19 347 MET A O 1
ATOM 2802 N N . GLU A 1 348 ? -5.598 -35.906 -4.387 1 89.06 348 GLU A N 1
ATOM 2803 C CA . GLU A 1 348 ? -5.41 -37.125 -5.152 1 89.06 348 GLU A CA 1
ATOM 2804 C C . GLU A 1 348 ? -6.742 -37.812 -5.434 1 89.06 348 GLU A C 1
ATOM 2806 O O . GLU A 1 348 ? -6.988 -38.25 -6.551 1 89.06 348 GLU A O 1
ATOM 2811 N N . ALA A 1 349 ? -7.52 -37.781 -4.418 1 85.88 349 ALA A N 1
ATOM 2812 C CA . ALA A 1 349 ? -8.828 -38.438 -4.531 1 85.88 349 ALA A CA 1
ATOM 2813 C C . ALA A 1 349 ? -9.703 -37.719 -5.551 1 85.88 349 ALA A C 1
ATOM 2815 O O . ALA A 1 349 ? -10.461 -38.344 -6.285 1 85.88 349 ALA A O 1
ATOM 2816 N N . MET A 1 350 ? -9.555 -36.469 -5.586 1 80.5 350 MET A N 1
ATOM 2817 C CA . MET A 1 350 ? -10.344 -35.656 -6.516 1 80.5 350 MET A CA 1
ATOM 2818 C C . MET A 1 350 ? -9.906 -35.938 -7.957 1 80.5 350 MET A C 1
ATOM 2820 O O . MET A 1 350 ? -10.742 -35.938 -8.867 1 80.5 350 MET A O 1
ATOM 2824 N N . PHE A 1 351 ? -8.641 -36.125 -8.172 1 81.19 351 PHE A N 1
ATOM 2825 C CA . PHE A 1 351 ? -8.117 -36.406 -9.5 1 81.19 351 PHE A CA 1
ATOM 2826 C C . PHE A 1 351 ? -8.602 -37.75 -9.992 1 81.19 351 PHE A C 1
ATOM 2828 O O . PHE A 1 351 ? -8.844 -37.938 -11.188 1 81.19 351 PHE A O 1
ATOM 2835 N N . LYS A 1 352 ? -8.734 -38.75 -9.094 1 74 352 LYS A N 1
ATOM 2836 C CA . LYS A 1 352 ? -9.133 -40.094 -9.445 1 74 352 LYS A CA 1
ATOM 2837 C C . LYS A 1 352 ? -10.602 -40.156 -9.828 1 74 352 LYS A C 1
ATOM 2839 O O . LYS A 1 352 ? -11.008 -41 -10.648 1 74 352 LYS A O 1
ATOM 2844 N N . HIS A 1 353 ? -11.289 -39.312 -9.234 1 64.88 353 HIS A N 1
ATOM 2845 C CA . HIS A 1 353 ? -12.727 -39.406 -9.445 1 64.88 353 HIS A CA 1
ATOM 2846 C C . HIS A 1 353 ? -13.203 -38.344 -10.453 1 64.88 353 HIS A C 1
ATOM 2848 O O . HIS A 1 353 ? -14.398 -38.062 -10.539 1 64.88 353 HIS A O 1
ATOM 2854 N N . ARG A 1 354 ? -12.359 -37.875 -11.195 1 62.5 354 ARG A N 1
ATOM 2855 C CA . ARG A 1 354 ? -12.805 -36.938 -12.242 1 62.5 354 ARG A CA 1
ATOM 2856 C C . ARG A 1 354 ? -13.766 -37.656 -13.203 1 62.5 354 ARG A C 1
ATOM 2858 O O . ARG A 1 354 ? -13.5 -38.75 -13.656 1 62.5 354 ARG A O 1
ATOM 2865 N N . PRO A 1 355 ? -15.07 -37.219 -13.219 1 52.31 355 PRO A N 1
ATOM 2866 C CA . PRO A 1 355 ? -16 -37.906 -14.125 1 52.31 355 PRO A CA 1
ATOM 2867 C C . PRO A 1 355 ? -15.5 -37.938 -15.57 1 52.31 355 PRO A C 1
ATOM 2869 O O . PRO A 1 355 ? -14.695 -37.094 -15.969 1 52.31 355 PRO A O 1
ATOM 2872 N N . MET B 1 1 ? 50.688 2.299 2.768 1 51.62 1 MET B N 1
ATOM 2873 C CA . MET B 1 1 ? 49.5 1.837 2.037 1 51.62 1 MET B CA 1
ATOM 2874 C C . MET B 1 1 ? 48.656 3.016 1.549 1 51.62 1 MET B C 1
ATOM 2876 O O . MET B 1 1 ? 48.375 3.934 2.316 1 51.62 1 MET B O 1
ATOM 2880 N N . SER B 1 2 ? 48.469 3.104 0.341 1 65.81 2 SER B N 1
ATOM 2881 C CA . SER B 1 2 ? 47.688 4.207 -0.209 1 65.81 2 SER B CA 1
ATOM 2882 C C . SER B 1 2 ? 46.25 4.16 0.271 1 65.81 2 SER B C 1
ATOM 2884 O O . SER B 1 2 ? 45.781 3.123 0.744 1 65.81 2 SER B O 1
ATOM 2886 N N . ALA B 1 3 ? 45.688 5.266 0.409 1 62.41 3 ALA B N 1
ATOM 2887 C CA . ALA B 1 3 ? 44.281 5.352 0.799 1 62.41 3 ALA B CA 1
ATOM 2888 C C . ALA B 1 3 ? 43.438 4.332 0.034 1 62.41 3 ALA B C 1
ATOM 2890 O O . ALA B 1 3 ? 42.531 3.721 0.598 1 62.41 3 ALA B O 1
ATOM 2891 N N . ASN B 1 4 ? 43.812 4.27 -1.14 1 71.38 4 ASN B N 1
ATOM 2892 C CA . ASN B 1 4 ? 43.094 3.336 -1.989 1 71.38 4 ASN B CA 1
ATOM 2893 C C . ASN B 1 4 ? 43.344 1.89 -1.562 1 71.38 4 ASN B C 1
ATOM 2895 O O . ASN B 1 4 ? 42.406 1.07 -1.593 1 71.38 4 ASN B O 1
ATOM 2899 N N . GLU B 1 5 ? 44.562 1.602 -1.133 1 72.94 5 GLU B N 1
ATOM 2900 C CA . GLU B 1 5 ? 44.875 0.25 -0.69 1 72.94 5 GLU B CA 1
ATOM 2901 C C . GLU B 1 5 ? 44.156 -0.09 0.617 1 72.94 5 GLU B C 1
ATOM 2903 O O . GLU B 1 5 ? 43.719 -1.223 0.811 1 72.94 5 GLU B O 1
ATOM 2908 N N . ARG B 1 6 ? 44.156 0.782 1.424 1 74.75 6 ARG B N 1
ATOM 2909 C CA . ARG B 1 6 ? 43.469 0.583 2.697 1 74.75 6 ARG B CA 1
ATOM 2910 C C . ARG B 1 6 ? 41.969 0.353 2.49 1 74.75 6 ARG B C 1
ATOM 2912 O O . ARG B 1 6 ? 41.375 -0.526 3.119 1 74.75 6 ARG B O 1
ATOM 2919 N N . ALA B 1 7 ? 41.344 1.237 1.671 1 74.12 7 ALA B N 1
ATOM 2920 C CA . ALA B 1 7 ? 39.938 1.111 1.381 1 74.12 7 ALA B CA 1
ATOM 2921 C C . ALA B 1 7 ? 39.594 -0.245 0.757 1 74.12 7 ALA B C 1
ATOM 2923 O O . ALA B 1 7 ? 38.594 -0.875 1.1 1 74.12 7 ALA B O 1
ATOM 2924 N N . THR B 1 8 ? 40.531 -0.726 -0.059 1 76.31 8 THR B N 1
ATOM 2925 C CA . THR B 1 8 ? 40.344 -2.01 -0.724 1 76.31 8 THR B CA 1
ATOM 2926 C C . THR B 1 8 ? 40.438 -3.156 0.28 1 76.31 8 THR B C 1
ATOM 2928 O O . THR B 1 8 ? 39.656 -4.113 0.2 1 76.31 8 THR B O 1
ATOM 2931 N N . ARG B 1 9 ? 41.375 -3.01 1.142 1 78.88 9 ARG B N 1
ATOM 2932 C CA . ARG B 1 9 ? 41.531 -4.035 2.168 1 78.88 9 ARG B CA 1
ATOM 2933 C C . ARG B 1 9 ? 40.312 -4.066 3.094 1 78.88 9 ARG B C 1
ATOM 2935 O O . ARG B 1 9 ? 39.844 -5.141 3.457 1 78.88 9 ARG B O 1
ATOM 2942 N N . ALA B 1 10 ? 39.938 -2.908 3.496 1 79.56 10 ALA B N 1
ATOM 2943 C CA . ALA B 1 10 ? 38.781 -2.811 4.371 1 79.56 10 ALA B CA 1
ATOM 2944 C C . ALA B 1 10 ? 37.531 -3.408 3.707 1 79.56 10 ALA B C 1
ATOM 2946 O O . ALA B 1 10 ? 36.75 -4.113 4.352 1 79.56 10 ALA B O 1
ATOM 2947 N N . LEU B 1 11 ? 37.375 -3.156 2.438 1 83.31 11 LEU B N 1
ATOM 2948 C CA . LEU B 1 11 ? 36.25 -3.67 1.684 1 83.31 11 LEU B CA 1
ATOM 2949 C C . LEU B 1 11 ? 36.281 -5.191 1.612 1 83.31 11 LEU B C 1
ATOM 2951 O O . LEU B 1 11 ? 35.25 -5.852 1.744 1 83.31 11 LEU B O 1
ATOM 2955 N N . ARG B 1 12 ? 37.469 -5.734 1.479 1 81.88 12 ARG B N 1
ATOM 2956 C CA . ARG B 1 12 ? 37.625 -7.18 1.416 1 81.88 12 ARG B CA 1
ATOM 2957 C C . ARG B 1 12 ? 37.281 -7.832 2.748 1 81.88 12 ARG B C 1
ATOM 2959 O O . ARG B 1 12 ? 36.719 -8.922 2.775 1 81.88 12 ARG B O 1
ATOM 2966 N N . GLU B 1 13 ? 37.625 -7.121 3.768 1 84.81 13 GLU B N 1
ATOM 2967 C CA . GLU B 1 13 ? 37.281 -7.637 5.098 1 84.81 13 GLU B CA 1
ATOM 2968 C C . GLU B 1 13 ? 35.781 -7.645 5.344 1 84.81 13 GLU B C 1
ATOM 2970 O O . GLU B 1 13 ? 35.25 -8.602 5.895 1 84.81 13 GLU B O 1
ATOM 2975 N N . ILE B 1 14 ? 35.188 -6.641 4.945 1 86.94 14 ILE B N 1
ATOM 2976 C CA . ILE B 1 14 ? 33.75 -6.531 5.145 1 86.94 14 ILE B CA 1
ATOM 2977 C C . ILE B 1 14 ? 33.031 -7.59 4.309 1 86.94 14 ILE B C 1
ATOM 2979 O O . ILE B 1 14 ? 32.031 -8.164 4.75 1 86.94 14 ILE B O 1
ATOM 2983 N N . LEU B 1 15 ? 33.531 -7.852 3.168 1 87.62 15 LEU B N 1
ATOM 2984 C CA . LEU B 1 15 ? 32.969 -8.812 2.242 1 87.62 15 LEU B CA 1
ATOM 2985 C C . LEU B 1 15 ? 32.969 -10.219 2.842 1 87.62 15 LEU B C 1
ATOM 2987 O O . LEU B 1 15 ? 32.156 -11.062 2.469 1 87.62 15 LEU B O 1
ATOM 2991 N N . GLN B 1 16 ? 33.812 -10.391 3.811 1 88.56 16 GLN B N 1
ATOM 2992 C CA . GLN B 1 16 ? 33.969 -11.719 4.41 1 88.56 16 GLN B CA 1
ATOM 2993 C C . GLN B 1 16 ? 32.969 -11.914 5.547 1 88.56 16 GLN B C 1
ATOM 2995 O O . GLN B 1 16 ? 32.75 -13.039 6.004 1 88.56 16 GLN B O 1
ATOM 3000 N N . ASN B 1 17 ? 32.375 -10.812 5.918 1 90 17 ASN B N 1
ATOM 3001 C CA . ASN B 1 17 ? 31.359 -10.953 6.961 1 90 17 ASN B CA 1
ATOM 3002 C C . ASN B 1 17 ? 30.188 -11.82 6.492 1 90 17 ASN B C 1
ATOM 3004 O O . ASN B 1 17 ? 29.812 -11.781 5.32 1 90 17 ASN B O 1
ATOM 3008 N N . PRO B 1 18 ? 29.625 -12.602 7.461 1 89.56 18 PRO B N 1
ATOM 3009 C CA . PRO B 1 18 ? 28.5 -13.453 7.102 1 89.56 18 PRO B CA 1
ATOM 3010 C C . PRO B 1 18 ? 27.359 -12.664 6.457 1 89.56 18 PRO B C 1
ATOM 3012 O O . PRO B 1 18 ? 27.031 -11.555 6.891 1 89.56 18 PRO B O 1
ATOM 3015 N N . GLY B 1 19 ? 26.875 -13.234 5.352 1 92.25 19 GLY B N 1
ATOM 3016 C CA . GLY B 1 19 ? 25.734 -12.617 4.676 1 92.25 19 GLY B CA 1
ATOM 3017 C C . GLY B 1 19 ? 26.141 -11.828 3.441 1 92.25 19 GLY B C 1
ATOM 3018 O O . GLY B 1 19 ? 25.297 -11.555 2.58 1 92.25 19 GLY B O 1
ATOM 3019 N N . ASN B 1 20 ? 27.391 -11.461 3.373 1 94.12 20 ASN B N 1
ATOM 3020 C CA . ASN B 1 20 ? 27.844 -10.617 2.273 1 94.12 20 ASN B CA 1
ATOM 3021 C C . ASN B 1 20 ? 28.203 -11.445 1.043 1 94.12 20 ASN B C 1
ATOM 3023 O O . ASN B 1 20 ? 28.578 -10.898 0.008 1 94.12 20 ASN B O 1
ATOM 3027 N N . ASP B 1 21 ? 28.047 -12.75 1.157 1 95 21 ASP B N 1
ATOM 3028 C CA . ASP B 1 21 ? 28.391 -13.648 0.061 1 95 21 ASP B CA 1
ATOM 3029 C C . ASP B 1 21 ? 27.219 -13.836 -0.89 1 95 21 ASP B C 1
ATOM 3031 O O . ASP B 1 21 ? 27.312 -14.555 -1.883 1 95 21 ASP B O 1
ATOM 3035 N N . ALA B 1 22 ? 26.156 -13.188 -0.502 1 96.38 22 ALA B N 1
ATOM 3036 C CA . ALA B 1 22 ? 24.953 -13.242 -1.334 1 96.38 22 ALA B CA 1
ATOM 3037 C C . ALA B 1 22 ? 24.406 -11.836 -1.579 1 96.38 22 ALA B C 1
ATOM 3039 O O . ALA B 1 22 ? 24.469 -10.977 -0.701 1 96.38 22 ALA B O 1
ATOM 3040 N N . CYS B 1 23 ? 23.891 -11.648 -2.721 1 96.75 23 CYS B N 1
ATOM 3041 C CA . CYS B 1 23 ? 23.297 -10.367 -3.09 1 96.75 23 CYS B CA 1
ATOM 3042 C C . CYS B 1 23 ? 22.234 -9.945 -2.082 1 96.75 23 CYS B C 1
ATOM 3044 O O . CYS B 1 23 ? 21.391 -10.758 -1.693 1 96.75 23 CYS B O 1
ATOM 3046 N N . ALA B 1 24 ? 22.234 -8.719 -1.699 1 94.56 24 ALA B N 1
ATOM 3047 C CA . ALA B 1 24 ? 21.297 -8.203 -0.702 1 94.56 24 ALA B CA 1
ATOM 3048 C C . ALA B 1 24 ? 19.875 -8.211 -1.232 1 94.56 24 ALA B C 1
ATOM 3050 O O . ALA B 1 24 ? 18.922 -8.352 -0.462 1 94.56 24 ALA B O 1
ATOM 3051 N N . ASP B 1 25 ? 19.688 -8.039 -2.527 1 95.38 25 ASP B N 1
ATOM 3052 C CA . ASP B 1 25 ? 18.359 -7.875 -3.117 1 95.38 25 ASP B CA 1
ATOM 3053 C C . ASP B 1 25 ? 17.766 -9.227 -3.514 1 95.38 25 ASP B C 1
ATOM 3055 O O . ASP B 1 25 ? 16.594 -9.484 -3.268 1 95.38 25 ASP B O 1
ATOM 3059 N N . CYS B 1 26 ? 18.625 -10.125 -4.148 1 96.81 26 CYS B N 1
ATOM 3060 C CA . CYS B 1 26 ? 18.016 -11.297 -4.781 1 96.81 26 CYS B CA 1
ATOM 3061 C C . CYS B 1 26 ? 18.656 -12.578 -4.293 1 96.81 26 CYS B C 1
ATOM 3063 O O . CYS B 1 26 ? 18.266 -13.672 -4.703 1 96.81 26 CYS B O 1
ATOM 3065 N N . GLY B 1 27 ? 19.766 -12.484 -3.562 1 96.38 27 GLY B N 1
ATOM 3066 C CA . GLY B 1 27 ? 20.391 -13.656 -2.975 1 96.38 27 GLY B CA 1
ATOM 3067 C C . GLY B 1 27 ? 21.375 -14.336 -3.908 1 96.38 27 GLY B C 1
ATOM 3068 O O . GLY B 1 27 ? 21.969 -15.359 -3.559 1 96.38 27 GLY B O 1
ATOM 3069 N N . ALA B 1 28 ? 21.594 -13.789 -5.105 1 97.69 28 ALA B N 1
ATOM 3070 C CA . ALA B 1 28 ? 22.578 -14.367 -6.012 1 97.69 28 ALA B CA 1
ATOM 3071 C C . ALA B 1 28 ? 23.938 -14.477 -5.34 1 97.69 28 ALA B C 1
ATOM 3073 O O . ALA B 1 28 ? 24.344 -13.578 -4.59 1 97.69 28 ALA B O 1
ATOM 3074 N N . PRO B 1 29 ? 24.688 -15.484 -5.605 1 96.88 29 PRO B N 1
ATOM 3075 C CA . PRO B 1 29 ? 25.984 -15.664 -4.941 1 96.88 29 PRO B CA 1
ATOM 3076 C C . PRO B 1 29 ? 27.047 -14.711 -5.465 1 96.88 29 PRO B C 1
ATOM 3078 O O . PRO B 1 29 ? 26.938 -14.211 -6.59 1 96.88 29 PRO B O 1
ATOM 3081 N N . ASP B 1 30 ? 27.938 -14.43 -4.617 1 94.25 30 ASP B N 1
ATOM 3082 C CA . ASP B 1 30 ? 29.188 -13.742 -4.93 1 94.25 30 ASP B CA 1
ATOM 3083 C C . ASP B 1 30 ? 28.922 -12.391 -5.582 1 94.25 30 ASP B C 1
ATOM 3085 O O . ASP B 1 30 ? 29.391 -12.125 -6.695 1 94.25 30 ASP B O 1
ATOM 3089 N N . PRO B 1 31 ? 28.344 -11.523 -4.801 1 96.06 31 PRO B N 1
ATOM 3090 C CA . PRO B 1 31 ? 28.078 -10.195 -5.363 1 96.06 31 PRO B CA 1
ATOM 3091 C C . PRO B 1 31 ? 29.375 -9.438 -5.684 1 96.06 31 PRO B C 1
ATOM 3093 O O . PRO B 1 31 ? 30.328 -9.484 -4.91 1 96.06 31 PRO B O 1
ATOM 3096 N N . GLY B 1 32 ? 29.406 -8.773 -6.867 1 95.25 32 GLY B N 1
ATOM 3097 C CA . GLY B 1 32 ? 30.578 -8.039 -7.324 1 95.25 32 GLY B CA 1
ATOM 3098 C C . GLY B 1 32 ? 30.375 -6.535 -7.336 1 95.25 32 GLY B C 1
ATOM 3099 O O . GLY B 1 32 ? 31.25 -5.785 -7.75 1 95.25 32 GLY B O 1
ATOM 3100 N N . TRP B 1 33 ? 29.234 -6.113 -6.852 1 95.5 33 TRP B N 1
ATOM 3101 C CA . TRP B 1 33 ? 28.891 -4.695 -6.812 1 95.5 33 TRP B CA 1
ATOM 3102 C C . TRP B 1 33 ? 28.422 -4.289 -5.418 1 95.5 33 TRP B C 1
ATOM 3104 O O . TRP B 1 33 ? 28.156 -5.145 -4.574 1 95.5 33 TRP B O 1
ATOM 3114 N N . GLY B 1 34 ? 28.406 -2.947 -5.199 1 93.5 34 GLY B N 1
ATOM 3115 C CA . GLY B 1 34 ? 27.891 -2.414 -3.947 1 93.5 34 GLY B CA 1
ATOM 3116 C C . GLY B 1 34 ? 27.109 -1.128 -4.125 1 93.5 34 GLY B C 1
ATOM 3117 O O . GLY B 1 34 ? 27.359 -0.369 -5.066 1 93.5 34 GLY B O 1
ATOM 3118 N N . SER B 1 35 ? 26.094 -0.989 -3.381 1 91.69 35 SER B N 1
ATOM 3119 C CA . SER B 1 35 ? 25.438 0.304 -3.26 1 91.69 35 SER B CA 1
ATOM 3120 C C . SER B 1 35 ? 26.094 1.168 -2.191 1 91.69 35 SER B C 1
ATOM 3122 O O . SER B 1 35 ? 26.062 0.827 -1.007 1 91.69 35 SER B O 1
ATOM 3124 N N . CYS B 1 36 ? 26.625 2.322 -2.576 1 87.69 36 CYS B N 1
ATOM 3125 C CA . CYS B 1 36 ? 27.328 3.186 -1.637 1 87.69 36 CYS B CA 1
ATOM 3126 C C . CYS B 1 36 ? 26.344 3.953 -0.757 1 87.69 36 CYS B C 1
ATOM 3128 O O . CYS B 1 36 ? 26.688 4.355 0.357 1 87.69 36 CYS B O 1
ATOM 3130 N N . SER B 1 37 ? 25.156 4.117 -1.264 1 83.75 37 SER B N 1
ATOM 3131 C CA . SER B 1 37 ? 24.125 4.836 -0.512 1 83.75 37 SER B CA 1
ATOM 3132 C C . SER B 1 37 ? 23.469 3.939 0.534 1 83.75 37 SER B C 1
ATOM 3134 O O . SER B 1 37 ? 23.094 4.406 1.606 1 83.75 37 SER B O 1
ATOM 3136 N N . LEU B 1 38 ? 23.422 2.627 0.266 1 84.88 38 LEU B N 1
ATOM 3137 C CA . LEU B 1 38 ? 22.719 1.707 1.156 1 84.88 38 LEU B CA 1
ATOM 3138 C C . LEU B 1 38 ? 23.703 0.906 1.998 1 84.88 38 LEU B C 1
ATOM 3140 O O . LEU B 1 38 ? 23.344 0.381 3.053 1 84.88 38 LEU B O 1
ATOM 3144 N N . GLY B 1 39 ? 24.938 0.825 1.511 1 87.75 39 GLY B N 1
ATOM 3145 C CA . GLY B 1 39 ? 25.953 0.055 2.209 1 87.75 39 GLY B CA 1
ATOM 3146 C C . GLY B 1 39 ? 25.75 -1.443 2.107 1 87.75 39 GLY B C 1
ATOM 3147 O O . GLY B 1 39 ? 25.891 -2.164 3.098 1 87.75 39 GLY B O 1
ATOM 3148 N N . VAL B 1 40 ? 25.312 -1.91 0.909 1 92.44 40 VAL B N 1
ATOM 3149 C CA . VAL B 1 40 ? 25.062 -3.336 0.732 1 92.44 40 VAL B CA 1
ATOM 3150 C C . VAL B 1 40 ? 25.797 -3.846 -0.5 1 92.44 40 VAL B C 1
ATOM 3152 O O . VAL B 1 40 ? 26.156 -3.064 -1.383 1 92.44 40 VAL B O 1
ATOM 3155 N N . PHE B 1 41 ? 26 -5.156 -0.477 1 95.25 41 PHE B N 1
ATOM 3156 C CA . PHE B 1 41 ? 26.594 -5.84 -1.616 1 95.25 41 PHE B CA 1
ATOM 3157 C C . PHE B 1 41 ? 25.531 -6.461 -2.5 1 95.25 41 PHE B C 1
ATOM 3159 O O . PHE B 1 41 ? 24.594 -7.098 -2.002 1 95.25 41 PHE B O 1
ATOM 3166 N N . ILE B 1 42 ? 25.688 -6.246 -3.828 1 96.38 42 ILE B N 1
ATOM 3167 C CA . ILE B 1 42 ? 24.625 -6.695 -4.734 1 96.38 42 ILE B CA 1
ATOM 3168 C C . ILE B 1 42 ? 25.266 -7.316 -5.984 1 96.38 42 ILE B C 1
ATOM 3170 O O . ILE B 1 42 ? 26.438 -7.102 -6.262 1 96.38 42 ILE B O 1
ATOM 3174 N N . CYS B 1 43 ? 24.516 -8.102 -6.672 1 97.75 43 CYS B N 1
ATOM 3175 C CA . CYS B 1 43 ? 25 -8.758 -7.883 1 97.75 43 CYS B CA 1
ATOM 3176 C C . CYS B 1 43 ? 24.953 -7.812 -9.078 1 97.75 43 CYS B C 1
ATOM 3178 O O . CYS B 1 43 ? 24.438 -6.691 -8.969 1 97.75 43 CYS B O 1
ATOM 3180 N N . LEU B 1 44 ? 25.469 -8.281 -10.18 1 97.19 44 LEU B N 1
ATOM 3181 C CA . LEU B 1 44 ? 25.547 -7.48 -11.398 1 97.19 44 LEU B CA 1
ATOM 3182 C C . LEU B 1 44 ? 24.156 -7.121 -11.898 1 97.19 44 LEU B C 1
ATOM 3184 O O . LEU B 1 44 ? 23.891 -5.969 -12.25 1 97.19 44 LEU B O 1
ATOM 3188 N N . ALA B 1 45 ? 23.25 -8.102 -11.906 1 97.19 45 ALA B N 1
ATOM 3189 C CA . ALA B 1 45 ? 21.891 -7.871 -12.398 1 97.19 45 ALA B CA 1
ATOM 3190 C C . ALA B 1 45 ? 21.172 -6.812 -11.57 1 97.19 45 ALA B C 1
ATOM 3192 O O . ALA B 1 45 ? 20.562 -5.891 -12.117 1 97.19 45 ALA B O 1
ATOM 3193 N N . CYS B 1 46 ? 21.266 -6.906 -10.219 1 97.31 46 CYS B N 1
ATOM 3194 C CA . CYS B 1 46 ? 20.594 -5.953 -9.336 1 97.31 46 CYS B CA 1
ATOM 3195 C C . CYS B 1 46 ? 21.281 -4.586 -9.406 1 97.31 46 CYS B C 1
ATOM 3197 O O . CYS B 1 46 ? 20.609 -3.555 -9.289 1 97.31 46 CYS B O 1
ATOM 3199 N N . SER B 1 47 ? 22.562 -4.559 -9.578 1 97.06 47 SER B N 1
ATOM 3200 C CA . SER B 1 47 ? 23.234 -3.277 -9.75 1 97.06 47 SER B CA 1
ATOM 3201 C C . SER B 1 47 ? 22.688 -2.521 -10.953 1 97.06 47 SER B C 1
ATOM 3203 O O . SER B 1 47 ? 22.578 -1.294 -10.93 1 97.06 47 SER B O 1
ATOM 3205 N N . GLY B 1 48 ? 22.422 -3.291 -12.008 1 96.62 48 GLY B N 1
ATOM 3206 C CA . GLY B 1 48 ? 21.781 -2.682 -13.164 1 96.62 48 GLY B CA 1
ATOM 3207 C C . GLY B 1 48 ? 20.453 -2.029 -12.828 1 96.62 48 GLY B C 1
ATOM 3208 O O . GLY B 1 48 ? 20.141 -0.939 -13.32 1 96.62 48 GLY B O 1
ATOM 3209 N N . ILE B 1 49 ? 19.672 -2.625 -11.969 1 96.38 49 ILE B N 1
ATOM 3210 C CA . ILE B 1 49 ? 18.375 -2.092 -11.547 1 96.38 49 ILE B CA 1
ATOM 3211 C C . ILE B 1 49 ? 18.594 -0.828 -10.719 1 96.38 49 ILE B C 1
ATOM 3213 O O . ILE B 1 49 ? 17.922 0.186 -10.938 1 96.38 49 ILE B O 1
ATOM 3217 N N . HIS B 1 50 ? 19.547 -0.863 -9.812 1 94.81 50 HIS B N 1
ATOM 3218 C CA . HIS B 1 50 ? 19.859 0.28 -8.961 1 94.81 50 HIS B CA 1
ATOM 3219 C C . HIS B 1 50 ? 20.281 1.487 -9.797 1 94.81 50 HIS B C 1
ATOM 3221 O O . HIS B 1 50 ? 19.906 2.619 -9.492 1 94.81 50 HIS B O 1
ATOM 3227 N N . ARG B 1 51 ? 21 1.258 -10.836 1 94.12 51 ARG B N 1
ATOM 3228 C CA . ARG B 1 51 ? 21.5 2.338 -11.68 1 94.12 51 ARG B CA 1
ATOM 3229 C C . ARG B 1 51 ? 20.359 3.092 -12.344 1 94.12 51 ARG B C 1
ATOM 3231 O O . ARG B 1 51 ? 20.469 4.285 -12.633 1 94.12 51 ARG B O 1
ATOM 3238 N N . ASN B 1 52 ? 19.266 2.371 -12.5 1 91.12 52 ASN B N 1
ATOM 3239 C CA . ASN B 1 52 ? 18.109 2.969 -13.156 1 91.12 52 ASN B CA 1
ATOM 3240 C C . ASN B 1 52 ? 17.25 3.742 -12.164 1 91.12 52 ASN B C 1
ATOM 3242 O O . ASN B 1 52 ? 16.25 4.367 -12.555 1 91.12 52 ASN B O 1
ATOM 3246 N N . ILE B 1 53 ? 17.594 3.744 -10.891 1 88.31 53 ILE B N 1
ATOM 3247 C CA . ILE B 1 53 ? 16.844 4.473 -9.883 1 88.31 53 ILE B CA 1
ATOM 3248 C C . ILE B 1 53 ? 17.797 5.273 -9 1 88.31 53 ILE B C 1
ATOM 3250 O O . ILE B 1 53 ? 17.844 5.074 -7.785 1 88.31 53 ILE B O 1
ATOM 3254 N N . PRO B 1 54 ? 18.422 6.219 -9.531 1 84.75 54 PRO B N 1
ATOM 3255 C CA . PRO B 1 54 ? 19.5 6.945 -8.859 1 84.75 54 PRO B CA 1
ATOM 3256 C C . PRO B 1 54 ? 19.016 7.695 -7.617 1 84.75 54 PRO B C 1
ATOM 3258 O O . PRO B 1 54 ? 19.812 7.988 -6.723 1 84.75 54 PRO B O 1
ATOM 3261 N N . ASP B 1 55 ? 17.797 7.969 -7.547 1 80.44 55 ASP B N 1
ATOM 3262 C CA . ASP B 1 55 ? 17.266 8.664 -6.379 1 80.44 55 ASP B CA 1
ATOM 3263 C C . ASP B 1 55 ? 17.281 7.762 -5.148 1 80.44 55 ASP B C 1
ATOM 3265 O O . ASP B 1 55 ? 17.219 8.25 -4.016 1 80.44 55 ASP B O 1
ATOM 3269 N N . ILE B 1 56 ? 17.406 6.488 -5.395 1 80.81 56 ILE B N 1
ATOM 3270 C CA . ILE B 1 56 ? 17.328 5.523 -4.305 1 80.81 56 ILE B CA 1
ATOM 3271 C C . ILE B 1 56 ? 18.719 5.008 -3.955 1 80.81 56 ILE B C 1
ATOM 3273 O O . ILE B 1 56 ? 19.047 4.812 -2.781 1 80.81 56 ILE B O 1
ATOM 3277 N N . SER B 1 57 ? 19.5 4.797 -5.074 1 85.25 57 SER B N 1
ATOM 3278 C CA . SER B 1 57 ? 20.766 4.113 -4.793 1 85.25 57 SER B CA 1
ATOM 3279 C C . SER B 1 57 ? 21.828 4.461 -5.828 1 85.25 57 SER B C 1
ATOM 3281 O O . SER B 1 57 ? 21.516 4.605 -7.016 1 85.25 57 SER B O 1
ATOM 3283 N N . LYS B 1 58 ? 23.031 4.66 -5.305 1 90.38 58 LYS B N 1
ATOM 3284 C CA . LYS B 1 58 ? 24.234 4.773 -6.133 1 90.38 58 LYS B CA 1
ATOM 3285 C C . LYS B 1 58 ? 25.109 3.531 -6.004 1 90.38 58 LYS B C 1
ATOM 3287 O O . LYS B 1 58 ? 25.359 3.061 -4.895 1 90.38 58 LYS B O 1
ATOM 3292 N N . VAL B 1 59 ? 25.562 2.998 -7.172 1 95 59 VAL B N 1
ATOM 3293 C CA . VAL B 1 59 ? 26.234 1.71 -7.117 1 95 59 VAL B CA 1
ATOM 3294 C C . VAL B 1 59 ? 27.641 1.841 -7.711 1 95 59 VAL B C 1
ATOM 3296 O O . VAL B 1 59 ? 27.891 2.73 -8.523 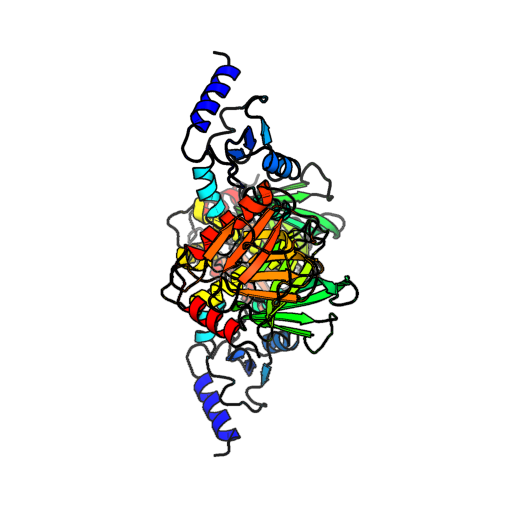1 95 59 VAL B O 1
ATOM 3299 N N . LYS B 1 60 ? 28.531 1.039 -7.223 1 94.25 60 LYS B N 1
ATOM 3300 C CA . LYS B 1 60 ? 29.922 0.956 -7.68 1 94.25 60 LYS B CA 1
ATOM 3301 C C . LYS B 1 60 ? 30.375 -0.497 -7.812 1 94.25 60 LYS B C 1
ATOM 3303 O O . LYS B 1 60 ? 29.844 -1.379 -7.125 1 94.25 60 LYS B O 1
ATOM 3308 N N . SER B 1 61 ? 31.328 -0.688 -8.719 1 94.25 61 SER B N 1
ATOM 3309 C CA . SER B 1 61 ? 31.969 -1.994 -8.812 1 94.25 61 SER B CA 1
ATOM 3310 C C . SER B 1 61 ? 32.938 -2.213 -7.656 1 94.25 61 SER B C 1
ATOM 3312 O O . SER B 1 61 ? 33.656 -1.295 -7.262 1 94.25 61 SER B O 1
ATOM 3314 N N . LEU B 1 62 ? 32.938 -3.418 -7.133 1 91 62 LEU B N 1
ATOM 3315 C CA . LEU B 1 62 ? 33.812 -3.707 -6.008 1 91 62 LEU B CA 1
ATOM 3316 C C . LEU B 1 62 ? 35.281 -3.797 -6.473 1 91 62 LEU B C 1
ATOM 3318 O O . LEU B 1 62 ? 36.188 -3.51 -5.703 1 91 62 LEU B O 1
ATOM 3322 N N . SER B 1 63 ? 35.469 -4.184 -7.688 1 89.12 63 SER B N 1
ATOM 3323 C CA . SER B 1 63 ? 36.812 -4.449 -8.172 1 89.12 63 SER B CA 1
ATOM 3324 C C . SER B 1 63 ? 37.375 -3.246 -8.914 1 89.12 63 SER B C 1
ATOM 3326 O O . SER B 1 63 ? 3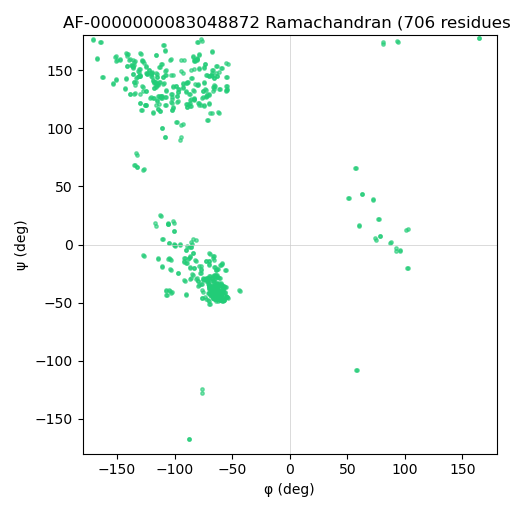8.594 -3.037 -8.938 1 89.12 63 SER B O 1
ATOM 3328 N N . LEU B 1 64 ? 36.5 -2.42 -9.438 1 88.75 64 LEU B N 1
ATOM 3329 C CA . LEU B 1 64 ? 37 -1.418 -10.383 1 88.75 64 LEU B CA 1
ATOM 3330 C C . LEU B 1 64 ? 36.906 -0.019 -9.781 1 88.75 64 LEU B C 1
ATOM 3332 O O . LEU B 1 64 ? 37.562 0.906 -10.25 1 88.75 64 LEU B O 1
ATOM 3336 N N . SER B 1 65 ? 36.125 0.162 -8.789 1 89.06 65 SER B N 1
ATOM 3337 C CA . SER B 1 65 ? 35.844 1.506 -8.297 1 89.06 65 SER B CA 1
ATOM 3338 C C . SER B 1 65 ? 36.625 1.786 -7.004 1 89.06 65 SER B C 1
ATOM 3340 O O . SER B 1 65 ? 37.031 0.857 -6.316 1 89.06 65 SER B O 1
ATOM 3342 N N . ARG B 1 66 ? 36.75 3.102 -6.754 1 85.5 66 ARG B N 1
ATOM 3343 C CA . ARG B 1 66 ? 37.312 3.553 -5.48 1 85.5 66 ARG B CA 1
ATOM 3344 C C . ARG B 1 66 ? 36.219 3.73 -4.438 1 85.5 66 ARG B C 1
ATOM 3346 O O . ARG B 1 66 ? 35.156 4.281 -4.738 1 85.5 66 ARG B O 1
ATOM 3353 N N . TRP B 1 67 ? 36.438 3.166 -3.262 1 85.94 67 TRP B N 1
ATOM 3354 C CA . TRP B 1 67 ? 35.469 3.254 -2.182 1 85.94 67 TRP B CA 1
ATOM 3355 C C . TRP B 1 67 ? 36 4.098 -1.03 1 85.94 67 TRP B C 1
ATOM 3357 O O . TRP B 1 67 ? 37.188 4.047 -0.717 1 85.94 67 TRP B O 1
ATOM 3367 N N . GLU B 1 68 ? 35.094 4.867 -0.523 1 81.25 68 GLU B N 1
ATOM 3368 C CA . GLU B 1 68 ? 35.438 5.617 0.688 1 81.25 68 GLU B CA 1
ATOM 3369 C C . GLU B 1 68 ? 35 4.848 1.939 1 81.25 68 GLU B C 1
ATOM 3371 O O . GLU B 1 68 ? 34.094 4.023 1.892 1 81.25 68 GLU B O 1
ATOM 3376 N N . ASP B 1 69 ? 35.625 5.176 3.059 1 72.38 69 ASP B N 1
ATOM 3377 C CA . ASP B 1 69 ? 35.406 4.449 4.305 1 72.38 69 ASP B CA 1
ATOM 3378 C C . ASP B 1 69 ? 33.938 4.504 4.727 1 72.38 69 ASP B C 1
ATOM 3380 O O . ASP B 1 69 ? 33.406 3.531 5.262 1 72.38 69 ASP B O 1
ATOM 3384 N N . HIS B 1 70 ? 33.25 5.551 4.465 1 75.75 70 HIS B N 1
ATOM 3385 C CA . HIS B 1 70 ? 31.906 5.719 4.98 1 75.75 70 HIS B CA 1
ATOM 3386 C C . HIS B 1 70 ? 30.891 5.016 4.094 1 75.75 70 HIS B C 1
ATOM 3388 O O . HIS B 1 70 ? 29.75 4.797 4.508 1 75.75 70 HIS B O 1
ATOM 3394 N N . GLU B 1 71 ? 31.25 4.48 2.918 1 77.56 71 GLU B N 1
ATOM 3395 C CA . GLU B 1 71 ? 30.312 3.959 1.938 1 77.56 71 GLU B CA 1
ATOM 3396 C C . GLU B 1 71 ? 29.922 2.514 2.252 1 77.56 71 GLU B C 1
ATOM 3398 O O . GLU B 1 71 ? 28.844 2.057 1.88 1 77.56 71 GLU B O 1
ATOM 3403 N N . MET B 1 72 ? 30.734 1.745 2.932 1 73.06 72 MET B N 1
ATOM 3404 C CA . MET B 1 72 ? 30.438 0.336 3.15 1 73.06 72 MET B CA 1
ATOM 3405 C C . MET B 1 72 ? 30.484 -0.01 4.633 1 73.06 72 MET B C 1
ATOM 3407 O O . MET B 1 72 ? 31.422 -0.672 5.09 1 73.06 72 MET B O 1
ATOM 3411 N N . GLN B 1 73 ? 29.562 0.574 5.379 1 67.62 73 GLN B N 1
ATOM 3412 C CA . GLN B 1 73 ? 29.719 0.369 6.816 1 67.62 73 GLN B CA 1
ATOM 3413 C C . GLN B 1 73 ? 28.688 -0.631 7.34 1 67.62 73 GLN B C 1
ATOM 3415 O O . GLN B 1 73 ? 28.906 -1.251 8.383 1 67.62 73 GLN B O 1
ATOM 3420 N N . ASN B 1 74 ? 27.719 -1.021 6.703 1 76.69 74 ASN B N 1
ATOM 3421 C CA . ASN B 1 74 ? 26.641 -1.758 7.34 1 76.69 74 ASN B CA 1
ATOM 3422 C C . ASN B 1 74 ? 26.656 -3.232 6.945 1 76.69 74 ASN B C 1
ATOM 3424 O O . ASN B 1 74 ? 26.953 -4.098 7.773 1 76.69 74 ASN B O 1
ATOM 3428 N N . GLY B 1 75 ? 26.859 -3.578 5.641 1 87 75 GLY B N 1
ATOM 3429 C CA . GLY B 1 75 ? 26.797 -4.953 5.168 1 87 75 GLY B CA 1
ATOM 3430 C C . GLY B 1 75 ? 25.375 -5.438 4.918 1 87 75 GLY B C 1
ATOM 3431 O O . GLY B 1 75 ? 24.406 -4.793 5.336 1 87 75 GLY B O 1
ATOM 3432 N N . ASN B 1 76 ? 25.234 -6.609 4.355 1 92.62 76 ASN B N 1
ATOM 3433 C CA . ASN B 1 76 ? 23.938 -7.094 3.879 1 92.62 76 ASN B CA 1
ATOM 3434 C C . ASN B 1 76 ? 23.062 -7.559 5.031 1 92.62 76 ASN B C 1
ATOM 3436 O O . ASN B 1 76 ? 21.844 -7.34 5.02 1 92.62 76 ASN B O 1
ATOM 3440 N N . GLU B 1 77 ? 23.625 -8.117 6.051 1 89.88 77 GLU B N 1
ATOM 3441 C CA . GLU B 1 77 ? 22.828 -8.648 7.152 1 89.88 77 GLU B CA 1
ATOM 3442 C C . GLU B 1 77 ? 22.188 -7.531 7.965 1 89.88 77 GLU B C 1
ATOM 3444 O O . GLU B 1 77 ? 21 -7.598 8.305 1 89.88 77 G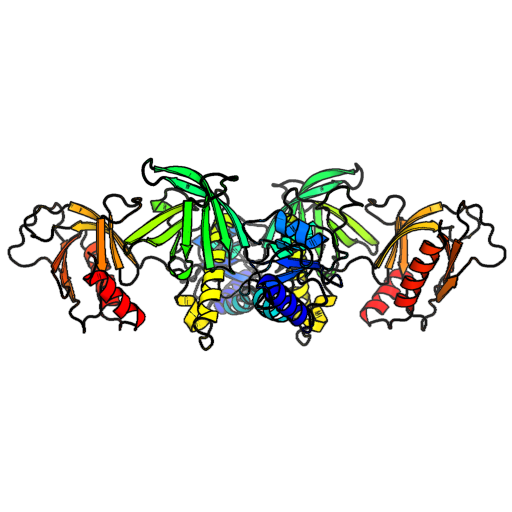LU B O 1
ATOM 3449 N N . LEU B 1 78 ? 23 -6.555 8.32 1 84.94 78 LEU B N 1
ATOM 3450 C CA . LEU B 1 78 ? 22.5 -5.426 9.086 1 84.94 78 LEU B CA 1
ATOM 3451 C C . LEU B 1 78 ? 21.422 -4.676 8.312 1 84.94 78 LEU B C 1
ATOM 3453 O O . LEU B 1 78 ? 20.359 -4.34 8.859 1 84.94 78 LEU B O 1
ATOM 3457 N N . MET B 1 79 ? 21.672 -4.461 7.086 1 82.88 79 MET B N 1
ATOM 3458 C CA . MET B 1 79 ? 20.734 -3.68 6.277 1 82.88 79 MET B CA 1
ATOM 3459 C C . MET B 1 79 ? 19.453 -4.461 6.027 1 82.88 79 MET B C 1
ATOM 3461 O O . MET B 1 79 ? 18.359 -3.875 5.977 1 82.88 79 MET B O 1
ATOM 3465 N N . LYS B 1 80 ? 19.594 -5.746 5.844 1 86.25 80 LYS B N 1
ATOM 3466 C CA . LYS B 1 80 ? 18.422 -6.598 5.734 1 86.25 80 LYS B CA 1
ATOM 3467 C C . LYS B 1 80 ? 17.516 -6.445 6.949 1 86.25 80 LYS B C 1
ATOM 3469 O O . LYS B 1 80 ? 16.297 -6.305 6.809 1 86.25 80 LYS B O 1
ATOM 3474 N N . SER B 1 81 ? 18.109 -6.449 8.07 1 83.56 81 SER B N 1
ATOM 3475 C CA . SER B 1 81 ? 17.344 -6.332 9.305 1 83.56 81 SER B CA 1
ATOM 3476 C C . SER B 1 81 ? 16.656 -4.98 9.398 1 83.56 81 SER B C 1
ATOM 3478 O O . SER B 1 81 ? 15.5 -4.898 9.836 1 83.56 81 SER B O 1
ATOM 3480 N N . LYS B 1 82 ? 17.25 -3.982 8.961 1 77.31 82 LYS B N 1
ATOM 3481 C CA . LYS B 1 82 ? 16.703 -2.633 9.047 1 77.31 82 LYS B CA 1
ATOM 3482 C C . LYS B 1 82 ? 15.609 -2.418 8 1 77.31 82 LYS B C 1
ATOM 3484 O O . LYS B 1 82 ? 14.516 -1.957 8.328 1 77.31 82 LYS B O 1
ATOM 3489 N N . TYR B 1 83 ? 15.883 -2.818 6.848 1 77.62 83 TYR B N 1
ATOM 3490 C CA . TYR B 1 83 ? 14.992 -2.514 5.73 1 77.62 83 TYR B CA 1
ATOM 3491 C C . TYR B 1 83 ? 13.797 -3.455 5.711 1 77.62 83 TYR B C 1
ATOM 3493 O O . TYR B 1 83 ? 12.703 -3.068 5.293 1 77.62 83 TYR B O 1
ATOM 3501 N N . GLU B 1 84 ? 14.016 -4.637 6.168 1 82.94 84 GLU B N 1
ATOM 3502 C CA . GLU B 1 84 ? 12.945 -5.625 6.066 1 82.94 84 GLU B CA 1
ATOM 3503 C C . GLU B 1 84 ? 12.055 -5.605 7.309 1 82.94 84 GLU B C 1
ATOM 3505 O O . GLU B 1 84 ? 11.008 -6.25 7.34 1 82.94 84 GLU B O 1
ATOM 3510 N N . ALA B 1 85 ? 12.469 -4.789 8.258 1 76 85 ALA B N 1
ATOM 3511 C CA . ALA B 1 85 ? 11.727 -4.754 9.516 1 76 85 ALA B CA 1
ATOM 3512 C C . ALA B 1 85 ? 10.289 -4.273 9.289 1 76 85 ALA B C 1
ATOM 3514 O O . ALA B 1 85 ? 9.359 -4.742 9.953 1 76 85 ALA B O 1
ATOM 3515 N N . ALA B 1 86 ? 10.078 -3.48 8.289 1 75.94 86 ALA B N 1
ATOM 3516 C CA . ALA B 1 86 ? 8.758 -2.885 8.102 1 75.94 86 ALA B CA 1
ATOM 3517 C C . ALA B 1 86 ? 8.008 -3.568 6.965 1 75.94 86 ALA B C 1
ATOM 3519 O O . ALA B 1 86 ? 6.863 -3.215 6.668 1 75.94 86 ALA B O 1
ATOM 3520 N N . VAL B 1 87 ? 8.641 -4.559 6.379 1 85.25 87 VAL B N 1
ATOM 3521 C CA . VAL B 1 87 ? 8 -5.242 5.258 1 85.25 87 VAL B CA 1
ATOM 3522 C C . VAL B 1 87 ? 7.035 -6.301 5.777 1 85.25 87 VAL B C 1
ATOM 3524 O O . VAL B 1 87 ? 7.41 -7.145 6.594 1 85.25 87 VAL B O 1
ATOM 3527 N N . PRO B 1 88 ? 5.797 -6.207 5.312 1 85.81 88 PRO B N 1
ATOM 3528 C CA . PRO B 1 88 ? 4.848 -7.227 5.762 1 85.81 88 PRO B CA 1
ATOM 3529 C C . PRO B 1 88 ? 5.281 -8.641 5.379 1 85.81 88 PRO B C 1
ATOM 3531 O O . PRO B 1 88 ? 5.906 -8.836 4.336 1 85.81 88 PRO B O 1
ATOM 3534 N N . VAL B 1 89 ? 4.879 -9.555 6.152 1 90.06 89 VAL B N 1
ATOM 3535 C CA . VAL B 1 89 ? 5.324 -10.938 6.008 1 90.06 89 VAL B CA 1
ATOM 3536 C C . VAL B 1 89 ? 4.805 -11.516 4.691 1 90.06 89 VAL B C 1
ATOM 3538 O O . VAL B 1 89 ? 5.434 -12.398 4.102 1 90.06 89 VAL B O 1
ATOM 3541 N N . TYR B 1 90 ? 3.688 -10.953 4.227 1 93.44 90 TYR B N 1
ATOM 3542 C CA . TYR B 1 90 ? 3.078 -11.5 3.018 1 93.44 90 TYR B CA 1
ATOM 3543 C C . TYR B 1 90 ? 3.814 -11.023 1.771 1 93.44 90 TYR B C 1
ATOM 3545 O O . TYR B 1 90 ? 3.615 -11.562 0.681 1 93.44 90 TYR B O 1
ATOM 3553 N N . TYR B 1 91 ? 4.574 -9.961 1.934 1 95.25 91 TYR B N 1
ATOM 3554 C CA . TYR B 1 91 ? 5.238 -9.391 0.771 1 95.25 91 TYR B CA 1
ATOM 3555 C C . TYR B 1 91 ? 6.281 -10.344 0.208 1 95.25 91 TYR B C 1
ATOM 3557 O O . TYR B 1 91 ? 7.117 -10.867 0.95 1 95.25 91 TYR B O 1
ATOM 3565 N N . TYR B 1 92 ? 6.305 -10.539 -1.097 1 96.62 92 TYR B N 1
ATOM 3566 C CA . TYR B 1 92 ? 7.176 -11.516 -1.746 1 96.62 92 TYR B CA 1
ATOM 3567 C C . TYR B 1 92 ? 8.594 -10.977 -1.875 1 96.62 92 TYR B C 1
ATOM 3569 O O . TYR B 1 92 ? 8.805 -9.891 -2.434 1 96.62 92 TYR B O 1
ATOM 3577 N N . LYS B 1 93 ? 9.523 -11.711 -1.261 1 94.44 93 LYS B N 1
ATOM 3578 C CA . LYS B 1 93 ? 10.938 -11.391 -1.449 1 94.44 93 LYS B CA 1
ATOM 3579 C C . LYS B 1 93 ? 11.516 -12.133 -2.652 1 94.44 93 LYS B C 1
ATOM 3581 O O . LYS B 1 93 ? 11.602 -13.359 -2.646 1 94.44 93 LYS B O 1
ATOM 3586 N N . PRO B 1 94 ? 11.984 -11.391 -3.635 1 96.31 94 PRO B N 1
ATOM 3587 C CA . PRO B 1 94 ? 12.43 -12.039 -4.871 1 96.31 94 PRO B CA 1
ATOM 3588 C C . PRO B 1 94 ? 13.766 -12.766 -4.711 1 96.31 94 PRO B C 1
ATOM 3590 O O . PRO B 1 94 ? 14.555 -12.43 -3.822 1 96.31 94 PRO B O 1
ATOM 3593 N N . THR B 1 95 ? 13.984 -13.75 -5.566 1 96.44 95 THR B N 1
ATOM 3594 C CA . THR B 1 95 ? 15.258 -14.43 -5.746 1 96.44 95 THR B CA 1
ATOM 3595 C C . THR B 1 95 ? 15.883 -14.07 -7.094 1 96.44 95 THR B C 1
ATOM 3597 O O . THR B 1 95 ? 15.25 -13.414 -7.918 1 96.44 95 THR B O 1
ATOM 3600 N N . HIS B 1 96 ? 17.125 -14.508 -7.25 1 96.5 96 HIS B N 1
ATOM 3601 C CA . HIS B 1 96 ? 17.844 -14.188 -8.484 1 96.5 96 HIS B CA 1
ATOM 3602 C C . HIS B 1 96 ? 17.203 -14.867 -9.688 1 96.5 96 HIS B C 1
ATOM 3604 O O . HIS B 1 96 ? 17.5 -14.523 -10.836 1 96.5 96 HIS B O 1
ATOM 3610 N N . LYS B 1 97 ? 16.25 -15.789 -9.461 1 94.81 97 LYS B N 1
ATOM 3611 C CA . LYS B 1 97 ? 15.57 -16.5 -10.539 1 94.81 97 LYS B CA 1
ATOM 3612 C C . LYS B 1 97 ? 14.297 -15.766 -10.961 1 94.81 97 LYS B C 1
ATOM 3614 O O . LYS B 1 97 ? 13.703 -16.078 -11.992 1 94.81 97 LYS B O 1
ATOM 3619 N N . ASP B 1 98 ? 13.867 -14.773 -10.172 1 96.75 98 ASP B N 1
ATOM 3620 C CA . ASP B 1 98 ? 12.609 -14.07 -10.43 1 96.75 98 ASP B CA 1
ATOM 3621 C C . ASP B 1 98 ? 12.789 -13.008 -11.516 1 96.75 98 ASP B C 1
ATOM 3623 O O . ASP B 1 98 ? 13.906 -12.602 -11.812 1 96.75 98 ASP B O 1
ATOM 3627 N N . CYS B 1 99 ? 11.688 -12.664 -12.07 1 96.75 99 CYS B N 1
ATOM 3628 C CA . CYS B 1 99 ? 11.695 -11.695 -13.156 1 96.75 99 CYS B CA 1
ATOM 3629 C C . CYS B 1 99 ? 12.102 -10.312 -12.656 1 96.75 99 CYS B C 1
ATOM 3631 O O . CYS B 1 99 ? 12.109 -10.07 -11.445 1 96.75 99 CYS B O 1
ATOM 3633 N N . GLN B 1 100 ? 12.422 -9.414 -13.492 1 96.31 100 GLN B N 1
ATOM 3634 C CA . GLN B 1 100 ? 13 -8.109 -13.188 1 96.31 100 GLN B CA 1
ATOM 3635 C C . GLN B 1 100 ? 12.016 -7.242 -12.406 1 96.31 100 GLN B C 1
ATOM 3637 O O . GLN B 1 100 ? 12.406 -6.523 -11.484 1 96.31 100 GLN B O 1
ATOM 3642 N N . VAL B 1 101 ? 10.734 -7.309 -12.758 1 97.62 101 VAL B N 1
ATOM 3643 C CA . VAL B 1 101 ? 9.758 -6.41 -12.156 1 97.62 101 VAL B CA 1
ATOM 3644 C C . VAL B 1 101 ? 9.656 -6.688 -10.656 1 97.62 101 VAL B C 1
ATOM 3646 O O . VAL B 1 101 ? 9.5 -5.762 -9.852 1 97.62 101 VAL B O 1
ATOM 3649 N N . LEU B 1 102 ? 9.742 -7.938 -10.266 1 97.75 102 LEU B N 1
ATOM 3650 C CA . LEU B 1 102 ? 9.703 -8.289 -8.852 1 97.75 102 LEU B CA 1
ATOM 3651 C C . LEU B 1 102 ? 10.906 -7.715 -8.117 1 97.75 102 LEU B C 1
ATOM 3653 O O . LEU B 1 102 ? 10.758 -7.129 -7.043 1 97.75 102 LEU B O 1
ATOM 3657 N N . ARG B 1 103 ? 12.062 -7.84 -8.656 1 96.62 103 ARG B N 1
ATOM 3658 C CA . ARG B 1 103 ? 13.281 -7.336 -8.039 1 96.62 103 ARG B CA 1
ATOM 3659 C C . ARG B 1 103 ? 13.281 -5.812 -7.984 1 96.62 103 ARG B C 1
ATOM 3661 O O . ARG B 1 103 ? 13.68 -5.223 -6.977 1 96.62 103 ARG B O 1
ATOM 3668 N N . GLU B 1 104 ? 12.828 -5.262 -9.039 1 96.38 104 GLU B N 1
ATOM 3669 C CA . GLU B 1 104 ? 12.766 -3.807 -9.102 1 96.38 104 GLU B CA 1
ATOM 3670 C C . GLU B 1 104 ? 11.867 -3.244 -8 1 96.38 104 GLU B C 1
ATOM 3672 O O . GLU B 1 104 ? 12.242 -2.291 -7.312 1 96.38 104 GLU B O 1
ATOM 3677 N N . GLN B 1 105 ? 10.68 -3.809 -7.852 1 95.81 105 GLN B N 1
ATOM 3678 C CA . GLN B 1 105 ? 9.742 -3.293 -6.863 1 95.81 105 GLN B CA 1
ATOM 3679 C C . GLN B 1 105 ? 10.219 -3.6 -5.445 1 95.81 105 GLN B C 1
ATOM 3681 O O . GLN B 1 105 ? 9.961 -2.828 -4.52 1 95.81 105 GLN B O 1
ATOM 3686 N N . TRP B 1 106 ? 10.961 -4.691 -5.285 1 94.88 106 TRP B N 1
ATOM 3687 C CA . TRP B 1 106 ? 11.602 -4.98 -4.004 1 94.88 106 TRP B CA 1
ATOM 3688 C C . TRP B 1 106 ? 12.609 -3.896 -3.637 1 94.88 106 TRP B C 1
ATOM 3690 O O . TRP B 1 106 ? 12.625 -3.414 -2.502 1 94.88 106 TRP B O 1
ATOM 3700 N N . ILE B 1 107 ? 13.391 -3.496 -4.605 1 92.62 107 ILE B N 1
ATOM 3701 C CA . ILE B 1 107 ? 14.422 -2.484 -4.395 1 92.62 107 ILE B CA 1
ATOM 3702 C C . ILE B 1 107 ? 13.766 -1.135 -4.105 1 92.62 107 ILE B C 1
ATOM 3704 O O . ILE B 1 107 ? 14.289 -0.346 -3.311 1 92.62 107 ILE B O 1
ATOM 3708 N N . ARG B 1 108 ? 12.586 -0.966 -4.656 1 91.94 108 ARG B N 1
ATOM 3709 C CA . ARG B 1 108 ? 11.883 0.299 -4.496 1 91.94 108 ARG B CA 1
ATOM 3710 C C . ARG B 1 108 ? 11.062 0.309 -3.209 1 91.94 108 ARG B C 1
ATOM 3712 O O . ARG B 1 108 ? 10.516 1.344 -2.824 1 91.94 108 ARG B O 1
ATOM 3719 N N . GLU B 1 109 ? 10.969 -0.862 -2.598 1 89.06 109 GLU B N 1
ATOM 3720 C CA . GLU B 1 109 ? 10.148 -0.935 -1.39 1 89.06 109 GLU B CA 1
ATOM 3721 C C . GLU B 1 109 ? 10.602 0.094 -0.356 1 89.06 109 GLU B C 1
ATOM 3723 O O . GLU B 1 109 ? 11.805 0.313 -0.173 1 89.06 109 GLU B O 1
ATOM 3728 N N . GLY B 1 110 ? 9.711 0.841 0.236 1 83.62 110 GLY B N 1
ATOM 3729 C CA . GLY B 1 110 ? 10.039 1.884 1.197 1 83.62 110 GLY B CA 1
ATOM 3730 C C . GLY B 1 110 ? 10.125 3.264 0.573 1 83.62 110 GLY B C 1
ATOM 3731 O O . GLY B 1 110 ? 10.406 4.246 1.264 1 83.62 110 GLY B O 1
ATOM 3732 N N . THR B 1 111 ? 10 3.25 -0.682 1 89.12 111 THR B N 1
ATOM 3733 C CA . THR B 1 111 ? 10.023 4.52 -1.4 1 89.12 111 THR B CA 1
ATOM 3734 C C . THR B 1 111 ? 8.695 4.758 -2.115 1 89.12 111 THR B C 1
ATOM 3736 O O . THR B 1 111 ? 8.109 3.828 -2.674 1 89.12 111 THR B O 1
ATOM 3739 N N . ARG B 1 112 ? 8.203 5.898 -1.995 1 92.69 112 ARG B N 1
ATOM 3740 C CA . ARG B 1 112 ? 7.051 6.301 -2.799 1 92.69 112 ARG B CA 1
ATOM 3741 C C . ARG B 1 112 ? 7.438 7.387 -3.801 1 92.69 112 ARG B C 1
ATOM 3743 O O . ARG B 1 112 ? 8.07 8.375 -3.436 1 92.69 112 ARG B O 1
ATOM 3750 N N . ASP B 1 113 ? 7.117 7.098 -5.031 1 92.62 113 ASP B N 1
ATOM 3751 C CA . ASP B 1 113 ? 7.422 7.98 -6.152 1 92.62 113 ASP B CA 1
ATOM 3752 C C . ASP B 1 113 ? 6.184 8.219 -7.016 1 92.62 113 ASP B C 1
ATOM 3754 O O . ASP B 1 113 ? 5.566 7.273 -7.504 1 92.62 113 ASP B O 1
ATOM 3758 N N . GLY B 1 114 ? 5.828 9.531 -7.129 1 93.12 114 GLY B N 1
ATOM 3759 C CA . GLY B 1 114 ? 4.641 9.812 -7.918 1 93.12 114 GLY B CA 1
ATOM 3760 C C . GLY B 1 114 ? 4.438 11.297 -8.18 1 93.12 114 GLY B C 1
ATOM 3761 O O . GLY B 1 114 ? 5.207 12.125 -7.695 1 93.12 114 GLY B O 1
ATOM 3762 N N . MET B 1 115 ? 3.383 11.562 -8.969 1 95.94 115 MET B N 1
ATOM 3763 C CA . MET B 1 115 ? 3.066 12.938 -9.344 1 95.94 115 MET B CA 1
ATOM 3764 C C . MET B 1 115 ? 1.916 13.477 -8.508 1 95.94 115 MET B C 1
ATOM 3766 O O . MET B 1 115 ? 0.957 12.758 -8.219 1 95.94 115 MET B O 1
ATOM 3770 N N . LEU B 1 116 ? 2.031 14.688 -8.047 1 97.94 116 LEU B N 1
ATOM 3771 C CA . LEU B 1 116 ? 0.957 15.414 -7.375 1 97.94 116 LEU B CA 1
ATOM 3772 C C . LEU B 1 116 ? 0.79 16.812 -7.973 1 97.94 116 LEU B C 1
ATOM 3774 O O . LEU B 1 116 ? 1.751 17.391 -8.484 1 97.94 116 LEU B O 1
ATOM 3778 N N . MET B 1 117 ? -0.452 17.25 -8.016 1 98.12 117 MET B N 1
ATOM 3779 C CA . MET B 1 117 ? -0.694 18.656 -8.344 1 98.12 117 MET B CA 1
ATOM 3780 C C . MET B 1 117 ? -0.336 19.547 -7.172 1 98.12 117 MET B C 1
ATOM 3782 O O . MET B 1 117 ? -0.877 19.406 -6.074 1 98.12 117 MET B O 1
ATOM 3786 N N . LYS B 1 118 ? 0.546 20.391 -7.363 1 97.88 118 LYS B N 1
ATOM 3787 C CA . LYS B 1 118 ? 1.014 21.297 -6.312 1 97.88 118 LYS B CA 1
ATOM 3788 C C . LYS B 1 118 ? 0.714 22.75 -6.66 1 97.88 118 LYS B C 1
ATOM 3790 O O . LYS B 1 118 ? 0.93 23.172 -7.797 1 97.88 118 LYS B O 1
ATOM 3795 N N . ARG B 1 119 ? 0.232 23.469 -5.688 1 97.62 119 ARG B N 1
ATOM 3796 C CA . ARG B 1 119 ? -0.052 24.891 -5.891 1 97.62 119 ARG B CA 1
ATOM 3797 C C . ARG B 1 119 ? 1.234 25.703 -5.914 1 97.62 119 ARG B C 1
ATOM 3799 O O . ARG B 1 119 ? 2.109 25.516 -5.062 1 97.62 119 ARG B O 1
ATOM 3806 N N . GLY B 1 120 ? 1.283 26.562 -6.973 1 94.56 120 GLY B N 1
ATOM 3807 C CA . GLY B 1 120 ? 2.432 27.453 -7.027 1 94.56 120 GLY B CA 1
ATOM 3808 C C . GLY B 1 120 ? 2.438 28.484 -5.922 1 94.56 120 GLY B C 1
ATOM 3809 O O . GLY B 1 120 ? 1.384 29 -5.539 1 94.56 120 GLY B O 1
ATOM 3810 N N . ARG B 1 121 ? 3.566 28.844 -5.488 1 87.25 121 ARG B N 1
ATOM 3811 C CA . ARG B 1 121 ? 3.734 29.781 -4.387 1 87.25 121 ARG B CA 1
ATOM 3812 C C . ARG B 1 121 ? 3.223 31.172 -4.77 1 87.25 121 ARG B C 1
ATOM 3814 O O . ARG B 1 121 ? 2.484 31.797 -4.008 1 87.25 121 ARG B O 1
ATOM 3821 N N . ASP B 1 122 ? 3.535 31.547 -6 1 84.56 122 ASP B N 1
ATOM 3822 C CA . ASP B 1 122 ? 3.279 32.938 -6.387 1 84.56 122 ASP B CA 1
ATOM 3823 C C . ASP B 1 122 ? 2.09 33.031 -7.34 1 84.56 122 ASP B C 1
ATOM 3825 O O . ASP B 1 122 ? 1.24 33.906 -7.199 1 84.56 122 ASP B O 1
ATOM 3829 N N . ASN B 1 123 ? 1.983 32.094 -8.258 1 86 123 ASN B N 1
ATOM 3830 C CA . ASN B 1 123 ? 0.98 32.219 -9.305 1 86 123 ASN B CA 1
ATOM 3831 C C . ASN B 1 123 ? -0.328 31.531 -8.914 1 86 123 ASN B C 1
ATOM 3833 O O . ASN B 1 123 ? -1.361 31.75 -9.555 1 86 123 ASN B O 1
ATOM 3837 N N . GLY B 1 124 ? -0.323 30.719 -7.902 1 89.44 124 GLY B N 1
ATOM 3838 C CA . GLY B 1 124 ? -1.53 30.094 -7.383 1 89.44 124 GLY B CA 1
ATOM 3839 C C . GLY B 1 124 ? -2.059 28.984 -8.273 1 89.44 124 GLY B C 1
ATOM 3840 O O . GLY B 1 124 ? -3.107 28.406 -7.984 1 89.44 124 GLY B O 1
ATOM 3841 N N . GLN B 1 125 ? -1.344 28.641 -9.32 1 94.62 125 GLN B N 1
ATOM 3842 C CA . GLN B 1 125 ? -1.76 27.594 -10.242 1 94.62 125 GLN B CA 1
ATOM 3843 C C . GLN B 1 125 ? -1.229 26.234 -9.797 1 94.62 125 GLN B C 1
ATOM 3845 O O . GLN B 1 125 ? -0.09 26.125 -9.336 1 94.62 125 GLN B O 1
ATOM 3850 N N . PHE B 1 126 ? -2.109 25.281 -9.945 1 97.31 126 PHE B N 1
ATOM 3851 C CA . PHE B 1 126 ? -1.66 23.922 -9.633 1 97.31 126 PHE B CA 1
ATOM 3852 C C . PHE B 1 126 ? -0.923 23.312 -10.82 1 97.31 126 PHE B C 1
ATOM 3854 O O . PHE B 1 126 ? -1.455 23.266 -11.93 1 97.31 126 PHE B O 1
ATOM 3861 N N . LEU B 1 127 ? 0.282 22.891 -10.539 1 96.69 127 LEU B N 1
ATOM 3862 C CA . LEU B 1 127 ? 1.1 22.234 -11.555 1 96.69 127 LEU B CA 1
ATOM 3863 C C . LEU B 1 127 ? 1.546 20.859 -11.086 1 96.69 127 LEU B C 1
ATOM 3865 O O . LEU B 1 127 ? 1.758 20.641 -9.891 1 96.69 127 LEU B O 1
ATOM 3869 N N . SER B 1 128 ? 1.645 20 -12.086 1 96.81 128 SER B N 1
ATOM 3870 C CA . SER B 1 128 ? 2.074 18.641 -11.773 1 96.81 128 SER B CA 1
ATOM 3871 C C . SER B 1 128 ? 3.545 18.609 -11.367 1 96.81 128 SER B C 1
ATOM 3873 O O . SER B 1 128 ? 4.406 19.109 -12.094 1 96.81 128 SER B O 1
ATOM 3875 N N . ARG B 1 129 ? 3.859 18.125 -10.133 1 97.44 129 ARG B N 1
ATOM 3876 C CA . ARG B 1 129 ? 5.219 17.953 -9.625 1 97.44 129 ARG B CA 1
ATOM 3877 C C . ARG B 1 129 ? 5.473 16.516 -9.18 1 97.44 129 ARG B C 1
ATOM 3879 O O . ARG B 1 129 ? 4.547 15.828 -8.758 1 97.44 129 ARG B O 1
ATOM 3886 N N . ARG B 1 130 ? 6.73 16.094 -9.359 1 95.88 130 ARG B N 1
ATOM 3887 C CA . ARG B 1 130 ? 7.121 14.75 -8.914 1 95.88 130 ARG B CA 1
ATOM 3888 C C . ARG B 1 130 ? 7.555 14.766 -7.453 1 95.88 130 ARG B C 1
ATOM 3890 O O . ARG B 1 130 ? 8.359 15.609 -7.047 1 95.88 130 ARG B O 1
ATOM 3897 N N . PHE B 1 131 ? 7.004 13.891 -6.676 1 96.94 131 PHE B N 1
ATOM 3898 C CA . PHE B 1 131 ? 7.355 13.758 -5.266 1 96.94 131 PHE B CA 1
ATOM 3899 C C . PHE B 1 131 ? 7.992 12.398 -4.992 1 96.94 131 PHE B C 1
ATOM 3901 O O . PHE B 1 131 ? 7.594 11.391 -5.57 1 96.94 131 PHE B O 1
ATOM 3908 N N . VAL B 1 132 ? 9.031 12.406 -4.191 1 95 132 VAL B N 1
ATOM 3909 C CA . VAL B 1 132 ? 9.711 11.18 -3.791 1 95 132 VAL B CA 1
ATOM 3910 C C . VAL B 1 132 ? 9.844 11.133 -2.271 1 95 132 VAL B C 1
ATOM 3912 O O . VAL B 1 132 ? 10.445 12.023 -1.67 1 95 132 VAL B O 1
ATOM 3915 N N . LEU B 1 133 ? 9.195 10.172 -1.661 1 95.94 133 LEU B N 1
ATOM 3916 C CA . LEU B 1 133 ? 9.297 9.914 -0.228 1 95.94 133 LEU B CA 1
ATOM 3917 C C . LEU B 1 133 ? 10.219 8.727 0.047 1 95.94 133 LEU B C 1
ATOM 3919 O O . LEU B 1 133 ? 9.969 7.617 -0.426 1 95.94 133 LEU B O 1
ATOM 3923 N N . LEU B 1 134 ? 11.297 8.977 0.739 1 91.44 134 LEU B N 1
ATOM 3924 C CA . LEU B 1 134 ? 12.289 7.945 1.021 1 91.44 134 LEU B CA 1
ATOM 3925 C C . LEU B 1 134 ? 12.32 7.613 2.51 1 91.44 134 LEU B C 1
ATOM 3927 O O . LEU B 1 134 ? 12.719 8.445 3.326 1 91.44 134 LEU B O 1
ATOM 3931 N N . GLU B 1 135 ? 11.961 6.465 2.842 1 87.81 135 GLU B N 1
ATOM 3932 C CA . GLU B 1 135 ? 11.93 6.027 4.234 1 87.81 135 GLU B CA 1
ATOM 3933 C C . GLU B 1 135 ? 13.336 5.98 4.832 1 87.81 135 GLU B C 1
ATOM 3935 O O . GLU B 1 135 ? 13.547 6.402 5.973 1 87.81 135 GLU B O 1
ATOM 3940 N N . ARG B 1 136 ? 14.273 5.578 4.102 1 80.44 136 ARG B N 1
ATOM 3941 C CA . ARG B 1 136 ? 15.633 5.402 4.594 1 80.44 136 ARG B CA 1
ATOM 3942 C C . ARG B 1 136 ? 16.25 6.742 4.992 1 80.44 136 ARG B C 1
ATOM 3944 O O . ARG B 1 136 ? 16.969 6.828 5.988 1 80.44 136 ARG B O 1
ATOM 3951 N N . GLU B 1 137 ? 15.945 7.73 4.156 1 84.56 137 GLU B N 1
ATOM 3952 C CA . GLU B 1 137 ? 16.516 9.055 4.398 1 84.56 137 GLU B CA 1
ATOM 3953 C C . GLU B 1 137 ? 15.602 9.891 5.293 1 84.56 137 GLU B C 1
ATOM 3955 O O . GLU B 1 137 ? 16.031 10.898 5.855 1 84.56 137 GLU B O 1
ATOM 3960 N N . GLY B 1 138 ? 14.383 9.445 5.414 1 90.94 138 GLY B N 1
ATOM 3961 C CA . GLY B 1 138 ? 13.414 10.242 6.16 1 90.94 138 GLY B CA 1
ATOM 3962 C C . GLY B 1 138 ? 13.148 11.602 5.531 1 90.94 138 GLY B C 1
ATOM 3963 O O . GLY B 1 138 ? 13.156 12.617 6.223 1 90.94 138 GLY B O 1
ATOM 3964 N N . THR B 1 139 ? 13.008 11.562 4.203 1 94.62 139 THR B N 1
ATOM 3965 C CA . THR B 1 139 ? 12.836 12.844 3.527 1 94.62 139 THR B CA 1
ATOM 3966 C C . THR B 1 139 ? 11.734 12.758 2.471 1 94.62 139 THR B C 1
ATOM 3968 O O . THR B 1 139 ? 11.492 11.688 1.908 1 94.62 139 THR B O 1
ATOM 3971 N N . LEU B 1 140 ? 11.047 13.82 2.301 1 97.25 140 LEU B N 1
ATOM 3972 C CA . LEU B 1 140 ? 10.148 14.078 1.183 1 97.25 140 LEU B CA 1
ATOM 3973 C C . LEU B 1 140 ? 10.734 15.117 0.233 1 97.25 140 LEU B C 1
ATOM 3975 O O . LEU B 1 140 ? 11.031 16.234 0.642 1 97.25 140 LEU B O 1
ATOM 3979 N N . LYS B 1 141 ? 10.93 14.719 -0.997 1 96.19 141 LYS B N 1
ATOM 3980 C CA . LYS B 1 141 ? 11.469 15.609 -2.02 1 96.19 141 LYS B CA 1
ATOM 3981 C C . LYS B 1 141 ? 10.445 15.867 -3.121 1 96.19 141 LYS B C 1
ATOM 3983 O O . LYS B 1 141 ? 9.578 15.031 -3.377 1 96.19 141 LYS B O 1
ATOM 3988 N N . TYR B 1 142 ? 10.469 17.078 -3.613 1 95.88 142 TYR B N 1
ATOM 3989 C CA . TYR B 1 142 ? 9.68 17.25 -4.832 1 95.88 142 TYR B CA 1
ATOM 3990 C C . TYR B 1 142 ? 10.5 17.938 -5.914 1 95.88 142 TYR B C 1
ATOM 3992 O O . TYR B 1 142 ? 11.484 18.625 -5.617 1 95.88 142 TYR B O 1
ATOM 4000 N N . PHE B 1 143 ? 10.133 17.594 -7.18 1 95.56 143 PHE B N 1
ATOM 4001 C CA . PHE B 1 143 ? 10.812 18.047 -8.391 1 95.56 143 PHE B CA 1
ATOM 4002 C C . PHE B 1 143 ? 9.852 18.812 -9.297 1 95.56 143 PHE B C 1
ATOM 4004 O O . PHE B 1 143 ? 8.664 18.5 -9.352 1 95.56 143 PHE B O 1
ATOM 4011 N N . THR B 1 144 ? 10.344 19.766 -10 1 92.62 144 THR B N 1
ATOM 4012 C CA . THR B 1 144 ? 9.516 20.625 -10.844 1 92.62 144 THR B CA 1
ATOM 4013 C C . THR B 1 144 ? 9.039 19.859 -12.078 1 92.62 144 THR B C 1
ATOM 4015 O O . THR B 1 144 ? 8.008 20.203 -12.664 1 92.62 144 THR B O 1
ATOM 4018 N N . LYS B 1 145 ? 9.836 18.953 -12.523 1 87.38 145 LYS B N 1
ATOM 4019 C CA . LYS B 1 145 ? 9.469 18.094 -13.648 1 87.38 145 LYS B CA 1
ATOM 4020 C C . LYS B 1 145 ? 9.93 16.656 -13.422 1 87.38 145 LYS B C 1
ATOM 4022 O O . LYS B 1 145 ? 10.75 16.391 -12.547 1 87.38 145 LYS B O 1
ATOM 4027 N N . TYR B 1 146 ? 9.391 15.781 -14.164 1 82.56 146 TYR B N 1
ATOM 4028 C CA . TYR B 1 146 ? 9.625 14.352 -14 1 82.56 146 TYR B CA 1
ATOM 4029 C C . TYR B 1 146 ? 11.102 14.023 -14.18 1 82.56 146 TYR B C 1
ATOM 4031 O O . TYR B 1 146 ? 11.648 13.188 -13.461 1 82.56 146 TYR B O 1
ATOM 4039 N N . ASP B 1 147 ? 11.789 14.703 -15.047 1 83.62 147 ASP B N 1
ATOM 4040 C CA . ASP B 1 147 ? 13.164 14.352 -15.375 1 83.62 147 ASP B CA 1
ATOM 4041 C C . ASP B 1 147 ? 14.148 15.336 -14.742 1 83.62 147 ASP B C 1
ATOM 4043 O O . ASP B 1 147 ? 15.32 15.391 -15.133 1 83.62 147 ASP B O 1
ATOM 4047 N N . ALA B 1 148 ? 13.633 16.078 -13.742 1 88.19 148 ALA B N 1
ATOM 4048 C CA . ALA B 1 148 ? 14.523 17.031 -13.078 1 88.19 148 ALA B CA 1
ATOM 4049 C C . ALA B 1 148 ? 15.625 16.297 -12.305 1 88.19 148 ALA B C 1
ATOM 4051 O O . ALA B 1 148 ? 15.359 15.289 -11.641 1 88.19 148 ALA B O 1
ATOM 4052 N N . LYS B 1 149 ? 16.812 16.719 -12.406 1 84.38 149 LYS B N 1
ATOM 4053 C CA . LYS B 1 149 ? 17.969 16.078 -11.773 1 84.38 149 LYS B CA 1
ATOM 4054 C C . LYS B 1 149 ? 18.062 16.438 -10.297 1 84.38 149 LYS B C 1
ATOM 4056 O O . LYS B 1 149 ? 18.406 15.594 -9.469 1 84.38 149 LYS B O 1
ATOM 4061 N N . GLU B 1 150 ? 17.672 17.703 -9.969 1 92.12 150 GLU B N 1
ATOM 4062 C CA . GLU B 1 150 ? 17.766 18.156 -8.586 1 92.12 150 GLU B CA 1
ATOM 4063 C C . GLU B 1 150 ? 16.375 18.516 -8.031 1 92.12 150 GLU B C 1
ATOM 4065 O O . GLU B 1 150 ? 15.539 19.078 -8.742 1 92.12 150 GLU B O 1
ATOM 4070 N N . PRO B 1 151 ? 16.219 18.109 -6.793 1 94.44 151 PRO B N 1
ATOM 4071 C CA . PRO B 1 151 ? 14.938 18.453 -6.188 1 94.44 151 PRO B CA 1
ATOM 4072 C C . PRO B 1 151 ? 14.805 19.953 -5.902 1 94.44 151 PRO B C 1
ATOM 4074 O O . PRO B 1 151 ? 15.805 20.625 -5.641 1 94.44 151 PRO B O 1
ATOM 4077 N N . LYS B 1 152 ? 13.609 20.438 -6.062 1 95.06 152 LYS B N 1
ATOM 4078 C CA . LYS B 1 152 ? 13.328 21.828 -5.695 1 95.06 152 LYS B CA 1
ATOM 4079 C C . LYS B 1 152 ? 13.344 22.016 -4.184 1 95.06 152 LYS B C 1
ATOM 4081 O O . LYS B 1 152 ? 13.727 23.078 -3.686 1 95.06 152 LYS B O 1
ATOM 4086 N N . ALA B 1 153 ? 12.969 20.938 -3.439 1 94.75 153 ALA B N 1
ATOM 4087 C CA . ALA B 1 153 ? 12.984 20.969 -1.979 1 94.75 153 ALA B CA 1
ATOM 4088 C C . ALA B 1 153 ? 13.227 19.578 -1.399 1 94.75 153 ALA B C 1
ATOM 4090 O O . ALA B 1 153 ? 12.828 18.578 -1.994 1 94.75 153 ALA B O 1
ATOM 4091 N N . VAL B 1 154 ? 13.961 19.562 -0.364 1 95.62 154 VAL B N 1
ATOM 4092 C CA . VAL B 1 154 ? 14.188 18.375 0.451 1 95.62 154 VAL B CA 1
ATOM 4093 C C . VAL B 1 154 ? 13.68 18.625 1.87 1 95.62 154 VAL B C 1
ATOM 4095 O O . VAL B 1 154 ? 14.258 19.406 2.621 1 95.62 154 VAL B O 1
ATOM 4098 N N . ILE B 1 155 ? 12.648 17.906 2.246 1 96.88 155 ILE B N 1
ATOM 4099 C CA . ILE B 1 155 ? 11.977 18.156 3.516 1 96.88 155 ILE B CA 1
ATOM 4100 C C . ILE B 1 155 ? 12.164 16.953 4.445 1 96.88 155 ILE B C 1
ATOM 4102 O O . ILE B 1 155 ? 11.852 15.82 4.078 1 96.88 155 ILE B O 1
ATOM 4106 N N . LYS B 1 156 ? 12.617 17.234 5.617 1 95.19 156 LYS B N 1
ATOM 4107 C CA . LYS B 1 156 ? 12.719 16.172 6.609 1 95.19 156 LYS B CA 1
ATOM 4108 C C . LYS B 1 156 ? 11.336 15.773 7.137 1 95.19 156 LYS B C 1
ATOM 4110 O O . LYS B 1 156 ? 10.547 16.641 7.512 1 95.19 156 LYS B O 1
ATOM 4115 N N . VAL B 1 157 ? 11.109 14.508 7.191 1 94.5 157 VAL B N 1
ATOM 4116 C CA . VAL B 1 157 ? 9.766 14.016 7.469 1 94.5 157 VAL B CA 1
ATOM 4117 C C . VAL B 1 157 ? 9.391 14.32 8.922 1 94.5 157 VAL B C 1
ATOM 4119 O O . VAL B 1 157 ? 8.211 14.477 9.242 1 94.5 157 VAL B O 1
ATOM 4122 N N . ASP B 1 158 ? 10.344 14.422 9.781 1 91.25 158 ASP B N 1
ATOM 4123 C CA . ASP B 1 158 ? 10.07 14.68 11.188 1 91.25 158 ASP B CA 1
ATOM 4124 C C . ASP B 1 158 ? 9.555 16.109 11.398 1 91.25 158 ASP B C 1
ATOM 4126 O O . ASP B 1 158 ? 9 16.422 12.445 1 91.25 158 ASP B O 1
ATOM 4130 N N . SER B 1 159 ? 9.703 16.953 10.398 1 92.06 159 SER B N 1
ATOM 4131 C CA . SER B 1 159 ? 9.227 18.344 10.5 1 92.06 159 SER B CA 1
ATOM 4132 C C . SER B 1 159 ? 7.891 18.516 9.797 1 92.06 159 SER B C 1
ATOM 4134 O O . SER B 1 159 ? 7.293 19.594 9.852 1 92.06 159 SER B O 1
ATOM 4136 N N . ILE B 1 160 ? 7.398 17.5 9.227 1 96.06 160 ILE B N 1
ATOM 4137 C CA . ILE B 1 160 ? 6.242 17.609 8.352 1 96.06 160 ILE B CA 1
ATOM 4138 C C . ILE B 1 160 ? 4.961 17.375 9.148 1 96.06 160 ILE B C 1
ATOM 4140 O O . ILE B 1 160 ? 4.914 16.5 10.023 1 96.06 160 ILE B O 1
ATOM 4144 N N . ASN B 1 161 ? 4.008 18.188 8.922 1 97 161 ASN B N 1
ATOM 4145 C CA . ASN B 1 161 ? 2.613 17.859 9.211 1 97 161 ASN B CA 1
ATOM 4146 C C . ASN B 1 161 ? 1.773 17.812 7.941 1 97 161 ASN B C 1
ATOM 4148 O O . ASN B 1 161 ? 2.119 18.438 6.938 1 97 161 ASN B O 1
ATOM 4152 N N . ALA B 1 162 ? 0.785 16.953 7.934 1 98.19 162 ALA B N 1
ATOM 4153 C CA . ALA B 1 162 ? -0.11 16.828 6.785 1 98.19 162 ALA B CA 1
ATOM 4154 C C . ALA B 1 162 ? -1.567 16.766 7.23 1 98.19 162 ALA B C 1
ATOM 4156 O O . ALA B 1 162 ? -1.899 16.016 8.164 1 98.19 162 ALA B O 1
ATOM 4157 N N . THR B 1 163 ? -2.379 17.578 6.621 1 97.69 163 THR B N 1
ATOM 4158 C CA . THR B 1 163 ? -3.793 17.625 6.973 1 97.69 163 THR B CA 1
ATOM 4159 C C . THR B 1 163 ? -4.652 17.844 5.73 1 97.69 163 THR B C 1
ATOM 4161 O O . THR B 1 163 ? -4.336 18.688 4.891 1 97.69 163 THR B O 1
ATOM 4164 N N . PHE B 1 164 ? -5.715 17.062 5.629 1 98.44 164 PHE B N 1
ATOM 4165 C CA . PHE B 1 164 ? -6.629 17.25 4.508 1 98.44 164 PHE B CA 1
ATOM 4166 C C . PHE B 1 164 ? -7.434 18.531 4.684 1 98.44 164 PHE B C 1
ATOM 4168 O O . PHE B 1 164 ? -8.008 18.781 5.746 1 98.44 164 PHE B O 1
ATOM 4175 N N . GLN B 1 165 ? -7.402 19.375 3.613 1 97.62 165 GLN B N 1
ATOM 4176 C CA . GLN B 1 165 ? -8.102 20.656 3.598 1 97.62 165 GLN B CA 1
ATOM 4177 C C . GLN B 1 165 ? -8.852 20.859 2.285 1 97.62 165 GLN B C 1
ATOM 4179 O O . GLN B 1 165 ? -8.586 21.812 1.551 1 97.62 165 GLN B O 1
ATOM 4184 N N . PRO B 1 166 ? -9.922 20.062 2.043 1 97.81 166 PRO B N 1
ATOM 4185 C CA . PRO B 1 166 ? -10.594 20.141 0.744 1 97.81 166 PRO B CA 1
ATOM 4186 C C . PRO B 1 166 ? -11.273 21.484 0.512 1 97.81 166 PRO B C 1
ATOM 4188 O O . PRO B 1 166 ? -11.195 22.047 -0.586 1 97.81 166 PRO B O 1
ATOM 4191 N N . GLU B 1 167 ? -11.945 22.047 1.496 1 96.62 167 GLU B N 1
ATOM 4192 C CA . GLU B 1 167 ? -12.656 23.297 1.34 1 96.62 167 GLU B CA 1
ATOM 4193 C C . GLU B 1 167 ? -11.695 24.453 1.095 1 96.62 167 GLU B C 1
ATOM 4195 O O . GLU B 1 167 ? -11.914 25.281 0.203 1 96.62 167 GLU B O 1
ATOM 4200 N N . LYS B 1 168 ? -10.672 24.516 1.858 1 96.69 168 LYS B N 1
ATOM 4201 C CA . LYS B 1 168 ? -9.664 25.562 1.743 1 96.69 168 LYS B CA 1
ATOM 4202 C C . LYS B 1 168 ? -8.992 25.531 0.375 1 96.69 168 LYS B C 1
ATOM 4204 O O . LYS B 1 168 ? -8.797 26.578 -0.251 1 96.69 168 LYS B O 1
ATOM 4209 N N . ILE B 1 169 ? -8.672 24.344 -0.102 1 97.5 169 ILE B N 1
ATOM 4210 C CA . ILE B 1 169 ? -7.898 24.141 -1.322 1 97.5 169 ILE B CA 1
ATOM 4211 C C . ILE B 1 169 ? -8.836 24.125 -2.529 1 97.5 169 ILE B C 1
ATOM 4213 O O . ILE B 1 169 ? -8.414 24.406 -3.654 1 97.5 169 ILE B O 1
ATOM 4217 N N . GLY B 1 170 ? -10.109 23.891 -2.295 1 96.88 170 GLY B N 1
ATOM 4218 C CA . GLY B 1 170 ? -11.062 23.828 -3.387 1 96.88 170 GLY B CA 1
ATOM 4219 C C . GLY B 1 170 ? -11 22.531 -4.168 1 96.88 170 GLY B C 1
ATOM 4220 O O . GLY B 1 170 ? -11.234 22.516 -5.379 1 96.88 170 GLY B O 1
ATOM 4221 N N . ASN B 1 171 ? -10.5 21.484 -3.629 1 97.62 171 ASN B N 1
ATOM 4222 C CA . ASN B 1 171 ? -10.414 20.125 -4.18 1 97.62 171 ASN B CA 1
ATOM 4223 C C . ASN B 1 171 ? -10.734 19.078 -3.129 1 97.62 171 ASN B C 1
ATOM 4225 O O . ASN B 1 171 ? -10.18 19.094 -2.027 1 97.62 171 ASN B O 1
ATOM 4229 N N . PRO B 1 172 ? -11.617 18.141 -3.41 1 97.81 172 PRO B N 1
ATOM 4230 C CA . PRO B 1 172 ? -12.023 17.156 -2.418 1 97.81 172 PRO B CA 1
ATOM 4231 C C . PRO B 1 172 ? -10.852 16.312 -1.916 1 97.81 172 PRO B C 1
ATOM 4233 O O . PRO B 1 172 ? -10.938 15.703 -0.845 1 97.81 172 PRO B O 1
ATOM 4236 N N . ASN B 1 173 ? -9.742 16.312 -2.676 1 98.44 173 ASN B N 1
ATOM 4237 C CA . ASN B 1 173 ? -8.562 15.539 -2.309 1 98.44 173 ASN B CA 1
ATOM 4238 C C . ASN B 1 173 ? -7.391 16.438 -1.935 1 98.44 173 ASN B C 1
ATOM 4240 O O . ASN B 1 173 ? -6.23 16.062 -2.105 1 98.44 173 ASN B O 1
ATOM 4244 N N . GLY B 1 174 ? -7.711 17.609 -1.51 1 98.69 174 GLY B N 1
ATOM 4245 C CA . GLY B 1 174 ? -6.676 18.578 -1.188 1 98.69 174 GLY B CA 1
ATOM 4246 C C . GLY B 1 174 ? -5.98 18.297 0.131 1 98.69 174 GLY B C 1
ATOM 4247 O O . GLY B 1 174 ? -6.641 18.109 1.156 1 98.69 174 GLY B O 1
ATOM 4248 N N . LEU B 1 175 ? -4.672 18.219 0.099 1 98.81 175 LEU B N 1
ATOM 4249 C CA . LEU B 1 175 ? -3.818 17.969 1.254 1 98.81 175 LEU B CA 1
ATOM 4250 C C . LEU B 1 175 ? -2.873 19.141 1.507 1 98.81 175 LEU B C 1
ATOM 4252 O O . LEU B 1 175 ? -2.209 19.609 0.585 1 98.81 175 LEU B O 1
ATOM 4256 N N . GLN B 1 176 ? -2.893 19.641 2.703 1 98.69 176 GLN B N 1
ATOM 4257 C CA . GLN B 1 176 ? -1.946 20.672 3.107 1 98.69 176 GLN B CA 1
ATOM 4258 C C . GLN B 1 176 ? -0.768 20.078 3.869 1 98.69 176 GLN B C 1
ATOM 4260 O O . GLN B 1 176 ? -0.957 19.359 4.859 1 98.69 176 GLN B O 1
ATOM 4265 N N . ILE B 1 177 ? 0.353 20.312 3.377 1 98.44 177 ILE B N 1
ATOM 4266 C CA . ILE B 1 177 ? 1.588 19.891 4.027 1 98.44 177 ILE B CA 1
ATOM 4267 C C . ILE B 1 177 ? 2.303 21.109 4.617 1 98.44 177 ILE B C 1
ATOM 4269 O O . ILE B 1 177 ? 2.482 22.125 3.943 1 98.44 177 ILE B O 1
ATOM 4273 N N . THR B 1 178 ? 2.621 21.047 5.871 1 97.5 178 THR B N 1
ATOM 4274 C CA . THR B 1 178 ? 3.369 22.109 6.531 1 97.5 178 THR B CA 1
ATOM 4275 C C . THR B 1 178 ? 4.695 21.578 7.07 1 97.5 178 THR B C 1
ATOM 4277 O O . THR B 1 178 ? 4.789 20.422 7.492 1 97.5 178 THR B O 1
ATOM 4280 N N . TYR B 1 179 ? 5.648 22.359 6.941 1 95.5 179 TYR B N 1
ATOM 4281 C CA . TYR B 1 179 ? 6.953 22 7.492 1 95.5 179 TYR B CA 1
ATOM 4282 C C . TYR B 1 179 ? 7.742 23.25 7.875 1 95.5 179 TYR B C 1
ATOM 4284 O O . TYR B 1 179 ? 7.402 24.359 7.453 1 95.5 179 TYR B O 1
ATOM 4292 N N . LEU B 1 180 ? 8.742 23.047 8.703 1 89.12 180 LEU B N 1
ATOM 4293 C CA . LEU B 1 180 ? 9.562 24.172 9.156 1 89.12 180 LEU B CA 1
ATOM 4294 C C . LEU B 1 180 ? 10.711 24.438 8.195 1 89.12 180 LEU B C 1
ATOM 4296 O O . LEU B 1 180 ? 11.445 23.516 7.828 1 89.12 180 LEU B O 1
ATOM 4300 N N . LYS B 1 181 ? 10.766 25.609 7.648 1 87.88 181 LYS B N 1
ATOM 4301 C CA . LYS B 1 181 ? 11.867 26.094 6.82 1 87.88 181 LYS B CA 1
ATOM 4302 C C . LYS B 1 181 ? 12.422 27.406 7.359 1 87.88 181 LYS B C 1
ATOM 4304 O O . LYS B 1 181 ? 11.727 28.422 7.371 1 87.88 181 LYS B O 1
ATOM 4309 N N . ASP B 1 182 ? 13.664 27.438 7.715 1 82.88 182 ASP B N 1
ATOM 4310 C CA . ASP B 1 182 ? 14.32 28.625 8.242 1 82.88 182 ASP B CA 1
ATOM 4311 C C . ASP B 1 182 ? 13.516 29.234 9.391 1 82.88 182 ASP B C 1
ATOM 4313 O O . ASP B 1 182 ? 13.227 30.438 9.391 1 82.88 182 ASP B O 1
ATOM 4317 N N . TYR B 1 183 ? 12.922 28.438 10.297 1 79.56 183 TYR B N 1
ATOM 4318 C CA . TYR B 1 183 ? 12.242 28.812 11.531 1 79.56 183 TYR B CA 1
ATOM 4319 C C . TYR B 1 183 ? 10.836 29.328 11.258 1 79.56 183 TYR B C 1
ATOM 4321 O O . TYR B 1 183 ? 10.18 29.859 12.148 1 79.56 183 TYR B O 1
ATOM 4329 N N . SER B 1 184 ? 10.484 29.188 9.992 1 88.12 184 SER B N 1
ATOM 4330 C CA . SER B 1 184 ? 9.117 29.547 9.633 1 88.12 184 SER B CA 1
ATOM 4331 C C . SER B 1 184 ? 8.352 28.359 9.055 1 88.12 184 SER B C 1
ATOM 4333 O O . SER B 1 184 ? 8.945 27.5 8.414 1 88.12 184 SER B O 1
ATOM 4335 N N . THR B 1 185 ? 7.082 28.422 9.336 1 92.62 185 THR B N 1
ATOM 4336 C CA . THR B 1 185 ? 6.25 27.344 8.805 1 92.62 185 THR B CA 1
ATOM 4337 C C . THR B 1 185 ? 5.934 27.578 7.332 1 92.62 185 THR B C 1
ATOM 4339 O O . THR B 1 185 ? 5.43 28.641 6.965 1 92.62 185 THR B O 1
ATOM 4342 N N . ARG B 1 186 ? 6.305 26.656 6.551 1 95.75 186 ARG B N 1
ATOM 4343 C CA . ARG B 1 186 ? 5.992 26.672 5.129 1 95.75 186 ARG B CA 1
ATOM 4344 C C . ARG B 1 186 ? 4.77 25.812 4.82 1 95.75 186 ARG B C 1
ATOM 4346 O O . ARG B 1 186 ? 4.676 24.672 5.27 1 95.75 186 ARG B O 1
ATOM 4353 N N . ASN B 1 187 ? 3.777 26.453 4.098 1 97.31 187 ASN B N 1
ATOM 4354 C CA . ASN B 1 187 ? 2.596 25.719 3.648 1 97.31 187 ASN B CA 1
ATOM 4355 C C . ASN B 1 187 ? 2.742 25.25 2.207 1 97.31 187 ASN B C 1
ATOM 4357 O O . ASN B 1 187 ? 3.199 26 1.344 1 97.31 187 ASN B O 1
ATOM 4361 N N . MET B 1 188 ? 2.455 24.031 2.004 1 97.56 188 MET B N 1
ATOM 4362 C CA . MET B 1 188 ? 2.369 23.438 0.667 1 97.56 188 MET B CA 1
ATOM 4363 C C . MET B 1 188 ? 1.012 22.781 0.447 1 97.56 188 MET B C 1
ATOM 4365 O O . MET B 1 188 ? 0.511 22.078 1.323 1 97.56 188 MET B O 1
ATOM 4369 N N . PHE B 1 189 ? 0.42 23.094 -0.694 1 98.56 189 PHE B N 1
ATOM 4370 C CA . PHE B 1 189 ? -0.9 22.562 -1.012 1 98.56 189 PHE B CA 1
ATOM 4371 C C . PHE B 1 189 ? -0.833 21.641 -2.221 1 98.56 189 PHE B C 1
ATOM 4373 O O . PHE B 1 189 ? -0.39 22.047 -3.297 1 98.56 189 PHE B O 1
ATOM 4380 N N . VAL B 1 190 ? -1.317 20.391 -2.01 1 98.69 190 VAL B N 1
ATOM 4381 C CA . VAL B 1 190 ? -1.243 19.406 -3.09 1 98.69 190 VAL B CA 1
ATOM 4382 C C . VAL B 1 190 ? -2.568 18.656 -3.201 1 98.69 190 VAL B C 1
ATOM 4384 O O . VAL B 1 190 ? -3.391 18.703 -2.283 1 98.69 190 VAL B O 1
ATOM 4387 N N . TYR B 1 191 ? -2.83 18.094 -4.352 1 98.75 191 TYR B N 1
ATOM 4388 C CA . TYR B 1 191 ? -3.932 17.141 -4.5 1 98.75 191 TYR B CA 1
ATOM 4389 C C . TYR B 1 191 ? -3.633 16.125 -5.59 1 98.75 191 TYR B C 1
ATOM 4391 O O . TYR B 1 191 ? -2.646 16.25 -6.32 1 98.75 191 TYR B O 1
ATOM 4399 N N . HIS B 1 192 ? -4.234 15.062 -5.57 1 98.44 192 HIS B N 1
ATOM 4400 C CA . HIS B 1 192 ? -4.297 14.086 -6.656 1 98.44 192 HIS B CA 1
ATOM 4401 C C . HIS B 1 192 ? -5.734 13.852 -7.105 1 98.44 192 HIS B C 1
ATOM 4403 O O . HIS B 1 192 ? -6.66 13.938 -6.297 1 98.44 192 HIS B O 1
ATOM 4409 N N . GLU B 1 193 ? -5.91 13.633 -8.383 1 96.94 193 GLU B N 1
ATOM 4410 C CA . GLU B 1 193 ? -7.262 13.406 -8.891 1 96.94 193 GLU B CA 1
ATOM 4411 C C . GLU B 1 193 ? -7.871 12.141 -8.289 1 96.94 193 GLU B C 1
ATOM 4413 O O . GLU B 1 193 ? -9.086 12.07 -8.078 1 96.94 193 GLU B O 1
ATOM 4418 N N . ASN B 1 194 ? -7.031 11.211 -8.055 1 94.88 194 ASN B N 1
ATOM 4419 C CA . ASN B 1 194 ? -7.461 9.945 -7.461 1 94.88 194 ASN B CA 1
ATOM 4420 C C . ASN B 1 194 ? -7.391 9.992 -5.938 1 94.88 194 ASN B C 1
ATOM 4422 O O . ASN B 1 194 ? -6.312 10.172 -5.367 1 94.88 194 ASN B O 1
ATOM 4426 N N . GLY B 1 195 ? -8.516 9.773 -5.277 1 96.44 195 GLY B N 1
ATOM 4427 C CA . GLY B 1 195 ? -8.586 9.812 -3.824 1 96.44 195 GLY B CA 1
ATOM 4428 C C . GLY B 1 195 ? -7.707 8.781 -3.154 1 96.44 195 GLY B C 1
ATOM 4429 O O . GLY B 1 195 ? -7.133 9.031 -2.094 1 96.44 195 GLY B O 1
ATOM 4430 N N . LYS B 1 196 ? -7.566 7.633 -3.738 1 94.62 196 LYS B N 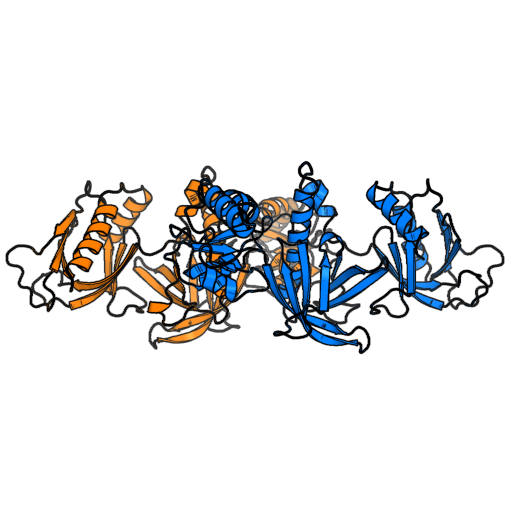1
ATOM 4431 C CA . LYS B 1 196 ? -6.723 6.586 -3.172 1 94.62 196 LYS B CA 1
ATOM 4432 C C . LYS B 1 196 ? -5.258 7.012 -3.158 1 94.62 196 LYS B C 1
ATOM 4434 O O . LYS B 1 196 ? -4.543 6.77 -2.182 1 94.62 196 LYS B O 1
ATOM 4439 N N . GLU B 1 197 ? -4.84 7.703 -4.219 1 95.5 197 GLU B N 1
ATOM 4440 C CA . GLU B 1 197 ? -3.445 8.109 -4.336 1 95.5 197 GLU B CA 1
ATOM 4441 C C . GLU B 1 197 ? -3.08 9.133 -3.264 1 95.5 197 GLU B C 1
ATOM 4443 O O . GLU B 1 197 ? -2.031 9.023 -2.623 1 95.5 197 GLU B O 1
ATOM 4448 N N . ILE B 1 198 ? -3.904 10.109 -3.062 1 98.19 198 ILE B N 1
ATOM 4449 C CA . ILE B 1 198 ? -3.578 11.164 -2.111 1 98.19 198 ILE B CA 1
ATOM 4450 C C . ILE B 1 198 ? -3.588 10.602 -0.692 1 98.19 198 ILE B C 1
ATOM 4452 O O . ILE B 1 198 ? -2.756 10.977 0.137 1 98.19 198 ILE B O 1
ATOM 4456 N N . VAL B 1 199 ? -4.535 9.68 -0.397 1 97.94 199 VAL B N 1
ATOM 4457 C CA . VAL B 1 199 ? -4.598 9.078 0.93 1 97.94 199 VAL B CA 1
ATOM 4458 C C . VAL B 1 199 ? -3.402 8.156 1.136 1 97.94 199 VAL B C 1
ATOM 4460 O O . VAL B 1 199 ? -2.863 8.062 2.24 1 97.94 199 VAL B O 1
ATOM 4463 N N . ASP B 1 200 ? -2.971 7.484 0.09 1 95.81 200 ASP B N 1
ATOM 4464 C CA . ASP B 1 200 ? -1.769 6.664 0.165 1 95.81 200 ASP B CA 1
ATOM 4465 C C . ASP B 1 200 ? -0.54 7.512 0.481 1 95.81 200 ASP B C 1
ATOM 4467 O O . ASP B 1 200 ? 0.322 7.102 1.262 1 95.81 200 ASP B O 1
ATOM 4471 N N . TRP B 1 201 ? -0.451 8.664 -0.152 1 97.94 201 TRP B N 1
ATOM 4472 C CA . TRP B 1 201 ? 0.64 9.578 0.152 1 97.94 201 TRP B CA 1
ATOM 4473 C C . TRP B 1 201 ? 0.596 10.016 1.614 1 97.94 201 TRP B C 1
ATOM 4475 O O . TRP B 1 201 ? 1.623 10.023 2.297 1 97.94 201 TRP B O 1
ATOM 4485 N N . PHE B 1 202 ? -0.568 10.344 2.059 1 98.44 202 PHE B N 1
ATOM 4486 C CA . PHE B 1 202 ? -0.787 10.766 3.436 1 98.44 202 PHE B CA 1
ATOM 4487 C C . PHE B 1 202 ? -0.324 9.688 4.41 1 98.44 202 PHE B C 1
ATOM 4489 O O . PHE B 1 202 ? 0.448 9.969 5.332 1 98.44 202 PHE B O 1
ATOM 4496 N N . ASN B 1 203 ? -0.707 8.469 4.156 1 97 203 ASN B N 1
ATOM 4497 C CA . ASN B 1 203 ? -0.35 7.379 5.055 1 97 203 ASN B CA 1
ATOM 4498 C C . ASN B 1 203 ? 1.113 6.977 4.895 1 97 203 ASN B C 1
ATOM 4500 O O . ASN B 1 203 ? 1.738 6.504 5.844 1 97 203 ASN B O 1
ATOM 4504 N N . ALA B 1 204 ? 1.633 7.184 3.689 1 96.25 204 ALA B N 1
ATOM 4505 C CA . ALA B 1 204 ? 3.062 6.938 3.51 1 96.25 204 ALA B CA 1
ATOM 4506 C C . ALA B 1 204 ? 3.891 7.887 4.371 1 96.25 204 ALA B C 1
ATOM 4508 O O . ALA B 1 204 ? 4.891 7.48 4.965 1 96.25 204 ALA B O 1
ATOM 4509 N N . ILE B 1 205 ? 3.482 9.125 4.418 1 97.69 205 ILE B N 1
ATOM 4510 C CA . ILE B 1 205 ? 4.156 10.094 5.27 1 97.69 205 ILE B CA 1
ATOM 4511 C C . ILE B 1 205 ? 4.082 9.641 6.727 1 97.69 205 ILE B C 1
ATOM 4513 O O . ILE B 1 205 ? 5.094 9.648 7.438 1 97.69 205 ILE B O 1
ATOM 4517 N N . ARG B 1 206 ? 2.947 9.188 7.129 1 97 206 ARG B N 1
ATOM 4518 C CA . ARG B 1 206 ? 2.744 8.711 8.492 1 97 206 ARG B CA 1
ATOM 4519 C C . ARG B 1 206 ? 3.615 7.496 8.781 1 97 206 ARG B C 1
ATOM 4521 O O . ARG B 1 206 ? 4.18 7.375 9.875 1 97 206 ARG B O 1
ATOM 4528 N N . ALA B 1 207 ? 3.721 6.637 7.797 1 94.19 207 ALA B N 1
ATOM 4529 C CA . ALA B 1 207 ? 4.543 5.438 7.957 1 94.19 207 ALA B CA 1
ATOM 4530 C C . ALA B 1 207 ? 6.008 5.801 8.164 1 94.19 207 ALA B C 1
ATOM 4532 O O . ALA B 1 207 ? 6.668 5.254 9.055 1 94.19 207 ALA B O 1
ATOM 4533 N N . VAL B 1 208 ? 6.504 6.695 7.355 1 94.25 208 VAL B N 1
ATOM 4534 C CA . VAL B 1 208 ? 7.902 7.102 7.449 1 94.25 208 VAL B CA 1
ATOM 4535 C C . VAL B 1 208 ? 8.141 7.848 8.758 1 94.25 208 VAL B C 1
ATOM 4537 O O . VAL B 1 208 ? 9.18 7.68 9.398 1 94.25 208 VAL B O 1
ATOM 4540 N N . GLN B 1 209 ? 7.168 8.625 9.18 1 95.75 209 GLN B N 1
ATOM 4541 C CA . GLN B 1 209 ? 7.262 9.305 10.461 1 95.75 209 GLN B CA 1
ATOM 4542 C C . GLN B 1 209 ? 7.336 8.305 11.609 1 95.75 209 GLN B C 1
ATOM 4544 O O . GLN B 1 209 ? 8.133 8.469 12.539 1 95.75 209 GLN B O 1
ATOM 4549 N N . LEU B 1 210 ? 6.484 7.34 11.562 1 93.31 210 LEU B N 1
ATOM 4550 C CA . LEU B 1 210 ? 6.477 6.32 12.609 1 93.31 210 LEU B CA 1
ATOM 4551 C C . LEU B 1 210 ? 7.82 5.602 12.672 1 93.31 210 LEU B C 1
ATOM 4553 O O . LEU B 1 210 ? 8.352 5.367 13.766 1 93.31 210 LEU B O 1
ATOM 4557 N N . HIS B 1 211 ? 8.289 5.289 11.539 1 89.38 211 HIS B N 1
ATOM 4558 C CA . HIS B 1 211 ? 9.594 4.641 11.484 1 89.38 211 HIS B CA 1
ATOM 4559 C C . HIS B 1 211 ? 10.672 5.523 12.109 1 89.38 211 HIS B C 1
ATOM 4561 O O . HIS B 1 211 ? 11.492 5.047 12.891 1 89.38 211 HIS B O 1
ATOM 4567 N N . TYR B 1 212 ? 10.68 6.738 11.734 1 90.38 212 TYR B N 1
ATOM 4568 C CA . TYR B 1 212 ? 11.625 7.703 12.289 1 90.38 212 TYR B CA 1
ATOM 4569 C C . TYR B 1 212 ? 11.531 7.75 13.805 1 90.38 212 TYR B C 1
ATOM 4571 O O . TYR B 1 212 ? 12.547 7.699 14.5 1 90.38 212 TYR B O 1
ATOM 4579 N N . LEU B 1 213 ? 10.352 7.781 14.328 1 92.12 213 LEU B N 1
ATOM 4580 C CA . LEU B 1 213 ? 10.117 7.91 15.766 1 92.12 213 LEU B CA 1
ATOM 4581 C C . LEU B 1 213 ? 10.523 6.633 16.5 1 92.12 213 LEU B C 1
ATOM 4583 O O . LEU B 1 213 ? 11.062 6.691 17.609 1 92.12 213 LEU B O 1
ATOM 4587 N N . LYS B 1 214 ? 10.242 5.516 15.875 1 89.44 214 LYS B N 1
ATOM 4588 C CA . LYS B 1 214 ? 10.617 4.242 16.484 1 89.44 214 LYS B CA 1
ATOM 4589 C C . LYS B 1 214 ? 12.133 4.125 16.625 1 89.44 214 LYS B C 1
ATOM 4591 O O . LYS B 1 214 ? 12.633 3.541 17.594 1 89.44 214 LYS B O 1
ATOM 4596 N N . VAL B 1 215 ? 12.852 4.68 15.688 1 85.19 215 VAL B N 1
ATOM 4597 C CA . VAL B 1 215 ? 14.312 4.668 15.727 1 85.19 215 VAL B CA 1
ATOM 4598 C C . VAL B 1 215 ? 14.805 5.684 16.766 1 85.19 215 VAL B C 1
ATOM 4600 O O . VAL B 1 215 ? 15.734 5.402 17.516 1 85.19 215 VAL B O 1
ATOM 4603 N N . ALA B 1 216 ? 14.195 6.785 16.797 1 87.31 216 ALA B N 1
ATOM 4604 C CA . ALA B 1 216 ? 14.602 7.859 17.703 1 87.31 216 ALA B CA 1
ATOM 4605 C C . ALA B 1 216 ? 14.234 7.527 19.156 1 87.31 216 ALA B C 1
ATOM 4607 O O . ALA B 1 216 ? 14.945 7.918 20.078 1 87.31 216 ALA B O 1
ATOM 4608 N N . PHE B 1 217 ? 13.141 6.738 19.312 1 90.56 217 PHE B N 1
ATOM 4609 C CA . PHE B 1 217 ? 12.656 6.383 20.641 1 90.56 217 PHE B CA 1
ATOM 4610 C C . PHE B 1 217 ? 12.367 4.891 20.719 1 90.56 217 PHE B C 1
ATOM 4612 O O . PHE B 1 217 ? 11.219 4.477 20.844 1 90.56 217 PHE B O 1
ATOM 4619 N N . PRO B 1 218 ? 13.352 4.004 20.875 1 89.38 218 PRO B N 1
ATOM 4620 C CA . PRO B 1 218 ? 13.188 2.549 20.828 1 89.38 218 PRO B CA 1
ATOM 4621 C C . PRO B 1 218 ? 12.344 2.012 21.969 1 89.38 218 PRO B C 1
ATOM 4623 O O . PRO B 1 218 ? 11.719 0.958 21.844 1 89.38 218 PRO B O 1
ATOM 4626 N N . GLY B 1 219 ? 12.188 2.715 22.984 1 90.94 219 GLY B N 1
ATOM 4627 C CA . GLY B 1 219 ? 11.422 2.227 24.125 1 90.94 219 GLY B CA 1
ATOM 4628 C C . GLY B 1 219 ? 9.977 2.682 24.109 1 90.94 219 GLY B C 1
ATOM 4629 O O . GLY B 1 219 ? 9.164 2.215 24.906 1 90.94 219 GLY B O 1
ATOM 4630 N N . ALA B 1 220 ? 9.602 3.439 23.094 1 93.06 220 ALA B N 1
ATOM 4631 C CA . ALA B 1 220 ? 8.242 3.984 23.047 1 93.06 220 ALA B CA 1
ATOM 4632 C C . ALA B 1 220 ? 7.273 2.986 22.422 1 93.06 220 ALA B C 1
ATOM 4634 O O . ALA B 1 220 ? 7.648 2.229 21.516 1 93.06 220 ALA B O 1
ATOM 4635 N N . THR B 1 221 ? 6.047 2.926 22.922 1 94.69 221 THR B N 1
ATOM 4636 C CA . THR B 1 221 ? 4.996 2.072 22.375 1 94.69 221 THR B CA 1
ATOM 4637 C C . THR B 1 221 ? 4.293 2.762 21.203 1 94.69 221 THR B C 1
ATOM 4639 O O . THR B 1 221 ? 4.387 3.982 21.047 1 94.69 221 THR B O 1
ATOM 4642 N N . ASP B 1 222 ? 3.607 1.991 20.406 1 91.88 222 ASP B N 1
ATOM 4643 C CA . ASP B 1 222 ? 2.811 2.537 19.312 1 91.88 222 ASP B CA 1
ATOM 4644 C C . ASP B 1 222 ? 1.781 3.539 19.828 1 91.88 222 ASP B C 1
ATOM 4646 O O . ASP B 1 222 ? 1.532 4.566 19.188 1 91.88 222 ASP B O 1
ATOM 4650 N N . ALA B 1 223 ? 1.258 3.26 20.969 1 92.5 223 ALA B N 1
ATOM 4651 C CA . ALA B 1 223 ? 0.23 4.117 21.547 1 92.5 223 ALA B CA 1
ATOM 4652 C C . ALA B 1 223 ? 0.788 5.5 21.875 1 92.5 223 ALA B C 1
ATOM 4654 O O . ALA B 1 223 ? 0.072 6.5 21.781 1 92.5 223 ALA B O 1
ATOM 4655 N N . GLU B 1 224 ? 2.035 5.57 22.109 1 92.69 224 GLU B N 1
ATOM 4656 C CA . GLU B 1 224 ? 2.688 6.832 22.438 1 92.69 224 GLU B CA 1
ATOM 4657 C C . GLU B 1 224 ? 3.102 7.586 21.172 1 92.69 224 GLU B C 1
ATOM 4659 O O . GLU B 1 224 ? 3.137 8.82 21.172 1 92.69 224 GLU B O 1
ATOM 4664 N N . LEU B 1 225 ? 3.385 6.809 20.141 1 94.12 225 LEU B N 1
ATOM 4665 C CA . LEU B 1 225 ? 4.004 7.402 18.953 1 94.12 225 LEU B CA 1
ATOM 4666 C C . LEU B 1 225 ? 2.947 7.859 17.953 1 94.12 225 LEU B C 1
ATOM 4668 O O . LEU B 1 225 ? 3.129 8.867 17.266 1 94.12 225 LEU B O 1
ATOM 4672 N N . VAL B 1 226 ? 1.831 7.207 17.891 1 93.5 226 VAL B N 1
ATOM 4673 C CA . VAL B 1 226 ? 0.824 7.414 16.859 1 93.5 226 VAL B CA 1
ATOM 4674 C C . VAL B 1 226 ? 0.284 8.844 16.953 1 93.5 226 VAL B C 1
ATOM 4676 O O . VAL B 1 226 ? 0.143 9.523 15.93 1 93.5 226 VAL B O 1
ATOM 4679 N N . PRO B 1 227 ? 0.121 9.391 18.188 1 90.31 227 PRO B N 1
ATOM 4680 C CA . PRO B 1 227 ? -0.391 10.758 18.281 1 90.31 227 PRO B CA 1
ATOM 4681 C C . PRO B 1 227 ? 0.616 11.797 17.797 1 90.31 227 PRO B C 1
ATOM 4683 O O . PRO B 1 227 ? 0.264 12.969 17.609 1 90.31 227 PRO B O 1
ATOM 4686 N N . LYS B 1 228 ? 1.792 11.383 17.516 1 91.19 228 LYS B N 1
ATOM 4687 C CA . LYS B 1 228 ? 2.85 12.32 17.141 1 91.19 228 LYS B CA 1
ATOM 4688 C C . LYS B 1 228 ? 3.049 12.336 15.625 1 91.19 228 LYS B C 1
ATOM 4690 O O . LYS B 1 228 ? 3.906 13.062 15.117 1 91.19 228 LYS B O 1
ATOM 4695 N N . LEU B 1 229 ? 2.301 11.57 14.938 1 95.62 229 LEU B N 1
ATOM 4696 C CA . LEU B 1 229 ? 2.438 11.555 13.484 1 95.62 229 LEU B CA 1
ATOM 4697 C C . LEU B 1 229 ? 1.795 12.789 12.859 1 95.62 229 LEU B C 1
ATOM 4699 O O . LEU B 1 229 ? 2.115 13.914 13.234 1 95.62 229 LEU B O 1
ATOM 4703 N N . THR B 1 230 ? 0.913 12.711 11.977 1 96.12 230 THR B N 1
ATOM 4704 C CA . THR B 1 230 ? 0.204 13.867 11.43 1 96.12 230 THR B CA 1
ATOM 4705 C C . THR B 1 230 ? -0.994 14.227 12.305 1 96.12 230 THR B C 1
ATOM 4707 O O . THR B 1 230 ? -1.521 13.375 13.023 1 96.12 230 THR B O 1
ATOM 4710 N N . ARG B 1 231 ? -1.328 15.5 12.305 1 93.56 231 ARG B N 1
ATOM 4711 C CA . ARG B 1 231 ? -2.436 15.953 13.141 1 93.56 231 ARG B CA 1
ATOM 4712 C C . ARG B 1 231 ? -3.268 17.016 12.414 1 93.56 231 ARG B C 1
ATOM 4714 O O . ARG B 1 231 ? -2.762 17.703 11.539 1 93.56 231 ARG B O 1
ATOM 4721 N N . ASN B 1 232 ? -4.469 17.047 12.82 1 95.69 232 ASN B N 1
ATOM 4722 C CA . ASN B 1 232 ? -5.332 18.109 12.344 1 95.69 232 ASN B CA 1
ATOM 4723 C C . ASN B 1 232 ? -5.078 19.422 13.094 1 95.69 232 ASN B C 1
ATOM 4725 O O . ASN B 1 232 ? -4.641 19.391 14.242 1 95.69 232 ASN B O 1
ATOM 4729 N N . PHE B 1 233 ? -5.344 20.5 12.375 1 97.06 233 PHE B N 1
ATOM 4730 C CA . PHE B 1 233 ? -5.309 21.781 13.062 1 97.06 233 PHE B CA 1
ATOM 4731 C C . PHE B 1 233 ? -6.414 21.859 14.109 1 97.06 233 PHE B C 1
ATOM 4733 O O . PHE B 1 233 ? -7.52 21.359 13.898 1 97.06 233 PHE B O 1
ATOM 4740 N N . LEU B 1 234 ? -6.098 22.5 15.227 1 96.88 234 LEU B N 1
ATOM 4741 C CA . LEU B 1 234 ? -7.09 22.641 16.281 1 96.88 234 LEU B CA 1
ATOM 4742 C C . LEU B 1 234 ? -8.227 23.562 15.836 1 96.88 234 LEU B C 1
ATOM 4744 O O . LEU B 1 234 ? -9.391 23.312 16.156 1 96.88 234 LEU B O 1
ATOM 4748 N N . LYS B 1 235 ? -7.836 24.594 15.164 1 97.5 235 LYS B N 1
ATOM 4749 C CA . LYS B 1 235 ? -8.836 25.516 14.641 1 97.5 235 LYS B CA 1
ATOM 4750 C C . LYS B 1 235 ? -8.25 26.391 13.539 1 97.5 235 LYS B C 1
ATOM 4752 O O . LYS B 1 235 ? -7.074 26.75 13.578 1 97.5 235 LYS B O 1
ATOM 4757 N N . GLU B 1 236 ? -9.062 26.672 12.57 1 97.81 236 GLU B N 1
ATOM 4758 C CA . GLU B 1 236 ? -8.758 27.656 11.539 1 97.81 236 GLU B CA 1
ATOM 4759 C C . GLU B 1 236 ? -9.914 28.625 11.336 1 97.81 236 GLU B C 1
ATOM 4761 O O . GLU B 1 236 ? -11.078 28.266 11.547 1 97.81 236 GLU B O 1
ATOM 4766 N N . GLY B 1 237 ? -9.602 29.844 10.977 1 97.44 237 GLY B N 1
ATOM 4767 C CA . GLY B 1 237 ? -10.648 30.812 10.703 1 97.44 237 GLY B CA 1
ATOM 4768 C C . GLY B 1 237 ? -10.141 32.25 10.664 1 97.44 237 GLY B C 1
ATOM 4769 O O . GLY B 1 237 ? -8.969 32.5 10.953 1 97.44 237 GLY B O 1
ATOM 4770 N N . TYR B 1 238 ? -11.062 33.125 10.367 1 97.12 238 TYR B N 1
ATOM 4771 C CA . TYR B 1 238 ? -10.711 34.531 10.266 1 97.12 238 TYR B CA 1
ATOM 4772 C C . TYR B 1 238 ? -10.852 35.219 11.617 1 97.12 238 TYR B C 1
ATOM 4774 O O . TYR B 1 238 ? -11.789 34.938 12.375 1 97.12 238 TYR B O 1
ATOM 4782 N N . MET B 1 239 ? -9.938 36.062 11.891 1 97.5 239 MET B N 1
ATOM 4783 C CA . MET B 1 239 ? -9.992 37.062 12.93 1 97.5 239 MET B CA 1
ATOM 4784 C C . MET B 1 239 ? -9.32 38.375 12.461 1 97.5 239 MET B C 1
ATOM 4786 O O . MET B 1 239 ? -8.695 38.406 11.398 1 97.5 239 MET B O 1
ATOM 4790 N N . GLU B 1 240 ? -9.609 39.375 13.211 1 96.25 240 GLU B N 1
ATOM 4791 C CA . GLU B 1 240 ? -8.852 40.594 12.984 1 96.25 240 GLU B CA 1
ATOM 4792 C C . GLU B 1 240 ? -7.777 40.781 14.055 1 96.25 240 GLU B C 1
ATOM 4794 O O . GLU B 1 240 ? -7.957 40.375 15.203 1 96.25 240 GLU B O 1
ATOM 4799 N N . LYS B 1 241 ? -6.75 41.312 13.609 1 94.44 241 LYS B N 1
ATOM 4800 C CA . LYS B 1 241 ? -5.676 41.594 14.555 1 94.44 241 LYS B CA 1
ATOM 4801 C C . LYS B 1 241 ? -5.086 43 14.336 1 94.44 241 LYS B C 1
ATOM 4803 O O . LYS B 1 241 ? -5.156 43.531 13.227 1 94.44 241 LYS B O 1
ATOM 4808 N N . THR B 1 242 ? -4.523 43.531 15.414 1 91.94 242 THR B N 1
ATOM 4809 C CA . THR B 1 242 ? -3.814 44.812 15.312 1 91.94 242 THR B CA 1
ATOM 4810 C C . THR B 1 242 ? -2.309 44.594 15.445 1 91.94 242 THR B C 1
ATOM 4812 O O . THR B 1 242 ? -1.853 43.5 15.734 1 91.94 242 THR B O 1
ATOM 4815 N N . GLY B 1 243 ? -1.499 45.625 15.109 1 87.19 243 GLY B N 1
ATOM 4816 C CA . GLY B 1 243 ? -0.048 45.531 15.148 1 87.19 243 GLY B CA 1
ATOM 4817 C C . GLY B 1 243 ? 0.514 45.625 16.562 1 87.19 243 GLY B C 1
ATOM 4818 O O . GLY B 1 243 ? -0.238 45.781 17.531 1 87.19 243 GLY B O 1
ATOM 4819 N N . PRO B 1 244 ? 1.831 45.469 16.625 1 81.88 244 PRO B N 1
ATOM 4820 C CA . PRO B 1 244 ? 2.482 45.438 17.938 1 81.88 244 PRO B CA 1
ATOM 4821 C C . PRO B 1 244 ? 2.297 46.719 18.703 1 81.88 244 PRO B C 1
ATOM 4823 O O . PRO B 1 244 ? 2.334 46.719 19.938 1 81.88 244 PRO B O 1
ATOM 4826 N N . ARG B 1 245 ? 2.152 47.844 17.984 1 81.94 245 ARG B N 1
ATOM 4827 C CA . ARG B 1 245 ? 2.002 49.125 18.625 1 81.94 245 ARG B CA 1
ATOM 4828 C C . ARG B 1 245 ? 0.562 49.344 19.078 1 81.94 245 ARG B C 1
ATOM 4830 O O . ARG B 1 245 ? 0.293 50.219 19.906 1 81.94 245 ARG B O 1
ATOM 4837 N N . GLN B 1 246 ? -0.361 48.5 18.578 1 77 246 GLN B N 1
ATOM 4838 C CA . GLN B 1 246 ? -1.771 48.5 18.953 1 77 246 GLN B CA 1
ATOM 4839 C C . GLN B 1 246 ? -2.404 49.875 18.609 1 77 246 GLN B C 1
ATOM 4841 O O . GLN B 1 246 ? -3.336 50.312 19.297 1 77 246 GLN B O 1
ATOM 4846 N N . THR B 1 247 ? -1.793 50.562 17.859 1 77.5 247 THR B N 1
ATOM 4847 C CA . THR B 1 247 ? -2.32 51.844 17.375 1 77.5 247 THR B CA 1
ATOM 4848 C C . THR B 1 247 ? -2.803 51.719 15.93 1 77.5 247 THR B C 1
ATOM 4850 O O . THR B 1 247 ? -3.555 52.562 15.445 1 77.5 247 THR B O 1
ATOM 4853 N N . GLU B 1 248 ? -2.412 50.625 15.438 1 81.12 248 GLU B N 1
ATOM 4854 C CA . GLU B 1 248 ? -2.801 50.375 14.047 1 81.12 248 GLU B CA 1
ATOM 4855 C C . GLU B 1 248 ? -4.207 49.812 13.969 1 81.12 248 GLU B C 1
ATOM 4857 O O . GLU B 1 248 ? -4.715 49.25 14.953 1 81.12 248 GLU B O 1
ATOM 4862 N N . GLY B 1 249 ? -4.812 49.938 12.844 1 86.25 249 GLY B N 1
ATOM 4863 C CA . GLY B 1 249 ? -6.133 49.375 12.625 1 86.25 249 GLY B CA 1
ATOM 4864 C C . GLY B 1 249 ? -6.137 47.844 12.625 1 86.25 249 GLY B C 1
ATOM 4865 O O . GLY B 1 249 ? -5.109 47.219 12.352 1 86.25 249 GLY B O 1
ATOM 4866 N N . PHE B 1 250 ? -7.25 47.344 13.039 1 92.88 250 PHE B N 1
ATOM 4867 C CA . PHE B 1 250 ? -7.426 45.875 12.992 1 92.88 250 PHE B CA 1
ATOM 4868 C C . PHE B 1 250 ? -7.555 45.406 11.555 1 92.88 250 PHE B C 1
ATOM 4870 O O . PHE B 1 250 ? -8.281 46 10.758 1 92.88 250 PHE B O 1
ATOM 4877 N N . LYS B 1 251 ? -6.793 44.438 11.234 1 93.38 251 LYS B N 1
ATOM 4878 C CA . LYS B 1 251 ? -6.82 43.875 9.891 1 93.38 251 LYS B CA 1
ATOM 4879 C C . LYS B 1 251 ? -7.254 42.406 9.922 1 93.38 251 LYS B C 1
ATOM 4881 O O . LYS B 1 251 ? -6.852 41.656 10.812 1 93.38 251 LYS B O 1
ATOM 4886 N N . LYS B 1 252 ? -8.047 42.062 8.961 1 95.81 252 LYS B N 1
ATOM 4887 C CA . LYS B 1 252 ? -8.539 40.688 8.836 1 95.81 252 LYS B CA 1
ATOM 4888 C C . LYS B 1 252 ? -7.441 39.75 8.352 1 95.81 252 LYS B C 1
ATOM 4890 O O . LYS B 1 252 ? -6.766 40.031 7.363 1 95.81 252 LYS B O 1
ATOM 4895 N N . ARG B 1 253 ? -7.211 38.656 9.07 1 97.31 253 ARG B N 1
ATOM 4896 C CA . ARG B 1 253 ? -6.23 37.625 8.727 1 97.31 253 ARG B CA 1
ATOM 4897 C C . ARG B 1 253 ? -6.809 36.25 8.914 1 97.31 253 ARG B C 1
ATOM 4899 O O . ARG B 1 253 ? -7.781 36.062 9.648 1 97.31 253 ARG B O 1
ATOM 4906 N N . TRP B 1 254 ? -6.27 35.312 8.164 1 98.12 254 TRP B N 1
ATOM 4907 C CA . TRP B 1 254 ? -6.598 33.906 8.359 1 98.12 254 TRP B CA 1
ATOM 4908 C C . TRP B 1 254 ? -5.711 33.281 9.43 1 98.12 254 TRP B C 1
ATOM 4910 O O . TRP B 1 254 ? -4.48 33.312 9.32 1 98.12 254 TRP B O 1
ATOM 4920 N N . PHE B 1 255 ? -6.352 32.688 10.422 1 98.5 255 PHE B N 1
ATOM 4921 C CA . PHE B 1 255 ? -5.582 32.125 11.523 1 98.5 255 PHE B CA 1
ATOM 4922 C C . PHE B 1 255 ? -5.641 30.594 11.5 1 98.5 255 PHE B C 1
ATOM 4924 O O . PHE B 1 255 ? -6.688 30.016 11.203 1 98.5 255 PHE B O 1
ATOM 4931 N N . THR B 1 256 ? -4.531 29.953 11.742 1 98.25 256 THR B N 1
ATOM 4932 C CA . THR B 1 256 ? -4.418 28.5 11.93 1 98.25 256 THR B CA 1
ATOM 4933 C C . THR B 1 256 ? -3.744 28.172 13.258 1 98.25 256 THR B C 1
ATOM 4935 O O . THR B 1 256 ? -2.631 28.641 13.523 1 98.25 256 THR B O 1
ATOM 4938 N N . LEU B 1 257 ? -4.453 27.469 14.07 1 98.12 257 LEU B N 1
ATOM 4939 C CA . LEU B 1 257 ? -3.873 27 15.328 1 98.12 257 LEU B CA 1
ATOM 4940 C C . LEU B 1 257 ? -3.406 25.562 15.203 1 98.12 257 LEU B C 1
ATOM 4942 O O . LEU B 1 257 ? -4.227 24.641 15.18 1 98.12 257 LEU B O 1
ATOM 4946 N N . ASP B 1 258 ? -2.139 25.375 15.125 1 95.25 258 ASP B N 1
ATOM 4947 C CA . ASP B 1 258 ? -1.496 24.078 15.055 1 95.25 258 ASP B CA 1
ATOM 4948 C C . ASP B 1 258 ? -0.776 23.75 16.359 1 95.25 258 ASP B C 1
ATOM 4950 O O . ASP B 1 258 ? 0.432 23.953 16.484 1 95.25 258 ASP B O 1
ATOM 4954 N N . HIS B 1 259 ? -1.507 23.078 17.219 1 92.12 259 HIS B N 1
ATOM 4955 C CA . HIS B 1 259 ? -1.004 22.781 18.562 1 92.12 259 HIS B CA 1
ATOM 4956 C C . HIS B 1 259 ? -0.644 24.047 19.312 1 92.12 259 HIS B C 1
ATOM 4958 O O . HIS B 1 259 ? -1.522 24.844 19.656 1 92.12 259 HIS B O 1
ATOM 4964 N N . ARG B 1 260 ? 0.715 24.297 19.5 1 94.88 260 ARG B N 1
ATOM 4965 C CA . ARG B 1 260 ? 1.114 25.469 20.281 1 94.88 260 ARG B CA 1
ATOM 4966 C C . ARG B 1 260 ? 1.532 26.625 19.359 1 94.88 260 ARG B C 1
ATOM 4968 O O . ARG B 1 260 ? 2.047 27.641 19.828 1 94.88 260 ARG B O 1
ATOM 4975 N N . ARG B 1 261 ? 1.242 26.469 18.078 1 94.38 261 ARG B N 1
ATOM 4976 C CA . ARG B 1 261 ? 1.631 27.469 17.094 1 94.38 261 ARG B CA 1
ATOM 4977 C C . ARG B 1 261 ? 0.405 28.141 16.484 1 94.38 261 ARG B C 1
ATOM 4979 O O . ARG B 1 261 ? -0.418 27.484 15.852 1 94.38 261 ARG B O 1
ATOM 4986 N N . LEU B 1 262 ? 0.3 29.422 16.719 1 97 262 LEU B N 1
ATOM 4987 C CA . LEU B 1 262 ? -0.748 30.219 16.094 1 97 262 LEU B CA 1
ATOM 4988 C C . LEU B 1 262 ? -0.188 31.031 14.922 1 97 262 LEU B C 1
ATOM 4990 O O . LEU B 1 262 ? 0.647 31.906 15.125 1 97 262 LEU B O 1
ATOM 4994 N N . MET B 1 263 ? -0.671 30.703 13.766 1 97.06 263 MET B N 1
ATOM 4995 C CA . MET B 1 263 ? -0.207 31.391 12.57 1 97.06 263 MET B CA 1
ATOM 4996 C C . MET B 1 263 ? -1.302 32.281 12 1 97.06 263 MET B C 1
ATOM 4998 O O . MET B 1 263 ? -2.488 31.984 12.117 1 97.06 263 MET B O 1
ATOM 5002 N N . TYR B 1 264 ? -0.874 33.406 11.477 1 97.31 264 TYR B N 1
ATOM 5003 C CA . TYR B 1 264 ? -1.836 34.219 10.758 1 97.31 264 TYR B CA 1
ATOM 5004 C C . TYR B 1 264 ? -1.315 34.594 9.375 1 97.31 264 TYR B C 1
ATOM 5006 O O . TYR B 1 264 ? -0.118 34.812 9.195 1 97.31 264 TYR B O 1
ATOM 5014 N N . LEU B 1 265 ? -2.227 34.469 8.43 1 97.25 265 LEU B N 1
ATOM 5015 C CA . LEU B 1 265 ? -1.922 34.656 7.016 1 97.25 265 LEU B CA 1
ATOM 5016 C C . LEU B 1 265 ? -2.848 35.719 6.398 1 97.25 265 LEU B C 1
ATOM 5018 O O . LEU B 1 265 ? -3.945 35.938 6.906 1 97.25 265 LEU B O 1
ATOM 5022 N N . LYS B 1 266 ? -2.348 36.344 5.371 1 96 266 LYS B N 1
ATOM 5023 C CA . LYS B 1 266 ? -3.225 37.219 4.594 1 96 266 LYS B CA 1
ATOM 5024 C C . LYS B 1 266 ? -4.258 36.406 3.816 1 96 266 LYS B C 1
ATOM 5026 O O . LYS B 1 266 ? -5.453 36.719 3.859 1 96 266 LYS B O 1
ATOM 5031 N N . ASP B 1 267 ? -3.756 35.438 3.098 1 95.06 267 ASP B N 1
ATOM 5032 C CA . ASP B 1 267 ? -4.582 34.5 2.361 1 95.06 267 ASP B CA 1
ATOM 5033 C C . ASP B 1 267 ? -4.426 33.094 2.924 1 95.06 267 ASP B C 1
ATOM 5035 O O . ASP B 1 267 ? -3.314 32.656 3.26 1 95.06 267 ASP B O 1
ATOM 5039 N N . PRO B 1 268 ? -5.57 32.375 3.035 1 96.88 268 PRO B N 1
ATOM 5040 C CA . PRO B 1 268 ? -5.504 31.031 3.584 1 96.88 268 PRO B CA 1
ATOM 5041 C C . PRO B 1 268 ? -4.531 30.125 2.82 1 96.88 268 PRO B C 1
ATOM 5043 O O . PRO B 1 268 ? -4.023 29.156 3.377 1 96.88 268 PRO B O 1
ATOM 5046 N N . LEU B 1 269 ? -4.223 30.453 1.572 1 97.5 269 LEU B N 1
ATOM 5047 C CA . LEU B 1 269 ? -3.391 29.594 0.75 1 97.5 269 LEU B CA 1
ATOM 5048 C C . LEU B 1 269 ? -1.992 30.172 0.583 1 97.5 269 LEU B C 1
ATOM 5050 O O . LEU B 1 269 ? -1.251 29.781 -0.319 1 97.5 269 LEU B O 1
ATOM 5054 N N . ASP B 1 270 ? -1.638 31.094 1.428 1 96.19 270 ASP B N 1
ATOM 5055 C CA . ASP B 1 270 ? -0.288 31.656 1.379 1 96.19 270 ASP B CA 1
ATOM 5056 C C . ASP B 1 270 ? 0.751 30.609 1.774 1 96.19 270 ASP B C 1
ATOM 5058 O O . ASP B 1 270 ? 0.519 29.797 2.684 1 96.19 270 ASP B O 1
ATOM 5062 N N . ALA B 1 271 ? 1.884 30.688 1.155 1 95.56 271 ALA B N 1
ATOM 5063 C CA . ALA B 1 271 ? 2.977 29.75 1.408 1 95.56 271 ALA B CA 1
ATOM 5064 C C . ALA B 1 271 ? 3.59 29.984 2.787 1 95.56 271 ALA B C 1
ATOM 5066 O O . ALA B 1 271 ? 4.094 29.047 3.414 1 95.56 271 ALA B O 1
ATOM 5067 N N . TYR B 1 272 ? 3.568 31.25 3.18 1 94.94 272 TYR B N 1
ATOM 5068 C CA . TYR B 1 272 ? 4.125 31.594 4.48 1 94.94 272 TYR B CA 1
ATOM 5069 C C . TYR B 1 272 ? 3.154 32.469 5.277 1 94.94 272 TYR B C 1
ATOM 5071 O O . TYR B 1 272 ? 2.432 33.281 4.711 1 94.94 272 TYR B O 1
ATOM 5079 N N . ALA B 1 273 ? 3.227 32.188 6.547 1 94.06 273 ALA B N 1
ATOM 5080 C CA . ALA B 1 273 ? 2.459 33.062 7.441 1 94.06 273 ALA B CA 1
ATOM 5081 C C . ALA B 1 273 ? 3.104 34.438 7.555 1 94.06 273 ALA B C 1
ATOM 5083 O O . ALA B 1 273 ? 4.32 34.562 7.41 1 94.06 273 ALA B O 1
ATOM 5084 N N . LYS B 1 274 ? 2.324 35.406 7.695 1 93.5 274 LYS B N 1
ATOM 5085 C CA . LYS B 1 274 ? 2.828 36.75 7.98 1 93.5 274 LYS B CA 1
ATOM 5086 C C . LYS B 1 274 ? 3.5 36.812 9.352 1 93.5 274 LYS B C 1
ATOM 5088 O O . LYS B 1 274 ? 4.426 37.594 9.562 1 93.5 274 LYS B O 1
ATOM 5093 N N . GLY B 1 275 ? 2.984 35.938 10.211 1 93.38 275 GLY B N 1
ATOM 5094 C CA . GLY B 1 275 ? 3.543 35.812 11.547 1 93.38 275 GLY B CA 1
ATOM 5095 C C . GLY B 1 275 ? 3.066 34.594 12.289 1 93.38 275 GLY B C 1
ATOM 5096 O O . GLY B 1 275 ? 2.09 33.938 11.891 1 93.38 275 GLY B O 1
ATOM 5097 N N . GLU B 1 276 ? 3.848 34.25 13.305 1 93.81 276 GLU B N 1
ATOM 5098 C CA . GLU B 1 276 ? 3.557 33.094 14.141 1 93.81 276 GLU B CA 1
ATOM 5099 C C . GLU B 1 276 ? 3.729 33.438 15.625 1 93.81 276 GLU B C 1
ATOM 5101 O O . GLU B 1 276 ? 4.637 34.156 15.992 1 93.81 276 GLU B O 1
ATOM 5106 N N . VAL B 1 277 ? 2.812 32.906 16.375 1 93.56 277 VAL B N 1
ATOM 5107 C CA . VAL B 1 277 ? 2.85 33.094 17.812 1 93.56 277 VAL B CA 1
ATOM 5108 C C . VAL B 1 277 ? 2.939 31.75 18.531 1 93.56 277 VAL B C 1
ATOM 5110 O O . VAL B 1 277 ? 2.164 30.828 18.234 1 93.56 277 VAL B O 1
ATOM 5113 N N . PHE B 1 278 ? 3.924 31.609 19.406 1 95.06 278 PHE B N 1
ATOM 5114 C CA . PHE B 1 278 ? 3.996 30.422 20.25 1 95.06 278 PHE B CA 1
ATOM 5115 C C . PHE B 1 278 ? 3.109 30.562 21.469 1 95.06 278 PHE B C 1
ATOM 5117 O O . PHE B 1 278 ? 3.154 31.594 22.156 1 95.06 278 PHE B O 1
ATOM 5124 N N . LEU B 1 279 ? 2.352 29.578 21.719 1 96.69 279 LEU B N 1
ATOM 5125 C CA . LEU B 1 279 ? 1.464 29.562 22.875 1 96.69 279 LEU B CA 1
ATOM 5126 C C . LEU B 1 279 ? 1.929 28.547 23.906 1 96.69 279 LEU B C 1
ATOM 5128 O O . LEU B 1 279 ? 1.603 27.359 23.812 1 96.69 279 LEU B O 1
ATOM 5132 N N . GLY B 1 280 ? 2.584 29.016 24.922 1 96.69 280 GLY B N 1
ATOM 5133 C CA . GLY B 1 280 ? 3.07 28.141 25.984 1 96.69 280 GLY B CA 1
ATOM 5134 C C . GLY B 1 280 ? 2.049 27.906 27.078 1 96.69 280 GLY B C 1
ATOM 5135 O O . GLY B 1 280 ? 0.859 28.172 26.906 1 96.69 280 GLY B O 1
ATOM 5136 N N . SER B 1 281 ? 2.566 27.344 28.156 1 96.75 281 SER B N 1
ATOM 5137 C CA . SER B 1 281 ? 1.694 27.031 29.281 1 96.75 281 SER B CA 1
ATOM 5138 C C . SER B 1 281 ? 1.453 28.25 30.156 1 96.75 281 SER B C 1
ATOM 5140 O O . SER B 1 281 ? 2.262 29.172 30.172 1 96.75 281 SER B O 1
ATOM 5142 N N . ARG B 1 282 ? 0.342 28.156 30.891 1 96 282 ARG B N 1
ATOM 5143 C CA . ARG B 1 282 ? -0.028 29.25 31.797 1 96 282 ARG B CA 1
ATOM 5144 C C . ARG B 1 282 ? 1.062 29.484 32.844 1 96 282 ARG B C 1
ATOM 5146 O O . ARG B 1 282 ? 1.286 30.625 33.25 1 96 282 ARG B O 1
ATOM 5153 N N . ASP B 1 283 ? 1.701 28.438 33.25 1 94.25 283 ASP B N 1
ATOM 5154 C CA . ASP B 1 283 ? 2.756 28.516 34.25 1 94.25 283 ASP B CA 1
ATOM 5155 C C . ASP B 1 283 ? 3.963 29.281 33.719 1 94.25 283 ASP B C 1
ATOM 5157 O O . ASP B 1 283 ? 4.809 29.734 34.5 1 94.25 283 ASP B O 1
ATOM 5161 N N . HIS B 1 284 ? 4.008 29.531 32.5 1 93.38 284 HIS B N 1
ATOM 5162 C CA . HIS B 1 284 ? 5.172 30.188 31.906 1 93.38 284 HIS B CA 1
ATOM 5163 C C . HIS B 1 284 ? 4.801 31.531 31.312 1 93.38 284 HIS B C 1
ATOM 5165 O O . HIS B 1 284 ? 5.473 32.031 30.391 1 93.38 284 HIS B O 1
ATOM 5171 N N . GLY B 1 285 ? 3.664 32.094 31.703 1 94.5 285 GLY B N 1
ATOM 5172 C CA . GLY B 1 285 ? 3.359 33.469 31.375 1 94.5 285 GLY B CA 1
ATOM 5173 C C . GLY B 1 285 ? 2.4 33.594 30.203 1 94.5 285 GLY B C 1
ATOM 5174 O O . GLY B 1 285 ? 2.209 34.688 29.672 1 94.5 285 GLY B O 1
ATOM 5175 N N . TYR B 1 286 ? 1.784 32.5 29.812 1 97.38 286 TYR B N 1
ATOM 5176 C CA . TYR B 1 286 ? 0.829 32.562 28.719 1 97.38 286 TYR B CA 1
ATOM 5177 C C . TYR B 1 286 ? -0.604 32.531 29.234 1 97.38 286 TYR B C 1
ATOM 5179 O O . TYR B 1 286 ? -0.95 31.719 30.094 1 97.38 286 TYR B O 1
ATOM 5187 N N . ASN B 1 287 ? -1.36 33.5 28.734 1 97.5 287 ASN B N 1
ATOM 5188 C CA . ASN B 1 287 ? -2.756 33.594 29.156 1 97.5 287 ASN B CA 1
ATOM 5189 C C . ASN B 1 287 ? -3.645 34.125 28.031 1 97.5 287 ASN B C 1
ATOM 5191 O O . ASN B 1 287 ? -3.156 34.719 27.078 1 97.5 287 ASN B O 1
ATOM 5195 N N . VAL B 1 288 ? -4.969 33.812 28.172 1 98.12 288 VAL B N 1
ATOM 5196 C CA . VAL B 1 288 ? -5.953 34.312 27.219 1 98.12 288 VAL B CA 1
ATOM 5197 C C . VAL B 1 288 ? -7.16 34.875 27.969 1 98.12 288 VAL B C 1
ATOM 5199 O O . VAL B 1 288 ? -7.57 34.344 29 1 98.12 288 VAL B O 1
ATOM 5202 N N . SER B 1 289 ? -7.672 35.938 27.531 1 96.31 289 SER B N 1
ATOM 5203 C CA . SER B 1 289 ? -8.852 36.562 28.141 1 96.31 289 SER B CA 1
ATOM 5204 C C . SER B 1 289 ? -9.828 37.062 27.078 1 96.31 289 SER B C 1
ATOM 5206 O O . SER B 1 289 ? -9.438 37.312 25.938 1 96.31 289 SER B O 1
ATOM 5208 N N . LEU B 1 290 ? -11.047 37.125 27.531 1 95.88 290 LEU B N 1
ATOM 5209 C CA . LEU B 1 290 ? -12.086 37.688 26.672 1 95.88 290 LEU B CA 1
ATOM 5210 C C . LEU B 1 290 ? -12.039 39.219 26.688 1 95.88 290 LEU B C 1
ATOM 5212 O O . LEU B 1 290 ? -11.797 39.844 27.734 1 95.88 290 LEU B O 1
ATOM 5216 N N . GLY B 1 291 ? -12.211 39.688 25.5 1 93.25 291 GLY B N 1
ATOM 5217 C CA . GLY B 1 291 ? -12.273 41.156 25.406 1 93.25 291 GLY B CA 1
ATOM 5218 C C . GLY B 1 291 ? -10.93 41.781 25.109 1 93.25 291 GLY B C 1
ATOM 5219 O O . GLY B 1 291 ? -9.922 41.094 24.969 1 93.25 291 GLY B O 1
ATOM 5220 N N . LEU B 1 292 ? -10.953 43.125 24.906 1 92.62 292 LEU B N 1
ATOM 5221 C CA . LEU B 1 292 ? -9.766 43.906 24.641 1 92.62 292 LEU B CA 1
ATOM 5222 C C . LEU B 1 292 ? -9.406 44.781 25.859 1 92.62 292 LEU B C 1
ATOM 5224 O O . LEU B 1 292 ? -10.266 45.094 26.672 1 92.62 292 LEU B O 1
ATOM 5228 N N . PRO B 1 293 ? -8.117 45.031 26.016 1 89.38 293 PRO B N 1
ATOM 5229 C CA . PRO B 1 293 ? -7.738 45.938 27.109 1 89.38 293 PRO B CA 1
ATOM 5230 C C . PRO B 1 293 ? -8.469 47.281 27.062 1 89.38 293 PRO B C 1
ATOM 5232 O O . PRO B 1 293 ? -8.844 47.75 25.984 1 89.38 293 PRO B O 1
ATOM 5235 N N . ALA B 1 294 ? -8.539 47.844 28.266 1 85.12 294 ALA B N 1
ATOM 5236 C CA . ALA B 1 294 ? -9.203 49.125 28.359 1 85.12 294 ALA B CA 1
ATOM 5237 C C . ALA B 1 294 ? -8.484 50.188 27.5 1 85.12 294 ALA B C 1
ATOM 5239 O O . ALA B 1 294 ? -7.254 50.25 27.5 1 85.12 294 ALA B O 1
ATOM 5240 N N . GLY B 1 295 ? -9.242 50.938 26.75 1 80.19 295 GLY B N 1
ATOM 5241 C CA . GLY B 1 295 ? -8.664 52.031 25.969 1 80.19 295 GLY B CA 1
ATOM 5242 C C . GLY B 1 295 ? -8.289 51.594 24.562 1 80.19 295 GLY B C 1
ATOM 5243 O O . GLY B 1 295 ? -7.801 52.406 23.766 1 80.19 295 GLY B O 1
ATOM 5244 N N . THR B 1 296 ? -8.477 50.312 24.297 1 82.5 296 THR B N 1
ATOM 5245 C CA . THR B 1 296 ? -8.117 49.844 22.969 1 82.5 296 THR B CA 1
ATOM 5246 C C . THR B 1 296 ? -9.078 50.406 21.922 1 82.5 296 THR B C 1
ATOM 5248 O O . THR B 1 296 ? -10.297 50.344 22.094 1 82.5 296 THR B O 1
ATOM 5251 N N . HIS B 1 297 ? -8.57 51.25 21.062 1 74.19 297 HIS B N 1
ATOM 5252 C CA . HIS B 1 297 ? -9.375 51.781 19.969 1 74.19 297 HIS B CA 1
ATOM 5253 C C . HIS B 1 297 ? -9.633 50.688 18.922 1 74.19 297 HIS B C 1
ATOM 5255 O O . HIS B 1 297 ? -8.695 50.188 18.297 1 74.19 297 HIS B O 1
ATOM 5261 N N . CYS B 1 298 ? -10.844 50.188 18.859 1 68 298 CYS B N 1
ATOM 5262 C CA . CYS B 1 298 ? -11.188 49.188 17.875 1 68 298 CYS B CA 1
ATOM 5263 C C . CYS B 1 298 ? -11.812 49.781 16.625 1 68 298 CYS B C 1
ATOM 5265 O O . CYS B 1 298 ? -12.898 50.375 16.703 1 68 298 CYS B O 1
ATOM 5267 N N . ASN B 1 299 ? -11 50.062 15.781 1 69.88 299 ASN B N 1
ATOM 5268 C CA . ASN B 1 299 ? -11.547 50.531 14.516 1 69.88 299 ASN B CA 1
ATOM 5269 C C . ASN B 1 299 ? -12 49.375 13.625 1 69.88 299 ASN B C 1
ATOM 5271 O O . ASN B 1 299 ? -12.297 49.594 12.445 1 69.88 299 ASN B O 1
ATOM 5275 N N . GLY B 1 300 ? -11.922 48.219 14.109 1 69.81 300 GLY B N 1
ATOM 5276 C CA . GLY B 1 300 ? -12.328 47.094 13.305 1 69.81 300 GLY B CA 1
ATOM 5277 C C . GLY B 1 300 ? -13.828 46.875 13.281 1 69.81 300 GLY B C 1
ATOM 5278 O O . GLY B 1 300 ? -14.562 47.531 14.031 1 69.81 300 GLY B O 1
ATOM 5279 N N . ALA B 1 301 ? -14.32 46.188 12.336 1 82.19 301 ALA B N 1
ATOM 5280 C CA . ALA B 1 301 ? -15.742 45.906 12.141 1 82.19 301 ALA B CA 1
ATOM 5281 C C . ALA B 1 301 ? -16.25 44.906 13.172 1 82.19 301 ALA B C 1
ATOM 5283 O O . ALA B 1 301 ? -17.453 44.844 13.438 1 82.19 301 ALA B O 1
ATOM 5284 N N . TRP B 1 302 ? -15.266 44.281 13.828 1 90.19 302 TRP B N 1
ATOM 5285 C CA . TRP B 1 302 ? -15.68 43.188 14.688 1 90.19 302 TRP B CA 1
ATOM 5286 C C . TRP B 1 302 ? -15.562 43.562 16.156 1 90.19 302 TRP B C 1
ATOM 5288 O O . TRP B 1 302 ? -14.664 44.312 16.547 1 90.19 302 TRP B O 1
ATOM 5298 N N . GLN B 1 303 ? -16.469 43.062 17.016 1 88.5 303 GLN B N 1
ATOM 5299 C CA . GLN B 1 303 ? -16.609 43.625 18.359 1 88.5 303 GLN B CA 1
ATOM 5300 C C . GLN B 1 303 ? -16.203 42.594 19.422 1 88.5 303 GLN B C 1
ATOM 5302 O O . GLN B 1 303 ? -16.016 42.938 20.578 1 88.5 303 GLN B O 1
ATOM 5307 N N . HIS B 1 304 ? -16.031 41.344 19.016 1 94.81 304 HIS B N 1
ATOM 5308 C CA . HIS B 1 304 ? -15.734 40.312 20.016 1 94.81 304 HIS B CA 1
ATOM 5309 C C . HIS B 1 304 ? -14.227 40.094 20.141 1 94.81 304 HIS B C 1
ATOM 5311 O O . HIS B 1 304 ? -13.641 39.312 19.391 1 94.81 304 HIS B O 1
ATOM 5317 N N . GLY B 1 305 ? -13.695 40.656 21.219 1 95.38 305 GLY B N 1
ATOM 5318 C CA . GLY B 1 305 ? -12.25 40.719 21.359 1 95.38 305 GLY B CA 1
ATOM 5319 C C . GLY B 1 305 ? -11.648 39.562 22.125 1 95.38 305 GLY B C 1
ATOM 5320 O O . GLY B 1 305 ? -12.297 39 23 1 95.38 305 GLY B O 1
ATOM 5321 N N . ILE B 1 306 ? -10.461 39.188 21.766 1 97.25 306 ILE B N 1
ATOM 5322 C CA . ILE B 1 306 ? -9.633 38.219 22.453 1 97.25 306 ILE B CA 1
ATOM 5323 C C . ILE B 1 306 ? -8.25 38.812 22.734 1 97.25 306 ILE B C 1
ATOM 5325 O O . ILE B 1 306 ? -7.641 39.406 21.828 1 97.25 306 ILE B O 1
ATOM 5329 N N . THR B 1 307 ? -7.777 38.688 23.906 1 96.88 307 THR B N 1
ATOM 5330 C CA . THR B 1 307 ? -6.434 39.156 24.25 1 96.88 307 THR B CA 1
ATOM 5331 C C . THR B 1 307 ? -5.551 37.969 24.656 1 96.88 307 THR B C 1
ATOM 5333 O O . THR B 1 307 ? -5.867 37.25 25.594 1 96.88 307 THR B O 1
ATOM 5336 N N . ILE B 1 308 ? -4.504 37.781 23.938 1 97.44 308 ILE B N 1
ATOM 5337 C CA . ILE B 1 308 ? -3.51 36.781 24.266 1 97.44 308 ILE B CA 1
ATOM 5338 C C . ILE B 1 308 ? -2.291 37.438 24.906 1 97.44 308 ILE B C 1
ATOM 5340 O O . ILE B 1 308 ? -1.695 38.344 24.328 1 97.44 308 ILE B O 1
ATOM 5344 N N . GLU B 1 309 ? -1.963 36.938 26.062 1 96.19 309 GLU B N 1
ATOM 5345 C CA . GLU B 1 309 ? -0.785 37.406 26.781 1 96.19 309 GLU B CA 1
ATOM 5346 C C . GLU B 1 309 ? 0.38 36.438 26.641 1 96.19 309 GLU B C 1
ATOM 5348 O O . GLU B 1 309 ? 0.239 35.25 26.922 1 96.19 309 GLU B O 1
ATOM 5353 N N . THR B 1 310 ? 1.458 36.906 26.141 1 94.56 310 THR B N 1
ATOM 5354 C CA . THR B 1 310 ? 2.721 36.188 26.109 1 94.56 310 THR B CA 1
ATOM 5355 C C . THR B 1 310 ? 3.775 36.906 26.953 1 94.56 310 THR B C 1
ATOM 5357 O O . THR B 1 310 ? 3.586 38.031 27.359 1 94.56 310 THR B O 1
ATOM 5360 N N . PRO B 1 311 ? 4.895 36.125 27.297 1 92.31 311 PRO B N 1
ATOM 5361 C CA . PRO B 1 311 ? 5.945 36.812 28.078 1 92.31 311 PRO B CA 1
ATOM 5362 C C . PRO B 1 311 ? 6.516 38.031 27.375 1 92.31 311 PRO B C 1
ATOM 5364 O O . PRO B 1 311 ? 7.004 38.938 28.031 1 92.31 311 PRO B O 1
ATOM 5367 N N . GLU B 1 312 ? 6.324 38.219 26.109 1 88.88 312 GLU B N 1
ATOM 5368 C CA . GLU B 1 312 ? 6.953 39.281 25.344 1 88.88 312 GLU B CA 1
ATOM 5369 C C . GLU B 1 312 ? 5.969 40.406 25.078 1 88.88 312 GLU B C 1
ATOM 5371 O O . GLU B 1 312 ? 6.344 41.594 25.094 1 88.88 312 GLU B O 1
ATOM 5376 N N . ARG B 1 313 ? 4.781 40.031 24.75 1 91.12 313 ARG B N 1
ATOM 5377 C CA . ARG B 1 313 ? 3.832 41.062 24.391 1 91.12 313 ARG B CA 1
ATOM 5378 C C . ARG B 1 313 ? 2.4 40.531 24.422 1 91.12 313 ARG B C 1
ATOM 5380 O O . ARG B 1 313 ? 2.172 39.375 24.688 1 91.12 313 ARG B O 1
ATOM 5387 N N . LEU B 1 314 ? 1.485 41.562 24.203 1 93.19 314 LEU B N 1
ATOM 5388 C CA . LEU B 1 314 ? 0.065 41.25 24.094 1 93.19 314 LEU B CA 1
ATOM 5389 C C . LEU B 1 314 ? -0.355 41.188 22.625 1 93.19 314 LEU B C 1
ATOM 5391 O O . LEU B 1 314 ? 0.103 41.969 21.812 1 93.19 314 LEU B O 1
ATOM 5395 N N . PHE B 1 315 ? -1.135 40.188 22.328 1 95.69 315 PHE B N 1
ATOM 5396 C CA . PHE B 1 315 ? -1.765 40.094 21.016 1 95.69 315 PHE B CA 1
ATOM 5397 C C . PHE B 1 315 ? -3.27 40.312 21.125 1 95.69 315 PHE B C 1
ATOM 5399 O O . PHE B 1 315 ? -3.936 39.688 21.938 1 95.69 315 PHE B O 1
ATOM 5406 N N . LEU B 1 316 ? -3.752 41.219 20.328 1 95.12 316 LEU B N 1
ATOM 5407 C CA . LEU B 1 316 ? -5.168 41.594 20.375 1 95.12 316 LEU B CA 1
ATOM 5408 C C . LEU B 1 316 ? -5.875 41.125 19.094 1 95.12 316 LEU B C 1
ATOM 5410 O O . LEU B 1 316 ? -5.461 41.469 17.984 1 95.12 316 LEU B O 1
ATOM 5414 N N . PHE B 1 317 ? -6.961 40.375 19.297 1 96 317 PHE B N 1
ATOM 5415 C CA . PHE B 1 317 ? -7.758 39.844 18.188 1 96 317 PHE B CA 1
ATOM 5416 C C . PHE B 1 317 ? -9.227 40.219 18.359 1 96 317 PHE B C 1
ATOM 5418 O O . PHE B 1 317 ? -9.672 40.5 19.469 1 96 317 PHE B O 1
ATOM 5425 N N . THR B 1 318 ? -9.93 40.25 17.266 1 96.19 318 THR B N 1
ATOM 5426 C CA . THR B 1 318 ? -11.383 40.406 17.328 1 96.19 318 THR B CA 1
ATOM 5427 C C . THR B 1 318 ? -12.062 39.375 16.422 1 96.19 318 THR B C 1
ATOM 5429 O O . THR B 1 318 ? -11.539 39.031 15.359 1 96.19 318 THR B O 1
ATOM 5432 N N . CYS B 1 319 ? -13.188 38.875 16.828 1 96.69 319 CYS B N 1
ATOM 5433 C CA . CYS B 1 319 ? -14 37.938 16.062 1 96.69 319 CYS B CA 1
ATOM 5434 C C . CYS B 1 319 ? -15.305 38.594 15.617 1 96.69 319 CYS B C 1
ATOM 5436 O O . CYS B 1 319 ? -15.789 39.531 16.266 1 96.69 319 CYS B O 1
ATOM 5438 N N . GLU B 1 320 ? -15.82 38.062 14.57 1 94.5 320 GLU B N 1
ATOM 5439 C CA . GLU B 1 320 ? -17.078 38.562 14.047 1 94.5 320 GLU B CA 1
ATOM 5440 C C . GLU B 1 320 ? -18.25 38.156 14.922 1 94.5 320 GLU B C 1
ATOM 5442 O O . GLU B 1 320 ? -19.125 38.969 15.242 1 94.5 320 GLU B O 1
ATOM 5447 N N . MET B 1 321 ? -18.266 36.938 15.266 1 96.06 321 MET B N 1
ATOM 5448 C CA . MET B 1 321 ? -19.359 36.375 16.062 1 96.06 321 MET B CA 1
ATOM 5449 C C . MET B 1 321 ? -18.875 35.969 17.453 1 96.06 321 MET B C 1
ATOM 5451 O O . MET B 1 321 ? -17.719 35.562 17.609 1 96.06 321 MET B O 1
ATOM 5455 N N . GLU B 1 322 ? -19.781 36 18.359 1 96.19 322 GLU B N 1
ATOM 5456 C CA . GLU B 1 322 ? -19.469 35.594 19.734 1 96.19 322 GLU B CA 1
ATOM 5457 C C . GLU B 1 322 ? -19.156 34.094 19.812 1 96.19 322 GLU B C 1
ATOM 5459 O O . GLU B 1 322 ? -18.312 33.688 20.594 1 96.19 322 GLU B O 1
ATOM 5464 N N . SER B 1 323 ? -19.844 33.375 19.047 1 97.12 323 SER B N 1
ATOM 5465 C CA . SER B 1 323 ? -19.609 31.938 19.031 1 97.12 323 SER B CA 1
ATOM 5466 C C . SER B 1 323 ? -18.172 31.609 18.609 1 97.12 323 SER B C 1
ATOM 5468 O O . SER B 1 323 ? -17.531 30.719 19.172 1 97.12 323 SER B O 1
ATOM 5470 N N . ASP B 1 324 ? -17.719 32.344 17.641 1 97 324 ASP B N 1
ATOM 5471 C CA . ASP B 1 324 ? -16.328 32.188 17.188 1 97 324 ASP B CA 1
ATOM 5472 C C . ASP B 1 324 ? -15.344 32.562 18.297 1 97 324 ASP B C 1
ATOM 5474 O O . ASP B 1 324 ? -14.344 31.859 18.5 1 97 324 ASP B O 1
ATOM 5478 N N . GLN B 1 325 ? -15.625 33.656 18.891 1 97.81 325 GLN B N 1
ATOM 5479 C CA . GLN B 1 325 ? -14.789 34.125 20 1 97.81 325 GLN B CA 1
ATOM 5480 C C . GLN B 1 325 ? -14.648 33.062 21.078 1 97.81 325 GLN B C 1
ATOM 5482 O O . GLN B 1 325 ? -13.547 32.75 21.531 1 97.81 325 GLN B O 1
ATOM 5487 N N . GLN B 1 326 ? -15.766 32.5 21.406 1 97.94 326 GLN B N 1
ATOM 5488 C CA . GLN B 1 326 ? -15.797 31.484 22.453 1 97.94 326 GLN B CA 1
ATOM 5489 C C . GLN B 1 326 ? -15.039 30.219 22.031 1 97.94 326 GLN B C 1
ATOM 5491 O O . GLN B 1 326 ? -14.336 29.609 22.844 1 97.94 326 GLN B O 1
ATOM 5496 N N . GLU B 1 327 ? -15.172 29.828 20.859 1 97.88 327 GLU B N 1
ATOM 5497 C CA . GLU B 1 327 ? -14.492 28.641 20.359 1 97.88 327 GLU B CA 1
ATOM 5498 C C . GLU B 1 327 ? -12.977 28.844 20.359 1 97.88 327 GLU B C 1
ATOM 5500 O O . GLU B 1 327 ? -12.234 27.938 20.766 1 97.88 327 GLU B O 1
ATOM 5505 N N . TRP B 1 328 ? -12.523 29.953 19.859 1 98.44 328 TRP B N 1
ATOM 5506 C CA . TRP B 1 328 ? -11.094 30.266 19.844 1 98.44 328 TRP B CA 1
ATOM 5507 C C . TRP B 1 328 ? -10.531 30.25 21.266 1 98.44 328 TRP B C 1
ATOM 5509 O O . TRP B 1 328 ? -9.5 29.641 21.516 1 98.44 328 TRP B O 1
ATOM 5519 N N . VAL B 1 329 ? -11.211 30.922 22.125 1 98.38 329 VAL B N 1
ATOM 5520 C CA . VAL B 1 329 ? -10.734 31.031 23.484 1 98.38 329 VAL B CA 1
ATOM 5521 C C . VAL B 1 329 ? -10.664 29.656 24.141 1 98.38 329 VAL B C 1
ATOM 5523 O O . VAL B 1 329 ? -9.75 29.375 24.906 1 98.38 329 VAL B O 1
ATOM 5526 N N . LYS B 1 330 ? -11.672 28.891 23.844 1 98.19 330 LYS B N 1
ATOM 5527 C CA . LYS B 1 330 ? -11.672 27.516 24.375 1 98.19 330 LYS B CA 1
ATOM 5528 C C . LYS B 1 330 ? -10.422 26.766 23.922 1 98.19 330 LYS B C 1
ATOM 5530 O O . LYS B 1 330 ? -9.773 26.094 24.734 1 98.19 330 LYS B O 1
ATOM 5535 N N . HIS B 1 331 ? -10.07 26.828 22.688 1 98.25 331 HIS B N 1
ATOM 5536 C CA . HIS B 1 331 ? -8.891 26.156 22.156 1 98.25 331 HIS B CA 1
ATOM 5537 C C . HIS B 1 331 ? -7.613 26.719 22.75 1 98.25 331 HIS B C 1
ATOM 5539 O O . HIS B 1 331 ? -6.691 25.984 23.094 1 98.25 331 HIS B O 1
ATOM 5545 N N . PHE B 1 332 ? -7.559 28.047 22.875 1 98.44 332 PHE B N 1
ATOM 5546 C CA . PHE B 1 332 ? -6.391 28.688 23.484 1 98.44 332 PHE B CA 1
ATOM 5547 C C . PHE B 1 332 ? -6.207 28.219 24.922 1 98.44 332 PHE B C 1
ATOM 5549 O O . PHE B 1 332 ? -5.094 27.891 25.328 1 98.44 332 PHE B O 1
ATOM 5556 N N . ASN B 1 333 ? -7.297 28.188 25.594 1 98.06 333 ASN B N 1
ATOM 5557 C CA . ASN B 1 333 ? -7.25 27.734 26.984 1 98.06 333 ASN B CA 1
ATOM 5558 C C . ASN B 1 333 ? -6.758 26.297 27.078 1 98.06 333 ASN B C 1
ATOM 5560 O O . ASN B 1 333 ? -5.945 25.984 27.953 1 98.06 333 ASN B O 1
ATOM 5564 N N . ASN B 1 334 ? -7.285 25.484 26.266 1 97.56 334 ASN B N 1
ATOM 5565 C CA . ASN B 1 334 ? -6.875 24.078 26.266 1 97.56 334 ASN B CA 1
ATOM 5566 C C . ASN B 1 334 ? -5.375 23.938 26.047 1 97.56 334 ASN B C 1
ATOM 5568 O O . ASN B 1 334 ? -4.715 23.141 26.719 1 97.56 334 ASN B O 1
ATOM 5572 N N . VAL B 1 335 ? -4.859 24.688 25.141 1 97.38 335 VAL B N 1
ATOM 5573 C CA . VAL B 1 335 ? -3.439 24.641 24.812 1 97.38 335 VAL B CA 1
ATOM 5574 C C . VAL B 1 335 ? -2.609 25.141 25.984 1 97.38 335 VAL B C 1
ATOM 5576 O O . VAL B 1 335 ? -1.623 24.516 26.375 1 97.38 335 VAL B O 1
ATOM 5579 N N . MET B 1 336 ? -3.01 26.188 26.594 1 97.5 336 MET B N 1
ATOM 5580 C CA . MET B 1 336 ? -2.23 26.859 27.641 1 97.5 336 MET B CA 1
ATOM 5581 C C . MET B 1 336 ? -2.318 26.094 28.953 1 97.5 336 MET B C 1
ATOM 5583 O O . MET B 1 336 ? -1.443 26.219 29.812 1 97.5 336 MET B O 1
ATOM 5587 N N . ASN B 1 337 ? -3.352 25.297 29.078 1 97.06 337 ASN B N 1
ATOM 5588 C CA . ASN B 1 337 ? -3.52 24.516 30.297 1 97.06 337 ASN B CA 1
ATOM 5589 C C . ASN B 1 337 ? -2.693 23.234 30.25 1 97.06 337 ASN B C 1
ATOM 5591 O O . ASN B 1 337 ? -2.445 22.609 31.297 1 97.06 337 ASN B O 1
ATOM 5595 N N . ALA B 1 338 ? -2.328 22.828 29.141 1 95.56 338 ALA B N 1
ATOM 5596 C CA . ALA B 1 338 ? -1.534 21.609 29 1 95.56 338 ALA B CA 1
ATOM 5597 C C . ALA B 1 338 ? -0.062 21.875 29.297 1 95.56 338 ALA B C 1
ATOM 5599 O O . ALA B 1 338 ? 0.474 22.922 28.922 1 95.56 338 ALA B O 1
ATOM 5600 N N . PRO B 1 339 ? 0.58 20.938 30.047 1 94.31 339 PRO B N 1
ATOM 5601 C CA . PRO B 1 339 ? 2.018 21.094 30.281 1 94.31 339 PRO B CA 1
ATOM 5602 C C . PRO B 1 339 ? 2.836 21 28.984 1 94.31 339 PRO B C 1
ATOM 5604 O O . PRO B 1 339 ? 2.406 20.359 28.031 1 94.31 339 PRO B O 1
ATOM 5607 N N . MET B 1 340 ? 3.975 21.641 29.047 1 93.81 340 MET B N 1
ATOM 5608 C CA . MET B 1 340 ? 4.852 21.625 27.875 1 93.81 340 MET B CA 1
ATOM 5609 C C . MET B 1 340 ? 5.852 20.484 27.953 1 93.81 340 MET B C 1
ATOM 5611 O O . MET B 1 340 ? 6.367 20.188 29.031 1 93.81 340 MET B O 1
ATOM 5615 N N . SER B 1 341 ? 6.059 19.859 26.859 1 88.56 341 SER B N 1
ATOM 5616 C CA . SER B 1 341 ? 7.105 18.844 26.75 1 88.56 341 SER B CA 1
ATOM 5617 C C . SER B 1 341 ? 8.477 19.484 26.594 1 88.56 341 SER B C 1
ATOM 5619 O O . SER B 1 341 ? 8.586 20.672 26.281 1 88.56 341 SER B O 1
ATOM 5621 N N . PRO B 1 342 ? 9.547 18.672 26.844 1 87.62 342 PRO B N 1
ATOM 5622 C CA . PRO B 1 342 ? 10.898 19.219 26.641 1 87.62 342 PRO B CA 1
ATOM 5623 C C . PRO B 1 342 ? 11.109 19.766 25.234 1 87.62 342 PRO B C 1
ATOM 5625 O O . PRO B 1 342 ? 11.758 20.797 25.062 1 87.62 342 PRO B O 1
ATOM 5628 N N . GLN B 1 343 ? 10.547 19.141 24.297 1 84.06 343 GLN B N 1
ATOM 5629 C CA . GLN B 1 343 ? 10.68 19.578 22.906 1 84.06 343 GLN B CA 1
ATOM 5630 C C . GLN B 1 343 ? 9.984 20.922 22.688 1 84.06 343 GLN B C 1
ATOM 5632 O O . GLN B 1 343 ? 10.445 21.75 21.891 1 84.06 343 GLN B O 1
ATOM 5637 N N . GLU B 1 344 ? 8.977 21.156 23.391 1 89.62 344 GLU B N 1
ATOM 5638 C CA . GLU B 1 344 ? 8.203 22.391 23.25 1 89.62 344 GLU B CA 1
ATOM 5639 C C . GLU B 1 344 ? 8.938 23.578 23.875 1 89.62 344 GLU B C 1
ATOM 5641 O O . GLU B 1 344 ? 8.828 24.703 23.406 1 89.62 344 GLU B O 1
ATOM 5646 N N . TYR B 1 345 ? 9.703 23.281 24.891 1 91.06 345 TYR B N 1
ATOM 5647 C CA . TYR B 1 345 ? 10.531 24.328 25.453 1 91.06 345 TYR B CA 1
ATOM 5648 C C . TYR B 1 345 ? 11.586 24.797 24.453 1 91.06 345 TYR B C 1
ATOM 5650 O O . TYR B 1 345 ? 11.883 25.984 24.359 1 91.06 345 TYR B O 1
ATOM 5658 N N . THR B 1 346 ? 12.023 23.828 23.781 1 87 346 THR B N 1
ATOM 5659 C CA . THR B 1 346 ? 13.008 24.141 22.75 1 87 346 THR B CA 1
ATOM 5660 C C . THR B 1 346 ? 12.375 24.969 21.641 1 87 346 THR B C 1
ATOM 5662 O O . THR B 1 346 ? 12.992 25.906 21.141 1 87 346 THR B O 1
ATOM 5665 N N . MET B 1 347 ? 11.219 24.656 21.312 1 85.31 347 MET B N 1
ATOM 5666 C CA . MET B 1 347 ? 10.492 25.391 20.281 1 85.31 347 MET B CA 1
ATOM 5667 C C . MET B 1 347 ? 10.227 26.828 20.719 1 85.31 347 MET B C 1
ATOM 5669 O O . MET B 1 347 ? 10.367 27.766 19.938 1 85.31 347 MET B O 1
ATOM 5673 N N . GLU B 1 348 ? 9.836 26.953 21.906 1 89 348 GLU B N 1
ATOM 5674 C CA . GLU B 1 348 ? 9.602 28.281 22.453 1 89 348 GLU B CA 1
ATOM 5675 C C . GLU B 1 348 ? 10.844 29.156 22.344 1 89 348 GLU B C 1
ATOM 5677 O O . GLU B 1 348 ? 10.75 30.328 21.969 1 89 348 GLU B O 1
ATOM 5682 N N . ALA B 1 349 ? 11.914 28.531 22.641 1 85.88 349 ALA B N 1
ATOM 5683 C CA . ALA B 1 349 ? 13.18 29.25 22.594 1 85.88 349 ALA B CA 1
ATOM 5684 C C . ALA B 1 349 ? 13.508 29.688 21.172 1 85.88 349 ALA B C 1
ATOM 5686 O O . ALA B 1 349 ? 14.055 30.781 20.953 1 85.88 349 ALA B O 1
ATOM 5687 N N . MET B 1 350 ? 13.148 28.891 20.281 1 80.75 350 MET B N 1
ATOM 5688 C CA . MET B 1 350 ? 13.414 29.188 18.875 1 80.75 350 MET B CA 1
ATOM 5689 C C . MET B 1 350 ? 12.547 30.344 18.391 1 80.75 350 MET B C 1
ATOM 5691 O O . MET B 1 350 ? 12.984 31.172 17.594 1 80.75 350 MET B O 1
ATOM 5695 N N . PHE B 1 351 ? 11.344 30.422 18.875 1 81.25 351 PHE B N 1
ATOM 5696 C CA . PHE B 1 351 ? 10.43 31.5 18.531 1 81.25 351 PHE B CA 1
ATOM 5697 C C . PHE B 1 351 ? 10.938 32.844 19.078 1 81.25 351 PHE B C 1
ATOM 5699 O O . PHE B 1 351 ? 10.766 33.875 18.438 1 81.25 351 PHE B O 1
ATOM 5706 N N . LYS B 1 352 ? 11.531 32.812 20.266 1 74.56 352 LYS B N 1
ATOM 5707 C CA . LYS B 1 352 ? 12.008 34 20.938 1 74.56 352 LYS B CA 1
ATOM 5708 C C . LYS B 1 352 ? 13.234 34.594 20.25 1 74.56 352 LYS B C 1
ATOM 5710 O O . LYS B 1 352 ? 13.461 35.812 20.25 1 74.56 352 LYS B O 1
ATOM 5715 N N . HIS B 1 353 ? 13.922 33.719 19.719 1 65.44 353 HIS B N 1
ATOM 5716 C CA . HIS B 1 353 ? 15.195 34.156 19.141 1 65.44 353 HIS B CA 1
ATOM 5717 C C . HIS B 1 353 ? 15.094 34.312 17.625 1 65.44 353 HIS B C 1
ATOM 5719 O O . HIS B 1 353 ? 16.125 34.375 16.938 1 65.44 353 HIS B O 1
ATOM 5725 N N . ARG B 1 354 ? 13.977 34.406 17.156 1 62.88 354 ARG B N 1
ATOM 5726 C CA . ARG B 1 354 ? 13.859 34.656 15.727 1 62.88 354 ARG B CA 1
ATOM 5727 C C . ARG B 1 354 ? 14.523 36 15.352 1 62.88 354 ARG B C 1
ATOM 5729 O O . ARG B 1 354 ? 14.32 37 16.016 1 62.88 354 ARG B O 1
ATOM 5736 N N . PRO B 1 355 ? 15.648 35.938 14.562 1 52.56 355 PRO B N 1
ATOM 5737 C CA . PRO B 1 355 ? 16.297 37.219 14.219 1 52.56 355 PRO B CA 1
ATOM 5738 C C . PRO B 1 355 ? 15.328 38.219 13.602 1 52.56 355 PRO B C 1
ATOM 5740 O O . PRO B 1 355 ? 14.297 37.844 13.047 1 52.56 355 PRO B O 1
#

Solvent-accessible surface area (backbone atoms only — not comparable to full-atom values): 38449 Å² total; per-residue (Å²): 126,53,71,67,50,49,36,50,50,53,50,53,56,56,47,65,39,83,55,30,52,24,10,60,73,30,54,38,69,65,33,54,24,29,28,48,70,71,12,30,31,23,25,68,72,56,45,56,52,36,63,76,38,62,92,75,27,46,68,43,45,64,85,80,47,90,64,57,78,81,29,65,70,60,37,23,52,54,43,47,56,62,65,48,65,78,50,60,83,49,53,79,79,45,44,68,85,50,61,65,52,56,45,48,50,56,72,41,57,67,48,47,76,49,73,33,33,31,49,37,78,85,80,63,48,70,41,71,25,28,35,39,36,34,47,89,77,36,32,42,30,34,20,75,39,85,83,51,89,61,63,76,42,80,38,54,41,88,49,44,37,48,34,80,35,26,79,84,66,71,32,80,41,16,34,37,35,34,31,70,52,95,91,34,61,37,46,42,44,34,31,34,95,48,54,64,58,39,51,48,51,54,33,47,52,24,41,38,33,49,52,52,47,46,69,77,36,73,85,62,50,68,84,69,47,53,79,65,41,55,55,71,65,77,44,72,46,72,35,25,35,42,50,90,80,59,75,48,63,45,41,76,28,28,31,39,30,50,79,49,36,40,32,34,16,80,45,88,83,45,34,53,51,79,43,75,43,78,51,49,24,44,93,70,48,25,47,76,45,82,33,67,66,88,86,64,74,75,74,38,96,40,80,33,27,35,29,38,38,44,82,85,49,72,45,50,35,25,15,81,42,64,68,55,38,52,52,52,51,51,55,52,49,55,45,20,70,39,83,74,50,77,68,49,53,53,49,50,51,53,65,72,60,58,127,126,51,71,66,51,50,36,51,49,51,51,55,53,55,46,65,39,81,54,30,52,24,10,61,74,31,53,36,68,65,32,54,23,29,27,47,70,71,12,31,31,22,27,69,73,56,44,55,53,35,64,75,38,61,91,75,27,46,69,44,46,64,83,79,47,90,64,58,79,81,29,67,70,60,36,23,50,56,43,46,54,63,64,48,65,79,52,58,84,50,53,78,79,44,44,69,86,50,61,65,50,56,46,49,49,56,71,42,57,66,50,48,75,49,74,34,34,30,49,37,80,83,79,65,47,70,41,70,25,28,34,40,36,34,46,91,75,38,32,41,30,36,19,75,39,86,82,50,89,61,63,77,42,79,39,54,41,88,50,45,37,49,34,79,36,26,79,84,66,70,33,80,40,14,34,34,36,35,30,70,52,95,92,33,60,35,48,41,46,34,30,34,93,47,55,65,58,40,51,48,52,52,34,48,53,23,41,38,31,48,52,52,46,46,67,77,37,74,87,61,51,67,85,68,48,55,79,66,41,52,56,72,64,76,43,69,48,72,35,26,34,41,49,93,82,58,74,47,64,46,40,74,27,28,32,42,28,51,77,47,36,40,32,33,15,80,45,89,83,44,36,51,51,79,43,76,43,79,51,49,26,45,92,69,48,23,47,76,45,83,35,66,65,88,87,64,74,75,75,40,96,42,79,33,28,33,30,38,39,43,82,86,49,72,47,52,35,24,15,82,42,64,69,55,37,52,52,53,49,51,53,52,48,55,45,21,69,38,83,75,52,76,69,50,54,54,48,49,51,53,64,72,60,56,127

Secondary structure (DSSP, 8-state):
--HHHHHHHHHHHHHTSTTTTB-TTT--BS--EEETTTTEEE-HHHHHHHHT-TTT--EEETTTS---GGGSSS-HHHHHHHHHTTS-TTSPPP-TTS-HHHHHHHHHTTEEEEEEEEE-TTT--EEEEEEEEETTTTEEEEESSTT-SS-SEEEEGGG-EEEE-HHHHTSTT-EEEEEEETTEEEEEEEE-SSHHHHHHHHHHHHHHHHHHHHHH-TT--HHHHGGGS----SEEEEEEE--TTS-SPPEEEEEEEETTEEEEESSTT-SB-SEEEE---GGGT-EEEES--TT----SS--EEEEEE-SS-EEEEEESSHHHHHHHHHHHHHHHHSPPPHHHHHHHHHHHT--/--HHHHHHHHHHHHHTSTTTTB-TTT--BS--EEETTTTEEE-HHHHHHHHT-TTT--EEETTTS---GGGSSS-HHHHHHHHHTTS-TTSPPP-TTS-HHHHHHHHHTTEEEEEEEEE-TTT--EEEEEEEEETTTTEEEEESSTT-SS-SEEEEGGG-EEEE-HHHHTSTT-EEEEEEETTEEEEEEEE-SSHHHHHHHHHHHHHHHHHHHHHH-TT--HHHHGGGS----SEEEEEEE--TTS-SPPEEEEEEEETTEEEEESSTT-SB-SEEEE---GGGT-EEEES--TT----SS--EEEEEE-SS-EEEEEESSHHHHHHHHHHHHHHHHSPPPHHHHHHHHHHHT--

Nearest PDB structures (foldseek):
  3lju-assembly1_X  TM=6.755E-01  e=2.057E-49  Homo sapiens
  3mdb-assembly2_D  TM=6.493E-01  e=3.307E-47  Homo sapiens
  3feh-assembly1_A  TM=6.486E-01  e=3.105E-46  Homo sapiens
  3fm8-assembly1_C  TM=6.122E-01  e=2.363E-46  Homo sapiens
  3mdb-assembly1_C  TM=6.168E-01  e=8.299E-46  Homo sapiens

Sequence (710 aa):
MSANERATRALREILQNPGNDACADCGAPDPGWGSCSLGVFICLACSGIHRNIPDISKVKSLSLSRWEDHEMQNGNELMKSKYEAAVPVYYYKPTHKDCQVLREQWIREGTRDGMLMKRGRDNGQFLSRRFVLLEREGTLKYFTKYDAKEPKAVIKVDSINATFQPEKIGNPNGLQITYLKDYSTRNMFVYHENGKEIVDWFNAIRAVQLHYLKVAFPGATDAELVPKLTRNFLKEGYMEKTGPRQTEGFKKRWFTLDHRRLMYLKDPLDAYAKGEVFLGSRDHGYNVSLGLPAGTHCNGAWQHGITIETPERLFLFTCEMESDQQEWVKHFNNVMNAPMSPQEYTMEAMFKHRPMSANERATRALREILQNPGNDACADCGAPDPGWGSCSLGVFICLACSGIHRNIPDISKVKSLSLSRWEDHEMQNGNELMKSKYEAAVPVYYYKPTHKDCQVLREQWIREGTRDGMLMKRGRDNGQFLSRRFVLLEREGTLKYFTKYDAKEPKAVIKVDSINATFQPEKIGNPNGLQITYLKDYSTRNMFVYHENGKEIVDWFNAIRAVQLHYLKVAFPGATDAELVPKLTRNFLKEGYMEKTGPRQTEGFKKRWFTLDHRRLMYLKDPLDAYAKGEVFLGSRDHGYNVSLGLPAGTHCNGAWQHGITIETPERLFLFTCEMESDQQEWVKHFNNVMNAPMSPQEYTMEAMFKHRP

Foldseek 3Di:
DDPQVVQLVVLVVLCPPPPNQAALQAGHGRAFKDWQVQQEGHHPLLQVLCVVPVVQTDMDGSPPDGDDPNRRDQYNVRSCCLQCVPPDPPQDRHHPPDDPVSSNVSSCPQKDWDWKFKADQPPRGTDIWIWMQHLVQQWIFIPRDPPDPDTPDIAHLLFKAKDADCPQSVHNFKMWIWGDDLLFIFIIIIGDPDNVVSVVVVVSSQVSQLSVVCVVPVPDDCVRRNVSGHDDWLDKDWKWWADQVLPGATDIWIWTHRQQKIFTDNGPRHRGGPDIDGAEAVVQWWDKDWDDDPPRDHPDPFGTWMWITDPVGIIIIGDRDPVVSVSVRVSSNVSRHDHDDPVSVVSVVSRVPND/DDQQVVQLVVLVVLCPPPPNQAALQAGHGRAFKDWQVQQEGHHPLLQVLCVVPVVQTDMDGSPPDGDDPNRHDQYSVRSCCLLCVPPDPPQDRHHPPDDPVSSNVSSCPQKDWDWKFKADQPPRGTDIWIWMQHLVQQWIFIPRDPPDPDTPDIAHLLFKAKDADCPQSVHNFKMWIWGDDLLFIFIIIIGDPDNVVSVVVVVSSQVSQLSVVCVVPVPDDPVRRNVSGHDDWLDKDWKWWADQVLPGATDIWIWTHRQQKIFTDNGPRHRGGPDIDGQEAVVQWWDKDWDDDPPRDHPDPFGTWMWITDPVGIIIIGDRDPVVSVSVRVSSNVSRHDHDDPVSVVSVVSRVPND

InterPro domains:
  IPR001164 Arf GTPase activating protein [PF01412] (9-109)
  IPR001164 Arf GTPase activating protein [PR00405] (20-39)
  IPR001164 Arf GTPase activating protein [PR00405] (39-56)
  IPR001164 Arf GTPase activating protein [PR00405] (59-80)
  IPR001164 Arf GTPase activating protein [PS50115] (5-109)
  IPR001164 Arf GTPase activating protein [SM00105] (5-123)
  IPR001849 Pleckstrin homology domain [PF00169] (112-208)
  IPR001849 Pleckstrin homology domain [PF00169] (235-336)
  IPR001849 Pleckstrin homology domain [PS50003] (109-210)
  IPR001849 Pleckstrin homology domain [PS50003] (232-337)
  IPR001849 Pleckstrin homology domain [SM00233] (110-212)
  IPR001849 Pleckstrin homology domain [SM00233] (233-339)
  IPR011993 PH-like domain superfamily [G3DSA:2.30.29.30] (114-219)
  IPR011993 PH-like domain superfamily [G3DSA:2.30.29.30] (220-351)
  IPR037278 ARFGAP/RecO-like zinc finger [SSF57863] (8-110)
  IPR037849 ADAP, PH domain 1 [cd13252] (110-218)
  IPR037851 ADAP, PH domain 2 [cd01251] (232-337)
  IPR038508 ArfGAP domain superfamily [G3DSA:1.10.220.150] (1-113)
  IPR052589 Arf-GAP with dual PH domain-containing protein [PTHR46021] (1-354)